Protein AF-A0A3F3QFW3-F1 (afdb_monomer)

Secondary structure (DSSP, 8-state):
-BTTTTB----------TTTHHHHTTSS--------------------------GGGTT--HHHHHHHHHIIIIIHHHHHTTS--HIIIIIHHHHHHH-HHHHHHHHHHHHHHHHHHHHHHT-S---SHHHHHHHHHHHHHHHHHHTT-SPPPHHHHHHHHHHHHHHHHHHHHHT-HHHHHHHHHHHHHHHHHHHHHS-SS--HHHHHHHHHHHHHHHHHHHH--GGGTSSS-TTTT---PPP-----SSS---SHHHHHHHHHHHHHHHTPPP-SS---HHHHHHHHHHHHHHHHHHHHHHHHHHHHHHHH-S-S-HHHHHHHHHHHHHHHHHHHHHHT-GGG---GGGGGGGHHHHHHHHHHHHHHHHHS--

pLDDT: mean 76.31, std 19.8, range [31.45, 98.5]

Nearest PDB structures (foldseek):
  6k7p-assembly1_A-2  TM=2.326E-0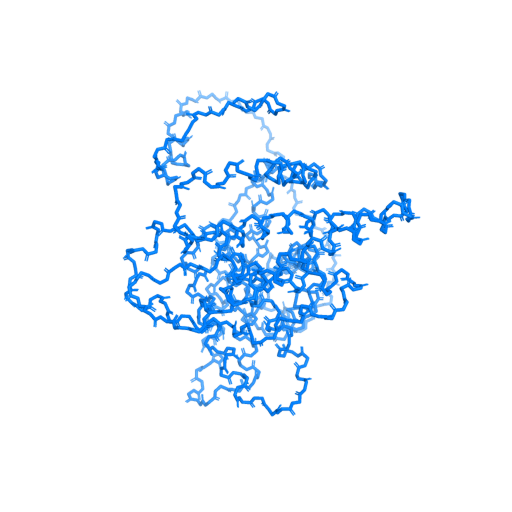1  e=3.221E+00  Homo sapiens

Structure (mmCIF, N/CA/C/O backbone):
data_AF-A0A3F3QFW3-F1
#
_entry.id   AF-A0A3F3QFW3-F1
#
loop_
_atom_site.group_PDB
_atom_site.id
_atom_site.type_symbol
_atom_site.label_atom_id
_atom_site.label_alt_id
_atom_site.label_comp_id
_atom_site.label_asym_id
_atom_site.label_entity_id
_atom_site.label_seq_id
_atom_site.pdbx_PDB_ins_code
_atom_site.Cartn_x
_atom_site.Cartn_y
_atom_site.Cartn_z
_atom_site.occupancy
_atom_site.B_iso_or_equiv
_atom_site.auth_seq_id
_atom_site.auth_comp_id
_atom_site.auth_asym_id
_atom_site.auth_atom_id
_atom_site.pdbx_PDB_model_num
ATOM 1 N N . MET A 1 1 ? -31.413 6.301 7.355 1.00 39.56 1 MET A N 1
ATOM 2 C CA . MET A 1 1 ? -31.399 7.653 6.750 1.00 39.56 1 MET A CA 1
ATOM 3 C C . MET A 1 1 ? -30.210 8.405 7.342 1.00 39.56 1 MET A C 1
ATOM 5 O O . MET A 1 1 ? -30.195 8.596 8.550 1.00 39.56 1 MET A O 1
ATOM 9 N N . CYS A 1 2 ? -29.162 8.720 6.570 1.00 46.34 2 CYS A N 1
ATOM 10 C CA . CYS A 1 2 ? -27.980 9.409 7.109 1.00 46.34 2 CYS A CA 1
ATOM 11 C C . CYS A 1 2 ? -28.158 10.930 6.976 1.00 46.34 2 CYS A C 1
ATOM 13 O O . CYS A 1 2 ? -27.650 11.564 6.051 1.00 46.34 2 CYS A O 1
ATOM 15 N N . SER A 1 3 ? -28.916 11.513 7.904 1.00 52.69 3 SER A N 1
ATOM 16 C CA . SER A 1 3 ? -29.388 12.905 7.855 1.00 52.69 3 SER A CA 1
ATOM 17 C C . SER A 1 3 ? -28.261 13.945 7.837 1.00 52.69 3 SER A C 1
ATOM 19 O O . SER A 1 3 ? -28.453 15.051 7.350 1.00 52.69 3 SER A O 1
ATOM 21 N N . SER A 1 4 ? -27.065 13.600 8.325 1.00 55.53 4 SER A N 1
ATOM 22 C CA . SER A 1 4 ? -25.962 14.557 8.483 1.00 55.53 4 SER A CA 1
ATOM 23 C C . SER A 1 4 ? -25.158 14.832 7.204 1.00 55.53 4 SER A C 1
ATOM 25 O O . SER A 1 4 ? -24.277 15.680 7.233 1.00 55.53 4 SER A O 1
ATOM 27 N N . THR A 1 5 ? -25.352 14.067 6.123 1.00 64.12 5 THR A N 1
ATOM 28 C CA . THR A 1 5 ? -24.569 14.223 4.871 1.00 64.12 5 THR A CA 1
ATOM 29 C C . THR A 1 5 ? -25.437 14.349 3.619 1.00 64.12 5 THR A C 1
ATOM 31 O O . THR A 1 5 ? -24.913 14.337 2.510 1.00 64.12 5 THR A O 1
ATOM 34 N N . GLY A 1 6 ? -26.763 14.437 3.776 1.00 51.28 6 GLY A N 1
ATOM 35 C CA . GLY A 1 6 ? -27.702 14.521 2.651 1.00 51.28 6 GLY A CA 1
ATOM 36 C C . GLY A 1 6 ? -27.759 13.266 1.769 1.00 51.28 6 GLY A C 1
ATOM 37 O O . GLY A 1 6 ? -28.313 13.318 0.676 1.00 51.28 6 GLY A O 1
ATOM 38 N N . ARG A 1 7 ? -27.191 12.135 2.213 1.00 53.59 7 ARG A N 1
ATOM 39 C CA . ARG A 1 7 ? -27.193 10.871 1.462 1.00 53.59 7 ARG A CA 1
ATOM 40 C C . ARG A 1 7 ? -28.385 10.003 1.866 1.00 53.59 7 ARG A C 1
ATOM 42 O O . ARG A 1 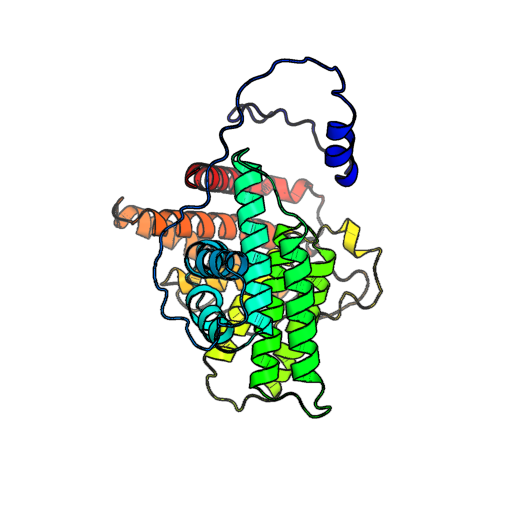7 ? -28.578 9.690 3.045 1.00 53.59 7 ARG A O 1
ATOM 49 N N . ILE A 1 8 ? -29.167 9.597 0.870 1.00 56.84 8 ILE A N 1
ATOM 50 C CA . ILE A 1 8 ? -30.271 8.644 1.015 1.00 56.84 8 ILE A CA 1
ATOM 51 C C . ILE A 1 8 ? -29.659 7.237 1.130 1.00 56.84 8 ILE A C 1
ATOM 53 O O . ILE A 1 8 ? -28.814 6.856 0.325 1.00 56.84 8 ILE A O 1
ATOM 57 N N . CYS A 1 9 ? -30.022 6.492 2.178 1.00 57.28 9 CYS A N 1
ATOM 58 C CA . CYS A 1 9 ? -29.672 5.074 2.309 1.00 57.28 9 CYS A CA 1
ATOM 59 C C . CYS A 1 9 ? -30.797 4.264 1.665 1.00 57.28 9 CYS A C 1
ATOM 61 O O . CYS A 1 9 ? -31.865 4.176 2.268 1.00 57.28 9 CYS A O 1
ATOM 63 N N . ASP A 1 10 ? -30.546 3.654 0.509 1.00 59.94 10 ASP A N 1
ATOM 64 C CA . ASP A 1 10 ? -31.540 2.857 -0.232 1.00 59.94 10 ASP A CA 1
ATOM 65 C C . ASP A 1 10 ? -31.788 1.449 0.362 1.00 59.94 10 ASP A C 1
ATOM 67 O O . ASP A 1 10 ? -32.548 0.658 -0.191 1.00 59.94 10 ASP A O 1
ATOM 71 N N . GLY A 1 11 ? -31.184 1.128 1.514 1.00 54.84 11 GLY A N 1
ATOM 72 C CA . GLY A 1 11 ? -31.228 -0.210 2.114 1.00 54.84 11 GLY A CA 1
ATOM 73 C C . GLY A 1 11 ? -30.292 -1.209 1.419 1.00 54.84 11 GLY A C 1
ATOM 74 O O . GLY A 1 11 ? -29.700 -0.912 0.382 1.00 54.84 11 GLY A O 1
ATOM 75 N N . TYR A 1 12 ? -30.109 -2.387 2.024 1.00 44.66 12 TYR A N 1
ATOM 76 C CA . TYR A 1 12 ? -29.277 -3.459 1.467 1.00 44.66 12 TYR A CA 1
ATOM 77 C C . TYR A 1 12 ? -29.984 -4.100 0.266 1.00 44.66 12 TYR A C 1
ATOM 79 O O . TYR A 1 12 ? -30.753 -5.047 0.409 1.00 44.66 12 TYR A O 1
ATOM 87 N N . GLN A 1 13 ? -29.747 -3.567 -0.930 1.00 43.97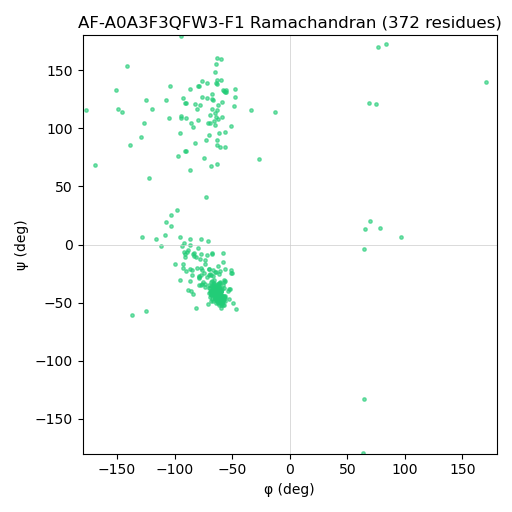 13 GLN A N 1
ATOM 88 C CA . GLN A 1 13 ? -30.036 -4.287 -2.166 1.00 43.97 13 GLN A CA 1
ATOM 89 C C . GLN A 1 13 ? -28.924 -5.300 -2.435 1.00 43.97 13 GLN A C 1
ATOM 91 O O . GLN A 1 13 ? -27.742 -4.980 -2.301 1.00 43.97 13 GLN A O 1
ATOM 96 N N . GLN A 1 14 ? -29.323 -6.514 -2.833 1.00 42.16 14 GLN A N 1
ATOM 97 C CA . GLN A 1 14 ? -28.415 -7.516 -3.390 1.00 42.16 14 GLN A CA 1
ATOM 98 C C . GLN A 1 14 ? -27.536 -6.861 -4.459 1.00 42.16 14 GLN A C 1
ATOM 100 O O . GLN A 1 14 ? -28.015 -6.068 -5.272 1.00 42.16 14 GLN A O 1
ATOM 105 N N . THR A 1 15 ? -26.240 -7.148 -4.394 1.00 36.84 15 THR A N 1
ATOM 106 C CA . THR A 1 15 ? -25.168 -6.502 -5.150 1.00 36.84 15 THR A CA 1
ATOM 107 C C . THR A 1 15 ? -25.416 -6.575 -6.656 1.00 36.84 15 THR A C 1
ATOM 109 O O . THR A 1 15 ? -25.096 -7.551 -7.327 1.00 36.84 15 THR A O 1
ATOM 112 N N . ILE A 1 16 ? -25.980 -5.504 -7.218 1.00 38.50 16 ILE A N 1
ATOM 113 C CA . ILE A 1 16 ? -26.032 -5.322 -8.668 1.00 38.50 16 ILE A CA 1
ATOM 114 C C . ILE A 1 16 ? -24.647 -4.854 -9.125 1.00 38.50 16 ILE A C 1
ATOM 116 O O . ILE A 1 16 ? -24.149 -3.811 -8.693 1.00 38.50 16 ILE A O 1
ATOM 120 N N . ASP A 1 17 ? -24.055 -5.662 -10.001 1.00 42.50 17 ASP A N 1
ATOM 121 C CA . ASP A 1 17 ? -22.766 -5.501 -10.670 1.00 42.50 17 ASP A CA 1
ATOM 122 C C . ASP A 1 17 ? -22.406 -4.028 -10.983 1.00 42.50 17 ASP A C 1
ATOM 124 O O . ASP A 1 17 ? -23.043 -3.332 -11.786 1.00 42.50 17 ASP A O 1
ATOM 128 N N . ARG A 1 18 ? -21.331 -3.538 -10.346 1.00 44.78 18 ARG A N 1
ATOM 129 C CA . ARG A 1 18 ? -20.813 -2.165 -10.500 1.00 44.78 18 ARG A CA 1
ATOM 130 C C . ARG A 1 18 ? -20.229 -1.889 -11.888 1.00 44.78 18 ARG A C 1
ATOM 132 O O . ARG A 1 18 ? -19.963 -0.726 -12.205 1.00 44.78 18 ARG A O 1
ATOM 139 N N . ARG A 1 19 ? -20.097 -2.898 -12.756 1.00 44.66 19 ARG A N 1
ATOM 140 C CA . ARG A 1 19 ? -19.602 -2.732 -14.129 1.00 44.66 19 ARG A CA 1
ATOM 141 C C . ARG A 1 19 ? -20.547 -1.910 -15.015 1.00 44.66 19 ARG A C 1
ATOM 143 O O . ARG A 1 19 ? -20.104 -1.301 -15.988 1.00 44.66 19 ARG A O 1
ATOM 150 N N . THR A 1 20 ? -21.838 -1.814 -14.680 1.00 42.94 20 THR A N 1
ATOM 151 C CA . THR A 1 20 ? -22.831 -1.209 -15.589 1.00 42.94 20 THR A CA 1
ATOM 152 C C . THR A 1 20 ? -23.071 0.297 -15.385 1.00 42.94 20 THR A C 1
ATOM 154 O O . THR A 1 20 ? -23.513 0.973 -16.319 1.00 42.94 20 THR A O 1
ATOM 157 N N . ARG A 1 21 ? -22.745 0.888 -14.221 1.00 37.56 21 ARG A N 1
ATOM 158 C CA . ARG A 1 21 ? -23.032 2.321 -13.968 1.00 37.56 21 ARG A CA 1
ATOM 159 C C . ARG A 1 21 ? -22.097 3.266 -14.734 1.00 37.56 21 ARG A C 1
ATOM 161 O O . ARG A 1 21 ? -22.558 4.278 -15.257 1.00 37.56 21 ARG A O 1
ATOM 168 N N . ALA A 1 22 ? -20.821 2.904 -14.884 1.00 40.72 22 ALA A N 1
ATOM 169 C CA . ALA A 1 22 ? -19.857 3.691 -15.663 1.00 40.72 22 ALA A CA 1
ATOM 170 C C . ALA A 1 22 ? -20.124 3.644 -17.184 1.00 40.72 22 ALA A C 1
ATOM 172 O O . ALA A 1 22 ? -19.714 4.546 -17.914 1.00 40.72 22 ALA A O 1
ATOM 173 N N . SER A 1 23 ? -20.845 2.620 -17.661 1.00 37.34 23 SER A N 1
ATOM 174 C CA . SER A 1 23 ? -21.216 2.457 -19.073 1.00 37.34 23 SER A CA 1
ATOM 175 C C . SER A 1 23 ? -22.543 3.152 -19.421 1.00 37.34 23 SER A C 1
ATOM 177 O O . SER A 1 23 ? -22.632 3.808 -20.458 1.00 37.34 23 SER A O 1
ATOM 179 N N . ARG A 1 24 ? -23.557 3.108 -18.541 1.00 37.12 24 ARG A N 1
ATOM 180 C CA . ARG A 1 24 ? -24.883 3.700 -18.827 1.00 37.12 24 ARG A CA 1
ATOM 181 C C . ARG A 1 24 ? -24.927 5.228 -18.761 1.00 37.12 24 ARG A C 1
ATOM 183 O O . ARG A 1 24 ? -25.735 5.827 -19.461 1.00 37.12 24 ARG A O 1
ATOM 190 N N . LEU A 1 25 ? -24.023 5.870 -18.017 1.00 42.06 25 LEU A N 1
ATOM 191 C CA . LEU A 1 25 ? -23.904 7.337 -18.020 1.00 42.06 25 LEU A CA 1
ATOM 192 C C . LEU A 1 25 ? -23.291 7.898 -19.319 1.00 42.06 25 LEU A C 1
ATOM 194 O O . LEU A 1 25 ? -23.336 9.104 -19.529 1.00 42.06 25 LEU A O 1
ATOM 198 N N . ARG A 1 26 ? -22.759 7.048 -20.213 1.00 41.97 26 ARG A N 1
ATOM 199 C CA . ARG A 1 26 ? -22.201 7.466 -21.514 1.00 41.97 26 ARG A CA 1
ATOM 200 C C . ARG A 1 26 ? -23.199 7.437 -22.678 1.00 41.97 26 ARG A C 1
ATOM 202 O O . ARG A 1 26 ? -22.844 7.872 -23.766 1.00 41.97 26 ARG A O 1
ATOM 209 N N . LEU A 1 27 ? -24.421 6.934 -22.480 1.00 39.16 27 LEU A N 1
ATOM 210 C CA . LEU A 1 27 ? -25.398 6.736 -23.566 1.00 39.16 27 LEU A CA 1
ATOM 211 C C . LEU A 1 27 ? -26.625 7.660 -23.493 1.00 39.16 27 LEU A C 1
ATOM 213 O O . LEU A 1 27 ? -27.461 7.619 -24.388 1.00 39.16 27 LEU A O 1
ATOM 217 N N . ALA A 1 28 ? -26.726 8.518 -22.474 1.00 36.81 28 ALA A N 1
ATOM 218 C CA . ALA A 1 28 ? -27.880 9.394 -22.261 1.00 36.81 28 ALA A CA 1
ATOM 219 C C . ALA A 1 28 ? -27.488 10.882 -22.212 1.00 36.81 28 ALA A C 1
ATOM 221 O O . ALA A 1 28 ? -27.748 11.562 -21.227 1.00 36.81 28 ALA A O 1
ATOM 222 N N . SER A 1 29 ? -26.846 11.385 -23.268 1.00 37.59 29 SER A N 1
ATOM 223 C CA . SER A 1 29 ? -26.773 12.827 -23.566 1.00 37.59 29 SER A CA 1
ATOM 224 C C . SER A 1 29 ? -26.196 13.071 -24.965 1.00 37.59 29 SER A C 1
ATOM 226 O O . SER A 1 29 ? -25.096 13.585 -25.142 1.00 37.59 29 SER A O 1
ATOM 228 N N . THR A 1 30 ? -26.947 12.702 -26.001 1.00 36.47 30 THR A N 1
ATOM 229 C CA . THR A 1 30 ? -26.724 13.237 -27.350 1.00 36.47 30 THR A CA 1
ATOM 230 C C . THR A 1 30 ? -27.808 14.259 -27.661 1.00 36.47 30 THR A C 1
ATOM 232 O O . THR A 1 30 ? -28.974 13.928 -27.852 1.00 36.47 30 THR A O 1
ATOM 235 N N . SER A 1 31 ? -27.422 15.531 -27.695 1.00 35.22 31 SER A N 1
ATOM 236 C CA . SER A 1 31 ? -28.116 16.592 -28.427 1.00 35.22 31 SER A CA 1
ATOM 237 C C . SER A 1 31 ? -27.073 17.642 -28.830 1.00 35.22 31 SER A C 1
ATOM 239 O O . SER A 1 31 ? -26.229 17.985 -27.999 1.00 35.22 31 SER A O 1
ATOM 241 N N . PRO A 1 32 ? -27.059 18.108 -30.091 1.00 38.62 32 PRO A N 1
ATOM 242 C CA . PRO A 1 32 ? -26.016 18.985 -30.596 1.00 38.62 32 PRO A CA 1
ATOM 243 C C . PRO A 1 32 ? -26.405 20.445 -30.360 1.00 38.62 32 PRO A C 1
ATOM 245 O O . PRO A 1 32 ? -27.414 20.912 -30.882 1.00 38.62 32 PRO A O 1
ATOM 248 N N . SER A 1 33 ? -25.571 21.179 -29.629 1.00 31.45 33 SER A N 1
ATOM 249 C CA . SER A 1 33 ? -25.663 22.637 -29.562 1.00 31.45 33 SER A CA 1
ATOM 250 C C . SER A 1 33 ? -24.308 23.225 -29.913 1.00 31.45 33 SER A C 1
ATOM 252 O O . SER A 1 33 ? -23.346 23.163 -29.150 1.00 31.45 33 SER A O 1
ATOM 254 N N . SER A 1 34 ? -24.242 23.750 -31.129 1.00 42.28 34 SER A N 1
ATOM 255 C CA . SER A 1 34 ? -23.161 24.564 -31.655 1.00 42.28 34 SER A CA 1
ATOM 256 C C . SER A 1 34 ? -23.071 25.881 -30.888 1.00 42.28 34 SER A C 1
ATOM 258 O O . SER A 1 34 ? -23.941 26.735 -31.038 1.00 42.28 34 SER A O 1
ATOM 260 N N . THR A 1 35 ? -21.985 26.081 -30.149 1.00 31.91 35 THR A N 1
ATOM 261 C CA . THR A 1 35 ? -21.524 27.422 -29.774 1.00 31.91 35 THR A CA 1
ATOM 262 C C . THR A 1 35 ? -20.006 27.428 -29.734 1.00 31.91 35 THR A C 1
ATOM 264 O O . THR A 1 35 ? -19.372 26.743 -28.938 1.00 31.91 35 THR A O 1
ATOM 267 N N . SER A 1 36 ? -19.438 28.187 -30.662 1.00 43.41 36 SER A N 1
ATOM 268 C CA . SER A 1 36 ? -18.033 28.543 -30.753 1.00 43.41 36 SER A CA 1
ATOM 269 C C . SER A 1 36 ? -17.598 29.348 -29.529 1.00 43.41 36 SER A C 1
ATOM 271 O O . SER A 1 36 ? -18.086 30.458 -29.323 1.00 43.41 36 SER A O 1
ATOM 273 N N . SER A 1 37 ? -16.630 28.841 -28.772 1.00 34.38 37 SER A N 1
ATOM 274 C CA . SER A 1 37 ? -15.863 29.655 -27.829 1.00 34.38 37 SER A CA 1
ATOM 275 C C . SER A 1 37 ? -14.442 29.108 -27.696 1.00 34.38 37 SER A C 1
ATOM 277 O O . SER A 1 37 ? -14.236 27.965 -27.298 1.00 34.38 37 SER A O 1
ATOM 279 N N . SER A 1 38 ? -13.502 29.958 -28.105 1.00 36.53 38 SER A N 1
ATOM 280 C CA . SER A 1 38 ? -12.040 29.906 -28.000 1.00 36.53 38 SER A CA 1
ATOM 281 C C . SER A 1 38 ? -11.441 28.850 -27.061 1.00 36.53 38 SER A C 1
ATOM 283 O O . SER A 1 38 ? -11.534 28.954 -25.838 1.00 36.53 38 SER A O 1
ATOM 285 N N . SER A 1 39 ? -10.725 27.895 -27.659 1.00 32.12 39 SER A N 1
ATOM 286 C CA . SER A 1 39 ? -9.820 26.970 -26.980 1.00 32.12 39 SER A CA 1
ATOM 287 C C . SER A 1 39 ? -8.668 27.724 -26.314 1.00 32.12 39 SER A C 1
ATOM 289 O O . SER A 1 39 ? -7.746 28.179 -26.988 1.00 32.12 39 SER A O 1
ATOM 291 N N . SER A 1 40 ? -8.677 27.802 -24.987 1.00 32.91 40 SER A N 1
ATOM 292 C CA . SER A 1 40 ? -7.486 28.147 -24.209 1.00 32.91 40 SER A CA 1
ATOM 293 C C . SER A 1 40 ? -6.644 26.886 -24.036 1.00 32.91 40 SER A C 1
ATOM 295 O O . SER A 1 40 ? -6.800 26.137 -23.073 1.00 32.91 40 SER A O 1
ATOM 297 N N . THR A 1 41 ? -5.767 26.613 -25.000 1.00 33.16 41 THR A N 1
ATOM 298 C CA . THR A 1 41 ? -4.683 25.644 -24.825 1.00 33.16 41 THR A CA 1
ATOM 299 C C . THR A 1 41 ? -3.732 26.189 -23.767 1.00 33.16 41 THR A C 1
ATOM 301 O O . THR A 1 41 ? -2.985 27.130 -24.029 1.00 33.16 41 THR A O 1
ATOM 304 N N . VAL A 1 42 ? -3.759 25.621 -22.562 1.00 37.31 42 VAL A N 1
ATOM 305 C CA . VAL A 1 42 ? -2.704 25.881 -21.582 1.00 37.31 42 VAL A CA 1
ATOM 306 C C . VAL A 1 42 ? -1.450 25.172 -22.077 1.00 37.31 42 VAL A C 1
ATOM 308 O O . VAL A 1 42 ? -1.343 23.946 -22.055 1.00 37.31 42 VAL A O 1
ATOM 311 N N . SER A 1 43 ? -0.534 25.977 -22.601 1.00 38.72 43 SER A N 1
ATOM 312 C CA . SER A 1 43 ? 0.790 25.580 -23.048 1.00 38.72 43 SER A CA 1
ATOM 313 C C . SER A 1 43 ? 1.566 24.932 -21.904 1.00 38.72 43 SER A C 1
ATOM 315 O O . SER A 1 43 ? 1.648 25.480 -20.805 1.00 38.72 43 SER A O 1
ATOM 317 N N . VAL A 1 44 ? 2.186 23.785 -22.192 1.00 42.97 44 VAL A N 1
ATOM 318 C CA . VAL A 1 44 ? 3.285 23.232 -21.389 1.00 42.97 44 VAL A CA 1
ATOM 319 C C . VAL A 1 44 ? 4.277 24.375 -21.135 1.00 42.97 44 VAL A C 1
ATOM 321 O O . VAL A 1 44 ? 4.673 25.013 -22.117 1.00 42.97 44 VAL A O 1
ATOM 324 N N . PRO A 1 45 ? 4.679 24.685 -19.887 1.00 38.09 45 PRO A N 1
ATOM 325 C CA . PRO A 1 45 ? 5.630 25.760 -19.652 1.00 38.09 45 PRO A CA 1
ATOM 326 C C . PRO A 1 45 ? 6.926 25.450 -20.403 1.00 38.09 45 PRO A C 1
ATOM 328 O O . PRO A 1 45 ? 7.661 24.521 -20.066 1.00 38.09 45 PRO A O 1
ATOM 331 N N . SER A 1 46 ? 7.188 26.216 -21.461 1.00 49.88 46 SER A N 1
ATOM 332 C CA . SER A 1 46 ? 8.472 26.237 -22.150 1.00 49.88 46 SER A CA 1
ATOM 333 C C . SER A 1 46 ? 9.454 27.003 -21.273 1.00 49.88 46 SER A C 1
ATOM 335 O O . SER A 1 46 ? 9.780 28.155 -21.542 1.00 49.88 46 SER A O 1
ATOM 337 N N . LEU A 1 47 ? 9.905 26.367 -20.197 1.00 44.75 47 LEU A N 1
ATOM 338 C CA . LEU A 1 47 ? 11.094 26.796 -19.486 1.00 44.75 47 LEU A CA 1
ATOM 339 C C . LEU A 1 47 ? 12.254 25.979 -20.048 1.00 44.75 47 LEU A C 1
ATOM 341 O O . LEU A 1 47 ? 12.341 24.764 -19.867 1.00 44.75 47 LEU A O 1
ATOM 345 N N . VAL A 1 48 ? 13.113 26.663 -20.799 1.00 44.16 48 VAL A N 1
ATOM 346 C CA . VAL A 1 48 ? 14.501 26.264 -21.027 1.00 44.16 48 VAL A CA 1
ATOM 347 C C . VAL A 1 48 ? 15.182 26.227 -19.660 1.00 44.16 48 VAL A C 1
ATOM 349 O O . VAL A 1 48 ? 15.776 27.197 -19.207 1.00 44.16 48 VAL A O 1
ATOM 352 N N . SER A 1 49 ? 15.024 25.112 -18.960 1.00 43.69 49 SER A N 1
ATOM 353 C CA . SER A 1 49 ? 16.027 24.666 -18.013 1.00 43.69 49 SER A CA 1
ATOM 354 C C . SER A 1 49 ? 16.894 23.695 -18.789 1.00 43.69 49 SER A C 1
ATOM 356 O O . SER A 1 49 ? 16.424 22.620 -19.169 1.00 43.69 49 SER A O 1
ATOM 358 N N . ASP A 1 50 ? 18.135 24.095 -19.052 1.00 44.09 50 ASP A N 1
ATOM 359 C CA . ASP A 1 50 ? 19.229 23.162 -19.297 1.00 44.09 50 ASP A CA 1
ATOM 360 C C . ASP A 1 50 ? 19.312 22.240 -18.075 1.00 44.09 50 ASP A C 1
ATOM 362 O O . ASP A 1 50 ? 20.009 22.496 -17.095 1.00 44.09 50 ASP A O 1
ATOM 366 N N . LEU A 1 51 ? 18.483 21.199 -18.084 1.00 52.34 51 LEU A N 1
ATOM 367 C CA . LEU A 1 51 ? 18.558 20.110 -17.135 1.00 52.34 51 LEU A CA 1
ATOM 368 C C . LEU A 1 51 ? 19.865 19.403 -17.452 1.00 52.34 51 LEU A C 1
ATOM 370 O O . LEU A 1 51 ? 20.022 18.858 -18.546 1.00 52.34 51 LEU A O 1
ATOM 374 N N . ILE A 1 52 ? 20.790 19.416 -16.494 1.00 52.41 52 ILE A N 1
ATOM 375 C CA . ILE A 1 52 ? 21.875 18.442 -16.441 1.00 52.41 52 ILE A CA 1
ATOM 376 C C . ILE A 1 52 ? 21.192 17.079 -16.562 1.00 52.41 52 ILE A C 1
ATOM 378 O O . ILE A 1 52 ? 20.536 16.622 -15.627 1.00 52.41 52 ILE A O 1
ATOM 382 N N . LEU A 1 53 ? 21.249 16.479 -17.752 1.00 54.62 53 LEU A N 1
ATOM 383 C CA . LEU A 1 53 ? 20.722 15.143 -17.965 1.00 54.62 53 LEU A CA 1
ATOM 384 C C . LEU A 1 53 ? 21.570 14.224 -17.098 1.00 54.62 53 LEU A C 1
ATOM 386 O O . LEU A 1 53 ? 22.749 14.009 -17.384 1.00 54.62 53 LEU A O 1
ATOM 390 N N . HIS A 1 54 ? 20.980 13.690 -16.032 1.00 60.72 54 HIS A N 1
ATOM 391 C CA . HIS A 1 54 ? 21.565 12.530 -15.387 1.00 60.72 54 HIS A CA 1
ATOM 392 C C . HIS A 1 54 ? 21.685 11.445 -16.459 1.00 60.72 54 HIS A C 1
ATOM 394 O O . HIS A 1 54 ? 20.741 11.203 -17.215 1.00 60.72 54 HIS A O 1
ATOM 400 N N . THR A 1 55 ? 22.855 10.812 -16.557 1.00 63.97 55 THR A N 1
ATOM 401 C CA . THR A 1 55 ? 23.188 9.813 -17.591 1.00 63.97 55 THR A CA 1
ATOM 402 C C . THR A 1 55 ? 22.136 8.710 -17.730 1.00 63.97 55 THR A C 1
ATOM 404 O O . THR A 1 55 ? 21.969 8.120 -18.791 1.00 63.97 55 THR A O 1
ATOM 407 N N . ASN A 1 56 ? 21.386 8.483 -16.657 1.00 66.62 56 ASN A N 1
ATOM 408 C CA . ASN A 1 56 ? 20.398 7.436 -16.469 1.00 66.62 56 ASN A CA 1
ATOM 409 C C . ASN A 1 56 ? 19.015 7.803 -17.060 1.00 66.62 56 ASN A C 1
ATOM 411 O O . ASN A 1 56 ? 18.129 6.951 -17.118 1.00 66.62 56 ASN A O 1
ATOM 415 N N . GLU A 1 57 ? 18.817 9.060 -17.481 1.00 74.25 57 GLU A N 1
ATOM 416 C CA . GLU A 1 57 ? 17.550 9.609 -17.997 1.00 74.25 57 GLU A CA 1
ATOM 417 C C . GLU A 1 57 ? 17.626 10.055 -19.469 1.00 74.25 57 GLU A C 1
ATOM 419 O O . GLU A 1 57 ? 16.659 10.605 -20.003 1.00 74.25 57 GLU A O 1
ATOM 424 N N . ILE A 1 58 ? 18.761 9.825 -20.139 1.00 73.25 58 ILE A N 1
ATOM 425 C CA . ILE A 1 58 ? 18.997 10.260 -21.527 1.00 73.25 58 ILE A CA 1
ATOM 426 C C . ILE A 1 58 ? 17.947 9.668 -22.482 1.00 73.25 58 ILE A C 1
ATOM 428 O O . ILE A 1 58 ? 17.446 10.376 -23.356 1.00 73.25 58 ILE A O 1
ATOM 432 N N . ASP A 1 59 ? 17.548 8.416 -22.253 1.00 83.50 59 ASP A N 1
ATOM 433 C CA . ASP A 1 59 ? 16.586 7.694 -23.094 1.00 83.50 59 ASP A CA 1
ATOM 434 C C . ASP A 1 59 ? 15.118 8.066 -22.816 1.00 83.50 59 ASP A C 1
ATOM 436 O O . ASP A 1 59 ? 14.210 7.579 -23.495 1.00 83.50 59 ASP A O 1
ATOM 440 N N . LEU A 1 60 ? 14.853 8.927 -21.825 1.00 90.31 60 LEU A N 1
ATOM 441 C CA . LEU A 1 60 ? 13.499 9.365 -21.504 1.00 90.31 60 LEU A CA 1
ATOM 442 C C . LEU A 1 60 ? 13.081 10.564 -22.354 1.00 90.31 60 LEU A C 1
ATOM 444 O O . LEU A 1 60 ? 13.773 11.586 -22.445 1.00 90.31 60 LEU A O 1
ATOM 448 N N . THR A 1 61 ? 11.869 10.486 -22.893 1.00 92.50 61 THR A N 1
ATOM 449 C CA . THR A 1 61 ? 11.168 11.620 -23.498 1.00 92.50 61 THR A CA 1
ATOM 450 C C . THR A 1 61 ? 10.893 12.714 -22.461 1.00 92.50 61 THR A C 1
ATOM 452 O O . THR A 1 61 ? 10.851 12.476 -21.253 1.00 92.50 61 THR A O 1
ATOM 455 N N . ARG A 1 62 ? 10.632 13.944 -22.928 1.00 91.00 62 ARG A N 1
ATOM 456 C CA . ARG A 1 62 ? 10.240 15.065 -22.052 1.00 91.00 62 ARG A CA 1
ATOM 457 C C . ARG A 1 62 ? 9.032 14.714 -21.172 1.00 91.00 62 ARG A C 1
ATOM 459 O O . ARG A 1 62 ? 8.997 15.089 -20.005 1.00 91.00 62 ARG A O 1
ATOM 466 N N . GLN A 1 63 ? 8.057 14.001 -21.734 1.00 91.75 63 GLN A N 1
ATOM 467 C CA . GLN A 1 63 ? 6.846 13.603 -21.022 1.00 91.75 63 GLN A CA 1
ATOM 468 C C . GLN A 1 63 ? 7.148 12.563 -19.933 1.00 91.75 63 GLN A C 1
ATOM 470 O O . GLN A 1 63 ? 6.674 12.706 -18.810 1.00 91.75 63 GLN A O 1
ATOM 475 N N . GLU A 1 64 ? 7.984 11.563 -20.224 1.00 94.69 64 GLU A N 1
ATOM 476 C CA . GLU A 1 64 ? 8.428 10.569 -19.236 1.00 94.69 64 GLU A CA 1
ATOM 477 C C . GLU A 1 64 ? 9.192 11.208 -18.072 1.00 94.69 64 GLU A C 1
ATOM 479 O O . GLU A 1 64 ? 8.920 10.877 -16.921 1.00 94.69 64 GLU A O 1
ATOM 484 N N . ARG A 1 65 ? 10.081 12.173 -18.346 1.00 94.69 65 ARG A N 1
ATOM 485 C CA . ARG A 1 65 ? 10.801 12.911 -17.293 1.00 94.69 65 ARG A CA 1
ATOM 486 C C . ARG A 1 65 ? 9.861 13.703 -16.391 1.00 94.69 65 ARG A C 1
ATOM 488 O O . ARG A 1 65 ? 10.052 13.719 -15.181 1.00 94.69 65 ARG A O 1
ATOM 495 N N . TRP A 1 66 ? 8.829 14.326 -16.962 1.00 94.50 66 TRP A N 1
ATOM 496 C CA . TRP A 1 66 ? 7.827 15.045 -16.175 1.00 94.50 66 TRP A CA 1
ATOM 497 C C . TRP A 1 66 ? 7.070 14.105 -15.231 1.00 94.50 66 TRP A C 1
ATOM 499 O O . TRP A 1 66 ? 6.943 14.394 -14.047 1.00 94.50 66 TRP A O 1
ATOM 509 N N . TYR A 1 67 ? 6.616 12.951 -15.728 1.00 96.56 67 TYR A N 1
ATOM 510 C CA . TYR A 1 67 ? 5.938 11.956 -14.894 1.00 96.56 67 TYR A CA 1
ATOM 511 C C . TYR A 1 67 ? 6.872 11.318 -13.861 1.00 96.56 67 TYR A C 1
ATOM 513 O O . TYR A 1 67 ? 6.422 10.974 -12.770 1.00 96.56 67 TYR A O 1
ATOM 521 N N . LEU A 1 68 ? 8.164 11.183 -14.159 1.00 96.38 68 LEU A N 1
ATOM 522 C CA . LEU A 1 68 ? 9.155 10.735 -13.187 1.00 96.38 68 LEU A CA 1
ATOM 523 C C . LEU A 1 68 ? 9.366 11.771 -12.069 1.00 96.38 68 LEU A C 1
ATOM 525 O O . LEU A 1 68 ? 9.395 11.414 -10.895 1.00 96.38 68 LEU A O 1
ATOM 529 N N . ASP A 1 69 ? 9.438 13.060 -12.399 1.00 95.44 69 ASP A N 1
ATOM 530 C CA . ASP A 1 69 ? 9.485 14.134 -11.398 1.00 95.44 69 ASP A CA 1
ATOM 531 C C . ASP A 1 69 ? 8.188 14.196 -10.568 1.00 95.44 69 ASP A C 1
ATOM 533 O O . ASP A 1 69 ? 8.238 14.266 -9.340 1.00 95.44 69 ASP A O 1
ATOM 537 N N . PHE A 1 70 ? 7.024 14.043 -11.210 1.00 96.06 70 PHE A N 1
ATOM 538 C CA . PHE A 1 70 ? 5.730 13.933 -10.527 1.00 96.06 70 PHE A CA 1
ATOM 539 C C . PHE A 1 70 ? 5.647 12.692 -9.624 1.00 96.06 70 PHE A C 1
ATOM 541 O O . PHE A 1 70 ? 5.043 12.727 -8.548 1.00 96.06 70 PHE A O 1
ATOM 548 N N . PHE A 1 71 ? 6.284 11.582 -10.014 1.00 97.50 71 PHE A N 1
ATOM 549 C CA . PHE A 1 71 ? 6.430 10.429 -9.132 1.00 97.50 71 PHE A CA 1
ATOM 550 C C . PHE A 1 71 ? 7.196 10.821 -7.869 1.00 97.50 71 PHE A C 1
ATOM 552 O O . PHE A 1 71 ? 6.699 10.596 -6.767 1.00 97.50 71 PHE A O 1
ATOM 559 N N . ARG A 1 72 ? 8.366 11.450 -8.052 1.00 95.06 72 ARG A N 1
ATOM 560 C CA . ARG A 1 72 ? 9.287 11.803 -6.968 1.00 95.06 72 ARG A CA 1
ATOM 561 C C . ARG A 1 72 ? 8.686 12.795 -5.965 1.00 95.06 72 ARG A C 1
ATOM 563 O O . ARG A 1 72 ? 9.005 12.712 -4.785 1.00 95.06 72 ARG A O 1
ATOM 570 N N . ARG A 1 73 ? 7.866 13.741 -6.433 1.00 92.81 73 ARG A N 1
ATOM 571 C CA . ARG A 1 73 ? 7.324 14.838 -5.609 1.00 92.81 73 ARG A CA 1
ATOM 572 C C . ARG A 1 73 ? 5.939 14.570 -5.036 1.00 92.81 73 ARG A C 1
ATOM 574 O O . ARG A 1 73 ? 5.615 15.106 -3.982 1.00 92.81 73 ARG A O 1
ATOM 581 N N . ASN A 1 74 ? 5.118 13.787 -5.734 1.00 93.50 74 ASN A N 1
ATOM 582 C CA . ASN A 1 74 ? 3.701 13.643 -5.404 1.00 93.50 74 ASN A CA 1
ATOM 583 C C . ASN A 1 74 ? 3.318 12.180 -5.205 1.00 93.50 74 ASN A C 1
ATOM 585 O O . ASN A 1 74 ? 2.815 11.804 -4.151 1.00 93.50 74 ASN A O 1
ATOM 589 N N . THR A 1 75 ? 3.554 11.338 -6.212 1.00 95.75 75 THR A N 1
ATOM 590 C CA . THR A 1 75 ? 2.979 9.983 -6.222 1.00 95.75 75 THR A CA 1
ATOM 591 C C . THR A 1 75 ? 3.575 9.090 -5.136 1.00 95.75 75 THR A C 1
ATOM 593 O O . THR A 1 75 ? 2.820 8.395 -4.460 1.00 95.75 75 THR A O 1
ATOM 596 N N . SER A 1 76 ? 4.899 9.118 -4.932 1.00 94.94 76 SER A N 1
ATOM 597 C CA . SER A 1 76 ? 5.542 8.310 -3.887 1.00 94.94 76 SER A CA 1
ATOM 598 C C . SER A 1 76 ? 5.069 8.713 -2.489 1.00 94.94 76 SER A C 1
ATOM 600 O O . SER A 1 76 ? 4.723 7.844 -1.691 1.00 94.94 76 SER A O 1
ATOM 602 N N . PHE A 1 77 ? 4.949 10.017 -2.223 1.00 91.00 77 PHE A N 1
ATOM 603 C CA . PHE A 1 77 ? 4.425 10.529 -0.957 1.00 91.00 77 PHE A CA 1
ATOM 604 C C . PHE A 1 77 ? 2.979 10.074 -0.714 1.00 91.00 77 PHE A C 1
ATOM 606 O O . PHE A 1 77 ? 2.685 9.511 0.338 1.00 91.00 77 PHE A O 1
ATOM 613 N N . GLN A 1 78 ? 2.094 10.210 -1.705 1.00 89.81 78 GLN A N 1
ATOM 614 C CA . GLN A 1 78 ? 0.708 9.741 -1.576 1.00 89.81 78 GLN A CA 1
ATOM 615 C C . GLN A 1 78 ? 0.615 8.222 -1.366 1.00 89.81 78 GLN A C 1
ATOM 617 O O . GLN A 1 78 ? -0.220 7.756 -0.594 1.00 89.81 78 GLN A O 1
ATOM 622 N N . CYS A 1 79 ? 1.498 7.443 -1.997 1.00 90.88 79 CYS A N 1
ATOM 623 C CA . CYS A 1 79 ? 1.562 5.992 -1.810 1.00 90.88 79 CYS A CA 1
ATOM 624 C C . CYS A 1 79 ? 2.129 5.576 -0.441 1.00 90.88 79 CYS A C 1
ATOM 626 O O . CYS A 1 79 ? 1.740 4.526 0.067 1.00 90.88 79 CYS A O 1
ATOM 628 N N . SER A 1 80 ? 2.986 6.397 0.184 1.00 88.06 80 SER A N 1
ATOM 629 C CA . SER A 1 80 ? 3.433 6.181 1.572 1.00 88.06 80 SER A CA 1
ATOM 630 C C . SER A 1 80 ? 2.276 6.292 2.576 1.00 88.06 80 SER A C 1
ATOM 632 O O . SER A 1 80 ? 2.284 5.666 3.637 1.00 88.06 80 SER A O 1
ATOM 634 N N . GLY A 1 81 ? 1.214 7.011 2.197 1.00 81.56 81 GLY A N 1
ATOM 635 C CA . GLY A 1 81 ? 0.032 7.203 3.018 1.00 81.56 81 GLY A CA 1
ATOM 636 C C . GLY A 1 81 ? 0.367 7.984 4.286 1.00 81.56 81 GLY A C 1
ATOM 637 O O . GLY A 1 81 ? 1.013 9.027 4.248 1.00 81.56 81 GLY A O 1
ATOM 638 N N . TYR A 1 82 ? -0.111 7.491 5.425 1.00 72.06 82 TYR A N 1
ATOM 639 C CA . TYR A 1 82 ? 0.025 8.188 6.705 1.00 72.06 82 TYR A CA 1
ATOM 640 C C . TYR A 1 82 ? 1.269 7.773 7.495 1.00 72.06 82 TYR A C 1
ATOM 642 O O . TYR A 1 82 ? 1.681 8.484 8.402 1.00 72.06 82 TYR A O 1
ATOM 650 N N . PHE A 1 83 ? 1.889 6.647 7.157 1.00 67.81 83 PHE A N 1
ATOM 651 C CA . PHE A 1 83 ? 3.082 6.175 7.850 1.00 67.81 83 PHE A CA 1
ATOM 652 C C . PHE A 1 83 ? 4.295 6.458 6.976 1.00 67.81 83 PHE A C 1
ATOM 654 O O . PHE A 1 83 ? 4.241 6.224 5.774 1.00 67.81 83 PHE A O 1
ATOM 661 N N . ASP A 1 84 ? 5.379 6.957 7.574 1.00 67.50 84 ASP A N 1
ATOM 662 C CA . ASP A 1 84 ? 6.660 7.134 6.887 1.00 67.50 84 ASP A CA 1
ATOM 663 C C . ASP A 1 84 ? 7.203 5.763 6.450 1.00 67.50 84 ASP A C 1
ATOM 665 O O . ASP A 1 84 ? 7.935 5.076 7.166 1.00 67.50 84 ASP A O 1
ATOM 669 N N . ASP A 1 85 ? 6.754 5.319 5.279 1.00 82.38 85 ASP A N 1
ATOM 670 C CA . ASP A 1 85 ? 7.137 4.055 4.679 1.00 82.38 85 ASP A CA 1
ATOM 671 C C . ASP A 1 85 ? 8.437 4.256 3.898 1.00 82.38 85 ASP A C 1
ATOM 673 O O . ASP A 1 85 ? 8.469 4.823 2.803 1.00 82.38 85 ASP A O 1
ATOM 677 N N . ASP A 1 86 ? 9.526 3.777 4.493 1.00 91.31 86 ASP A N 1
ATOM 678 C CA . ASP A 1 86 ? 10.883 3.830 3.950 1.00 91.31 86 ASP A CA 1
ATOM 679 C C . ASP A 1 86 ? 10.996 3.183 2.553 1.00 91.31 86 ASP A C 1
ATOM 681 O O . ASP A 1 86 ? 11.882 3.538 1.767 1.00 91.31 86 ASP A O 1
ATOM 685 N N . PHE A 1 87 ? 10.059 2.298 2.179 1.00 95.56 87 PHE A N 1
ATOM 686 C CA . PHE A 1 87 ? 9.957 1.828 0.801 1.00 95.56 87 PHE A CA 1
ATOM 687 C C . PHE A 1 87 ? 9.698 2.995 -0.156 1.00 95.56 87 PHE A C 1
ATOM 689 O O . PHE A 1 87 ? 10.450 3.196 -1.114 1.00 95.56 87 PHE A O 1
ATOM 696 N N . TRP A 1 88 ? 8.641 3.762 0.115 1.00 95.69 88 TRP A N 1
ATOM 697 C CA . TRP A 1 88 ? 8.150 4.833 -0.747 1.00 95.69 88 TRP A CA 1
ATOM 698 C C . TRP A 1 88 ? 9.016 6.082 -0.670 1.00 95.69 88 TRP A C 1
ATOM 700 O O . TRP A 1 88 ? 9.191 6.752 -1.680 1.00 95.69 88 TRP A O 1
ATOM 710 N N . LEU A 1 89 ? 9.583 6.373 0.501 1.00 93.38 89 LEU A N 1
ATOM 711 C CA . LEU A 1 89 ? 10.366 7.588 0.725 1.00 93.38 89 LEU A CA 1
ATOM 712 C C . LEU A 1 89 ? 11.842 7.446 0.338 1.00 93.38 89 LEU A C 1
ATOM 714 O O . LEU A 1 89 ? 12.508 8.453 0.099 1.00 93.38 89 LEU A O 1
ATOM 718 N N . ARG A 1 90 ? 12.373 6.218 0.254 1.00 95.31 90 ARG A N 1
ATOM 719 C CA . ARG A 1 90 ? 13.804 5.996 0.001 1.00 95.31 90 ARG A CA 1
ATOM 720 C C . ARG A 1 90 ? 14.090 4.886 -0.997 1.00 95.31 90 ARG A C 1
ATOM 722 O O . ARG A 1 90 ? 14.717 5.149 -2.024 1.00 95.31 90 ARG A O 1
ATOM 729 N N . LEU A 1 91 ? 13.677 3.650 -0.710 1.00 96.38 91 LEU A N 1
ATOM 730 C CA . LEU A 1 91 ? 14.112 2.489 -1.495 1.00 96.38 91 LEU A CA 1
ATOM 731 C C . LEU A 1 91 ? 13.672 2.592 -2.961 1.00 96.38 91 LEU A C 1
ATOM 733 O O . LEU A 1 91 ? 14.488 2.411 -3.863 1.00 96.38 91 LEU A O 1
ATOM 737 N N . VAL A 1 92 ? 12.405 2.926 -3.214 1.00 97.25 92 VAL A N 1
ATOM 738 C CA . VAL A 1 92 ? 11.870 3.015 -4.579 1.00 97.25 92 VAL A CA 1
ATOM 739 C C . VAL A 1 92 ? 12.585 4.081 -5.408 1.00 97.25 92 VAL A C 1
ATOM 741 O O . VAL A 1 92 ? 12.833 3.866 -6.593 1.00 97.25 92 VAL A O 1
ATOM 744 N N . HIS A 1 93 ? 12.987 5.193 -4.786 1.00 96.06 93 HIS A N 1
ATOM 745 C CA . HIS A 1 93 ? 13.738 6.257 -5.449 1.00 96.06 93 HIS A CA 1
ATOM 746 C C . HIS A 1 93 ? 15.129 5.770 -5.862 1.00 96.06 93 HIS A C 1
ATOM 748 O O . HIS A 1 93 ? 15.498 5.906 -7.024 1.00 96.06 93 HIS A O 1
ATOM 754 N N . GLN A 1 94 ? 15.861 5.122 -4.949 1.00 95.56 94 GLN A N 1
ATOM 755 C CA . GLN A 1 94 ? 17.195 4.576 -5.230 1.00 95.56 94 GLN A CA 1
ATOM 756 C C . GLN A 1 94 ? 17.176 3.591 -6.406 1.00 95.56 94 GLN A C 1
ATOM 758 O O . GLN A 1 94 ? 18.017 3.670 -7.300 1.00 95.56 94 GLN A O 1
ATOM 763 N N . VAL A 1 95 ? 16.190 2.690 -6.437 1.00 96.12 95 VAL A N 1
ATOM 764 C CA . VAL A 1 95 ? 16.090 1.684 -7.503 1.00 96.12 95 VAL A CA 1
ATOM 765 C C . VAL A 1 95 ? 15.584 2.301 -8.813 1.00 96.12 95 VAL A C 1
ATOM 767 O O . VAL A 1 95 ? 16.031 1.906 -9.883 1.00 96.12 95 VAL A O 1
ATOM 770 N N . THR A 1 96 ? 14.726 3.321 -8.754 1.00 95.56 96 THR A N 1
ATOM 771 C CA . THR A 1 96 ? 14.282 4.082 -9.937 1.00 95.56 96 THR A CA 1
ATOM 772 C C . THR A 1 96 ? 15.442 4.792 -10.648 1.00 95.56 96 THR A C 1
ATOM 774 O O . THR A 1 96 ? 15.467 4.853 -11.881 1.00 95.56 96 THR A O 1
ATOM 777 N N . GLU A 1 97 ? 16.428 5.302 -9.904 1.00 92.50 97 GLU A N 1
ATOM 778 C CA . GLU A 1 97 ? 17.622 5.916 -10.502 1.00 92.50 97 GLU A CA 1
ATOM 779 C C . GLU A 1 97 ? 18.483 4.904 -11.256 1.00 92.50 97 GLU A C 1
ATOM 781 O O . GLU A 1 97 ? 19.009 5.220 -12.324 1.00 92.50 97 GLU A O 1
ATOM 786 N N . ALA A 1 98 ? 18.617 3.690 -10.727 1.00 92.62 98 ALA A N 1
ATOM 787 C CA . ALA A 1 98 ? 19.498 2.671 -11.283 1.00 92.62 98 ALA A CA 1
ATOM 788 C C . ALA A 1 98 ? 18.830 1.854 -12.401 1.00 92.62 98 ALA A C 1
ATOM 790 O O . ALA A 1 98 ? 19.446 1.600 -13.433 1.00 92.62 98 ALA A O 1
ATOM 791 N N . GLU A 1 99 ? 17.551 1.503 -12.254 1.00 95.25 99 GLU A N 1
ATOM 792 C CA . GLU A 1 99 ? 16.979 0.356 -12.962 1.00 95.25 99 GLU A CA 1
ATOM 793 C C . GLU A 1 99 ? 15.821 0.747 -13.895 1.00 95.25 99 GLU A C 1
ATOM 795 O O . GLU A 1 99 ? 14.762 1.188 -13.429 1.00 95.25 99 GLU A O 1
ATOM 800 N N . PRO A 1 100 ? 15.955 0.545 -15.225 1.00 94.88 100 PRO A N 1
ATOM 801 C CA . PRO A 1 100 ? 14.931 0.934 -16.197 1.00 94.88 100 PRO A CA 1
ATOM 802 C C . PRO A 1 100 ? 13.560 0.293 -15.958 1.00 94.88 100 PRO A C 1
ATOM 804 O O . PRO A 1 100 ? 12.536 0.929 -16.201 1.00 94.88 100 PRO A O 1
ATOM 807 N N . ALA A 1 101 ? 13.523 -0.955 -15.477 1.00 96.69 101 ALA A N 1
ATOM 808 C CA . ALA A 1 101 ? 12.275 -1.655 -15.176 1.00 96.69 101 ALA A CA 1
ATOM 809 C C . ALA A 1 101 ? 11.445 -0.904 -14.123 1.00 96.69 101 ALA A C 1
ATOM 811 O O . ALA A 1 101 ? 10.272 -0.600 -14.351 1.00 96.69 101 ALA A O 1
ATOM 812 N N . VAL A 1 102 ? 12.083 -0.538 -13.009 1.00 98.00 102 VAL A N 1
ATOM 813 C CA . VAL A 1 102 ? 11.444 0.206 -11.916 1.00 98.00 102 VAL A CA 1
ATOM 814 C C . VAL A 1 102 ? 11.101 1.620 -12.358 1.00 98.00 102 VAL A C 1
ATOM 816 O O . VAL A 1 102 ? 10.002 2.094 -12.079 1.00 98.00 102 VAL A O 1
ATOM 819 N N . ARG A 1 103 ? 11.984 2.268 -13.125 1.00 97.62 103 ARG A N 1
ATOM 820 C CA . ARG A 1 103 ? 11.749 3.618 -13.648 1.00 97.62 103 ARG A CA 1
ATOM 821 C C . ARG A 1 103 ? 10.491 3.707 -14.501 1.00 97.62 103 ARG A C 1
ATOM 823 O O . ARG A 1 103 ? 9.655 4.575 -14.263 1.00 97.62 103 ARG A O 1
ATOM 830 N N . HIS A 1 104 ? 10.310 2.790 -15.447 1.00 98.19 104 HIS A N 1
ATOM 831 C CA . HIS A 1 104 ? 9.097 2.760 -16.262 1.00 98.19 104 HIS A CA 1
ATOM 832 C C . HIS A 1 104 ? 7.849 2.404 -15.438 1.00 98.19 104 HIS A C 1
ATOM 834 O O . HIS A 1 104 ? 6.793 2.987 -15.670 1.00 98.19 104 HIS A O 1
ATOM 840 N N . ALA A 1 105 ? 7.952 1.527 -14.434 1.00 98.50 105 ALA A N 1
ATOM 841 C CA . ALA A 1 105 ? 6.826 1.225 -13.546 1.00 98.50 105 ALA A CA 1
ATOM 842 C C . ALA A 1 105 ? 6.423 2.442 -12.688 1.00 98.50 105 ALA A C 1
ATOM 844 O O . ALA A 1 105 ? 5.234 2.710 -12.514 1.00 98.50 105 ALA A O 1
ATOM 845 N N . ALA A 1 106 ? 7.396 3.223 -12.211 1.00 98.44 106 ALA A N 1
ATOM 846 C CA . ALA A 1 106 ? 7.163 4.452 -11.457 1.00 98.44 106 ALA A CA 1
ATOM 847 C C . ALA A 1 106 ? 6.482 5.526 -12.321 1.00 98.44 106 ALA A C 1
ATOM 849 O O . ALA A 1 106 ? 5.502 6.133 -11.889 1.00 98.44 106 ALA A O 1
ATOM 850 N N . ILE A 1 107 ? 6.940 5.701 -13.567 1.00 98.31 107 ILE A N 1
ATOM 851 C CA . ILE A 1 107 ? 6.311 6.594 -14.556 1.00 98.31 107 ILE A CA 1
ATOM 852 C C . ILE A 1 107 ? 4.879 6.132 -14.873 1.00 98.31 107 ILE A C 1
ATOM 854 O O . ILE A 1 107 ? 3.976 6.958 -14.995 1.00 98.31 107 ILE A O 1
ATOM 858 N N . ALA A 1 108 ? 4.643 4.822 -14.996 1.00 98.44 108 ALA A N 1
ATOM 859 C CA . ALA A 1 108 ? 3.304 4.284 -15.228 1.00 98.44 108 ALA A CA 1
ATOM 860 C C . ALA A 1 108 ? 2.344 4.641 -14.083 1.00 98.44 108 ALA A C 1
ATOM 862 O O . ALA A 1 108 ? 1.252 5.161 -14.325 1.00 98.44 108 ALA A O 1
ATOM 863 N N . LEU A 1 109 ? 2.769 4.393 -12.840 1.00 98.38 109 LEU A N 1
ATOM 864 C CA . LEU A 1 109 ? 1.990 4.688 -11.638 1.00 98.38 109 LEU A CA 1
ATOM 865 C C . LEU A 1 109 ? 1.713 6.185 -11.495 1.00 98.38 109 LEU A C 1
ATOM 867 O O . LEU A 1 109 ? 0.578 6.573 -11.224 1.00 98.38 109 LEU A O 1
ATOM 871 N N . SER A 1 110 ? 2.711 7.034 -11.730 1.00 97.62 110 SER A N 1
ATOM 872 C CA . SER A 1 110 ? 2.553 8.482 -11.609 1.00 97.62 110 SER A CA 1
ATOM 873 C C . SER A 1 110 ? 1.676 9.078 -12.706 1.00 97.62 110 SER A C 1
ATOM 875 O O . SER A 1 110 ? 0.883 9.983 -12.440 1.00 97.62 110 SER A O 1
ATOM 877 N N . ALA A 1 111 ? 1.738 8.536 -13.923 1.00 97.00 111 ALA A N 1
ATOM 878 C CA . ALA A 1 111 ? 0.834 8.922 -14.995 1.00 97.00 111 ALA A CA 1
ATOM 879 C C . ALA A 1 111 ? -0.617 8.538 -14.694 1.00 97.00 111 ALA A C 1
ATOM 881 O O . ALA A 1 111 ? -1.525 9.343 -14.920 1.00 97.00 111 ALA A O 1
ATOM 882 N N . LEU A 1 112 ? -0.841 7.344 -14.136 1.00 96.50 112 LEU A N 1
ATOM 883 C CA . LEU A 1 112 ? -2.167 6.922 -13.693 1.00 96.50 112 LEU A CA 1
ATOM 884 C C . LEU A 1 112 ? -2.680 7.793 -12.535 1.00 96.50 112 LEU A C 1
ATOM 886 O O . LEU A 1 112 ? -3.829 8.230 -12.571 1.00 96.50 112 LEU A O 1
ATOM 890 N N . HIS A 1 113 ? -1.826 8.103 -11.559 1.00 95.31 113 HIS A N 1
ATOM 891 C CA . HIS A 1 113 ? -2.151 8.987 -10.438 1.00 95.31 113 HIS A CA 1
ATOM 892 C C . HIS A 1 113 ? -2.523 10.400 -10.900 1.00 95.31 113 HIS A C 1
ATOM 894 O O . HIS A 1 113 ? -3.576 10.914 -10.533 1.00 95.31 113 HIS A O 1
ATOM 900 N N . CYS A 1 114 ? -1.742 10.987 -11.806 1.00 93.75 114 CYS A N 1
ATOM 901 C CA . CYS A 1 114 ? -2.055 12.291 -12.385 1.00 93.75 114 CYS A CA 1
ATOM 902 C C . CYS A 1 114 ? -3.399 12.284 -13.142 1.00 93.75 114 CYS A C 1
ATOM 904 O O . CYS A 1 114 ? -4.189 13.222 -13.032 1.00 93.75 114 CYS A O 1
ATOM 906 N N . ASN A 1 115 ? -3.700 11.213 -13.885 1.00 92.75 115 ASN A N 1
ATOM 907 C CA . ASN A 1 115 ? -5.002 11.049 -14.538 1.00 92.75 115 ASN A CA 1
ATOM 908 C C . ASN A 1 115 ? -6.155 10.955 -13.522 1.00 92.75 115 ASN A C 1
ATOM 910 O O . ASN A 1 115 ? -7.236 11.494 -13.771 1.00 92.75 115 ASN A O 1
ATOM 914 N N . PHE A 1 116 ? -5.936 10.289 -12.387 1.00 89.56 116 PHE A N 1
ATOM 915 C CA . PHE A 1 116 ? -6.914 10.185 -11.305 1.00 89.56 116 PHE A CA 1
ATOM 916 C C . PHE A 1 116 ? -7.208 11.554 -10.665 1.00 89.56 116 PHE A C 1
ATOM 918 O O . PHE A 1 116 ? -8.377 11.921 -10.522 1.00 89.56 116 PHE A O 1
ATOM 925 N N . GLU A 1 117 ? -6.177 12.352 -10.368 1.00 88.75 117 GLU A N 1
ATOM 926 C CA . GLU A 1 117 ? -6.336 13.717 -9.836 1.00 88.75 117 GLU A CA 1
ATOM 927 C C . GLU A 1 117 ? -7.072 14.638 -10.825 1.00 88.75 117 GLU A C 1
ATOM 929 O O . GLU A 1 117 ? -8.012 15.348 -10.460 1.00 88.75 117 GLU A O 1
ATOM 934 N N . ARG A 1 118 ? -6.721 14.568 -12.115 1.00 87.44 118 ARG A N 1
ATOM 935 C CA . ARG A 1 118 ? -7.403 15.303 -13.197 1.00 87.44 118 ARG A CA 1
ATOM 936 C C . ARG A 1 118 ? -8.878 14.943 -13.326 1.00 87.44 118 ARG A C 1
ATOM 938 O O . ARG A 1 118 ? -9.724 15.819 -13.484 1.00 87.44 118 ARG A O 1
ATOM 945 N N . THR A 1 119 ? -9.196 13.653 -13.231 1.00 84.56 119 THR A N 1
ATOM 946 C CA . THR A 1 119 ? -10.585 13.174 -13.274 1.00 84.56 119 THR A CA 1
ATOM 947 C C . THR A 1 119 ? -11.377 13.698 -12.079 1.00 84.56 119 THR A C 1
ATOM 949 O O . THR A 1 119 ? -12.515 14.131 -12.240 1.00 84.56 119 THR A O 1
ATOM 952 N N . SER A 1 120 ? -10.762 13.698 -10.895 1.00 81.00 120 SER A N 1
ATOM 953 C CA . SER A 1 120 ? -11.390 14.141 -9.645 1.00 81.00 120 SER A CA 1
ATOM 954 C C . SER A 1 120 ? -11.662 15.649 -9.626 1.00 81.00 120 SER A C 1
ATOM 956 O O . SER A 1 120 ? -12.696 16.081 -9.125 1.00 81.00 120 SER A O 1
ATOM 958 N N . THR A 1 121 ? -10.773 16.444 -10.225 1.00 83.62 121 THR A N 1
ATOM 959 C CA . THR A 1 121 ? -10.895 17.910 -10.323 1.00 83.62 121 THR A CA 1
ATOM 960 C C . THR A 1 121 ? -11.660 18.386 -11.564 1.00 83.62 121 THR A C 1
ATOM 962 O O . THR A 1 121 ? -11.935 19.579 -11.698 1.00 83.62 121 THR A O 1
ATOM 965 N N . GLY A 1 122 ? -12.013 17.478 -12.482 1.00 76.38 122 GLY A N 1
ATOM 966 C CA . GLY A 1 122 ? -12.671 17.807 -13.750 1.00 76.38 122 GLY A CA 1
ATOM 967 C C . GLY A 1 122 ? -11.773 18.554 -14.745 1.00 76.38 122 GLY A C 1
ATOM 968 O O . GLY A 1 122 ? -12.285 19.225 -15.642 1.00 76.38 122 GLY A O 1
ATOM 969 N N . GLN A 1 123 ? -10.448 18.472 -14.594 1.00 75.12 123 GLN A N 1
ATOM 970 C CA . GLN A 1 123 ? -9.488 19.251 -15.377 1.00 75.12 123 GLN A CA 1
ATOM 971 C C . GLN A 1 123 ? -8.743 18.399 -16.413 1.00 75.12 123 GLN A C 1
ATOM 973 O O . GLN A 1 123 ? -8.026 17.461 -16.078 1.00 75.12 123 GLN A O 1
ATOM 978 N N . GLY A 1 124 ? -8.809 18.813 -17.682 1.00 69.38 124 GLY A N 1
ATOM 979 C CA . GLY A 1 124 ? -7.888 18.374 -18.735 1.00 69.38 124 GLY A CA 1
ATOM 980 C C . GLY A 1 124 ? -8.213 17.039 -19.416 1.00 69.38 124 GLY A C 1
ATOM 981 O O . GLY A 1 124 ? -9.128 16.306 -19.050 1.00 69.38 124 GLY A O 1
ATOM 982 N N . ALA A 1 125 ? -7.447 16.739 -20.468 1.00 74.12 125 ALA A N 1
ATOM 983 C CA . ALA A 1 125 ? -7.549 15.483 -21.202 1.00 74.12 125 ALA A CA 1
ATOM 984 C C . ALA A 1 125 ? -6.812 14.353 -20.460 1.00 74.12 125 ALA A C 1
ATOM 986 O O . ALA A 1 125 ? -5.687 14.531 -19.986 1.00 74.12 125 ALA A O 1
ATOM 987 N N . ILE A 1 126 ? -7.445 13.182 -20.393 1.00 82.94 126 ILE A N 1
ATOM 988 C CA . ILE A 1 126 ? -6.878 11.966 -19.801 1.00 82.94 126 ILE A CA 1
ATOM 989 C C . ILE A 1 126 ? -6.161 11.180 -20.899 1.00 82.94 126 ILE A C 1
ATOM 991 O O . ILE A 1 126 ? -6.791 10.767 -21.874 1.00 82.94 126 ILE A O 1
ATOM 995 N N . ASP A 1 127 ? -4.865 10.924 -20.723 1.00 82.50 127 ASP A N 1
ATOM 996 C CA . ASP A 1 127 ? -4.122 9.994 -21.578 1.00 82.50 127 ASP A CA 1
ATOM 997 C C . ASP A 1 127 ? -4.079 8.616 -20.915 1.00 82.50 127 ASP A C 1
ATOM 999 O O . ASP A 1 127 ? -3.248 8.341 -20.049 1.00 82.50 127 ASP A O 1
ATOM 1003 N N . SER A 1 128 ? -4.999 7.737 -21.311 1.00 84.12 128 SER A N 1
ATOM 1004 C CA . SER A 1 128 ? -5.056 6.364 -20.802 1.00 84.12 128 SER A CA 1
ATOM 1005 C C . SER A 1 128 ? -4.019 5.430 -21.432 1.00 84.12 128 SER A C 1
ATOM 1007 O O . SER A 1 128 ? -3.822 4.322 -20.933 1.00 84.12 128 SER A O 1
ATOM 1009 N N . ARG A 1 129 ? -3.349 5.840 -22.518 1.00 91.75 129 ARG A N 1
ATOM 1010 C CA . ARG A 1 129 ? -2.405 4.984 -23.250 1.00 91.75 129 ARG A CA 1
ATOM 1011 C C . ARG A 1 129 ? -1.026 5.013 -22.618 1.00 91.75 129 ARG A C 1
ATOM 1013 O O . ARG A 1 129 ? -0.412 3.956 -22.487 1.00 91.75 129 ARG A O 1
ATOM 1020 N N . LEU A 1 130 ? -0.558 6.194 -22.213 1.00 93.25 130 LEU A N 1
ATOM 1021 C CA . LEU A 1 130 ? 0.782 6.353 -21.655 1.00 93.25 130 LEU A CA 1
ATOM 1022 C C . LEU A 1 130 ? 1.040 5.453 -20.433 1.00 93.25 130 LEU A C 1
ATOM 1024 O O . LEU A 1 130 ? 2.044 4.742 -20.466 1.00 93.25 130 LEU A O 1
ATOM 1028 N N . PRO A 1 131 ? 0.166 5.383 -19.404 1.00 96.38 131 PRO A N 1
ATOM 1029 C CA . PRO A 1 131 ? 0.404 4.510 -18.253 1.00 96.38 131 PRO A CA 1
ATOM 1030 C C . PRO A 1 131 ? 0.615 3.043 -18.663 1.00 96.38 131 PRO A C 1
ATOM 1032 O O . PRO A 1 131 ? 1.569 2.402 -18.231 1.00 96.38 131 PRO A O 1
ATOM 1035 N N . LEU A 1 132 ? -0.211 2.529 -19.582 1.00 95.56 132 LEU A N 1
ATOM 1036 C CA . LEU A 1 132 ? -0.115 1.148 -20.068 1.00 95.56 132 LEU A CA 1
ATOM 1037 C C . LEU A 1 132 ? 1.142 0.902 -20.911 1.00 95.56 132 LEU A C 1
ATOM 1039 O O . LEU A 1 132 ? 1.788 -0.134 -20.765 1.00 95.56 132 LEU A O 1
ATOM 1043 N N . GLN A 1 133 ? 1.522 1.850 -21.772 1.00 96.94 133 GLN A N 1
ATOM 1044 C CA . GLN A 1 133 ? 2.768 1.763 -22.541 1.00 96.94 133 GLN A CA 1
ATOM 1045 C C . GLN A 1 133 ? 3.988 1.674 -21.617 1.00 96.94 133 GLN A C 1
ATOM 1047 O O . GLN A 1 133 ? 4.904 0.896 -21.879 1.00 96.94 133 GLN A O 1
ATOM 1052 N N . GLN A 1 134 ? 3.983 2.428 -20.518 1.00 97.81 134 GLN A N 1
ATOM 1053 C CA . GLN A 1 134 ? 5.049 2.389 -19.521 1.00 97.81 134 GLN A CA 1
ATOM 1054 C C . GLN A 1 134 ? 5.068 1.064 -18.749 1.00 97.81 134 GLN A C 1
ATOM 1056 O O . GLN A 1 134 ? 6.146 0.510 -18.544 1.00 97.81 134 GLN A O 1
ATOM 1061 N N . CYS A 1 135 ? 3.908 0.474 -18.433 1.00 97.44 135 CYS A N 1
ATOM 1062 C CA . CYS A 1 135 ? 3.853 -0.893 -17.899 1.00 97.44 135 CYS A CA 1
ATOM 1063 C C . CYS A 1 135 ? 4.506 -1.907 -18.852 1.00 97.44 135 CYS A C 1
ATOM 1065 O O . CYS A 1 135 ? 5.298 -2.742 -18.417 1.00 97.44 135 CYS A O 1
ATOM 1067 N N . VAL A 1 136 ? 4.233 -1.816 -20.160 1.00 97.44 136 VAL A N 1
ATOM 1068 C CA . VAL A 1 136 ? 4.851 -2.699 -21.165 1.00 97.44 136 VAL A CA 1
ATOM 1069 C C . VAL A 1 136 ? 6.370 -2.518 -21.208 1.00 97.44 136 VAL A C 1
ATOM 1071 O O . VAL A 1 136 ? 7.095 -3.514 -21.213 1.00 97.44 136 VAL A O 1
ATOM 1074 N N . LYS A 1 137 ? 6.868 -1.273 -21.181 1.00 97.50 137 LYS A N 1
ATOM 1075 C CA . LYS A 1 137 ? 8.313 -0.992 -21.115 1.00 97.50 137 LYS A CA 1
ATOM 1076 C C . LYS A 1 137 ? 8.944 -1.578 -19.851 1.00 97.50 137 LYS A C 1
ATOM 1078 O O . LYS A 1 137 ? 9.956 -2.263 -19.946 1.00 97.50 137 LYS A O 1
ATOM 1083 N N . ALA A 1 138 ? 8.317 -1.379 -18.693 1.00 97.94 138 ALA A N 1
ATOM 1084 C CA . ALA A 1 138 ? 8.780 -1.922 -17.419 1.00 97.94 138 ALA A CA 1
ATOM 1085 C C . ALA A 1 138 ? 8.885 -3.454 -17.444 1.00 97.94 138 ALA A C 1
ATOM 1087 O O . ALA A 1 138 ? 9.927 -4.008 -17.094 1.00 97.94 138 ALA A O 1
ATOM 1088 N N . ILE A 1 139 ? 7.845 -4.140 -17.932 1.00 96.50 139 ILE A N 1
ATOM 1089 C CA . ILE A 1 139 ? 7.832 -5.604 -18.070 1.00 96.50 139 ILE A CA 1
ATOM 1090 C C . ILE A 1 139 ? 8.909 -6.070 -19.055 1.00 96.50 139 ILE A C 1
ATOM 1092 O O . ILE A 1 139 ? 9.599 -7.050 -18.784 1.00 96.50 139 ILE A O 1
ATOM 1096 N N . SER A 1 140 ? 9.074 -5.384 -20.189 1.00 96.81 140 SER A N 1
ATOM 1097 C CA . SER A 1 140 ? 10.103 -5.718 -21.181 1.00 96.81 140 SER A CA 1
ATOM 1098 C C . SER A 1 140 ? 11.512 -5.602 -20.595 1.00 96.81 140 SER A C 1
ATOM 1100 O O . SER A 1 140 ? 12.308 -6.532 -20.731 1.00 96.81 140 SER A O 1
ATOM 1102 N N . SER A 1 141 ? 11.806 -4.500 -19.900 1.00 95.50 141 SER A N 1
ATOM 1103 C CA . SER A 1 141 ? 13.093 -4.280 -19.232 1.00 95.50 141 SER A CA 1
ATOM 1104 C C . SER A 1 141 ? 13.356 -5.331 -18.156 1.00 95.50 141 SER A C 1
ATOM 1106 O O . SER A 1 141 ? 14.441 -5.909 -18.115 1.00 95.50 141 SER A O 1
ATOM 1108 N N . LEU A 1 142 ? 12.344 -5.650 -17.340 1.00 94.38 142 LEU A N 1
ATOM 1109 C CA . LEU A 1 142 ? 12.458 -6.680 -16.311 1.00 94.38 142 LEU A CA 1
ATOM 1110 C C . LEU A 1 142 ? 12.735 -8.056 -16.932 1.00 94.38 142 LEU A C 1
ATOM 1112 O O . LEU A 1 142 ? 13.639 -8.763 -16.504 1.00 94.38 142 LEU A O 1
ATOM 1116 N N . ARG A 1 143 ? 12.012 -8.433 -17.993 1.00 94.31 143 ARG A N 1
ATOM 1117 C CA . ARG A 1 143 ? 12.233 -9.706 -18.699 1.00 94.31 143 ARG A CA 1
ATOM 1118 C C . ARG A 1 143 ? 13.635 -9.811 -19.282 1.00 94.31 143 ARG A C 1
ATOM 1120 O O . ARG A 1 143 ? 14.239 -10.873 -19.183 1.00 94.31 143 ARG A O 1
ATOM 1127 N N . HIS A 1 144 ? 14.144 -8.733 -19.875 1.00 92.25 144 HIS A N 1
ATOM 1128 C CA . HIS A 1 144 ? 15.500 -8.701 -20.415 1.00 92.25 144 HIS A CA 1
ATOM 1129 C C . HIS A 1 144 ? 16.545 -8.922 -19.313 1.00 92.25 144 HIS A C 1
ATOM 1131 O O . HIS A 1 144 ? 17.450 -9.736 -19.472 1.00 92.25 144 HIS A O 1
ATOM 1137 N N . GLN A 1 145 ? 16.378 -8.265 -18.164 1.00 89.31 145 GLN A N 1
ATOM 1138 C CA . GLN A 1 145 ? 17.259 -8.429 -17.007 1.00 89.31 145 GLN A CA 1
ATOM 1139 C C . GLN A 1 145 ? 17.244 -9.860 -16.437 1.00 89.31 145 GLN A C 1
ATOM 1141 O O . GLN A 1 145 ? 18.264 -10.360 -15.965 1.00 89.31 145 GLN A O 1
ATOM 1146 N N . LEU A 1 146 ? 16.094 -10.535 -16.497 1.00 89.38 146 LEU A N 1
ATOM 1147 C CA . LEU A 1 146 ? 15.906 -11.890 -15.971 1.00 89.38 146 LEU A CA 1
ATOM 1148 C C . LEU A 1 146 ? 16.245 -13.006 -16.979 1.00 89.38 146 LEU A C 1
ATOM 1150 O O . LEU A 1 146 ? 16.238 -14.178 -16.608 1.00 89.38 146 LEU A O 1
ATOM 1154 N N . ALA A 1 147 ? 16.570 -12.684 -18.235 1.00 86.88 147 ALA A N 1
ATOM 1155 C CA . ALA A 1 147 ? 16.779 -13.669 -19.304 1.00 86.88 147 ALA A CA 1
ATOM 1156 C C . ALA A 1 147 ? 18.029 -14.563 -19.128 1.00 86.88 147 ALA A C 1
ATOM 1158 O O . ALA A 1 147 ? 18.197 -15.531 -19.865 1.00 86.88 147 ALA A O 1
ATOM 1159 N N . GLY A 1 148 ? 18.892 -14.277 -18.147 1.00 74.44 148 GLY A N 1
ATOM 1160 C CA . GLY A 1 148 ? 20.179 -14.952 -17.931 1.00 74.44 148 GLY A CA 1
ATOM 1161 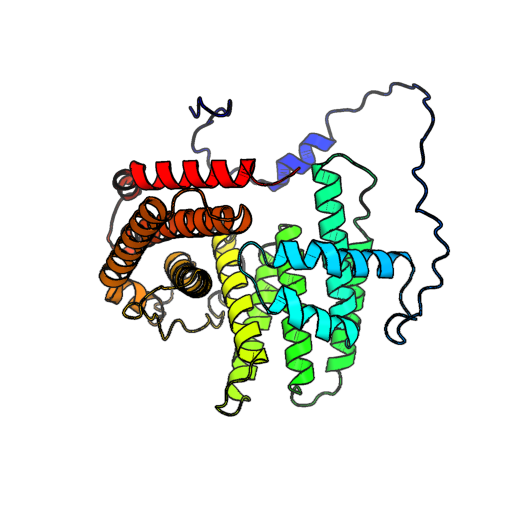C C . GLY A 1 148 ? 20.132 -16.402 -17.423 1.00 74.44 148 GLY A C 1
ATOM 1162 O O . GLY A 1 148 ? 21.191 -16.957 -17.151 1.00 74.44 148 GLY A O 1
ATOM 1163 N N . GLY A 1 149 ? 18.953 -17.017 -17.261 1.00 60.44 149 GLY A N 1
ATOM 1164 C CA . GLY A 1 149 ? 18.768 -18.464 -17.022 1.00 60.44 149 GLY A CA 1
ATOM 1165 C C . GLY A 1 149 ? 19.332 -19.055 -15.716 1.00 60.44 149 GLY A C 1
ATOM 1166 O O . GLY A 1 149 ? 19.129 -20.239 -15.458 1.00 60.44 149 GLY A O 1
ATOM 1167 N N . GLY A 1 150 ? 20.034 -18.267 -14.898 1.00 72.81 150 GLY A N 1
ATOM 1168 C CA . GLY A 1 150 ? 20.617 -18.686 -13.622 1.00 72.81 150 GLY A CA 1
ATOM 1169 C C . GLY A 1 150 ? 19.733 -18.399 -12.404 1.00 72.81 150 GLY A C 1
ATOM 1170 O O . GLY A 1 150 ? 18.655 -17.814 -12.510 1.00 72.81 150 GLY A O 1
ATOM 1171 N N . VAL A 1 151 ? 20.227 -18.783 -11.221 1.00 75.56 151 VAL A N 1
ATOM 1172 C CA . VAL A 1 151 ? 19.630 -18.396 -9.930 1.00 75.56 151 VAL A CA 1
ATOM 1173 C C . VAL A 1 151 ? 19.541 -16.871 -9.859 1.00 75.56 151 VAL A C 1
ATOM 1175 O O . VAL A 1 151 ? 20.506 -16.170 -10.175 1.00 75.56 151 VAL A O 1
ATOM 1178 N N . LEU A 1 152 ? 18.384 -16.351 -9.446 1.00 81.69 152 LEU A N 1
ATOM 1179 C CA . LEU A 1 152 ? 18.171 -14.913 -9.322 1.00 81.69 152 LEU A CA 1
ATOM 1180 C C . LEU A 1 152 ? 19.180 -14.309 -8.341 1.00 81.69 152 LEU A C 1
ATOM 1182 O O . LEU A 1 152 ? 19.240 -14.690 -7.174 1.00 81.69 152 LEU A O 1
ATOM 1186 N N . SER A 1 153 ? 19.960 -13.335 -8.813 1.00 88.19 153 SER A N 1
ATOM 1187 C CA . SER A 1 153 ? 20.805 -12.534 -7.931 1.00 88.19 153 SER A CA 1
ATOM 1188 C C . SER A 1 153 ? 19.936 -11.727 -6.963 1.00 88.19 153 SER A C 1
ATOM 1190 O O . SER A 1 153 ? 18.792 -11.382 -7.276 1.00 88.19 153 SER A O 1
ATOM 1192 N N . ARG A 1 154 ? 20.489 -11.345 -5.806 1.00 86.75 154 ARG A N 1
ATOM 1193 C CA . ARG A 1 154 ? 19.770 -10.472 -4.863 1.00 86.75 154 ARG A CA 1
ATOM 1194 C C . ARG A 1 154 ? 19.349 -9.150 -5.503 1.00 86.75 154 ARG A C 1
ATOM 1196 O O . ARG A 1 154 ? 18.239 -8.699 -5.270 1.00 86.75 154 ARG A O 1
ATOM 1203 N N . SER A 1 155 ? 20.175 -8.568 -6.368 1.00 90.31 155 SER A N 1
ATOM 1204 C CA . SER A 1 155 ? 19.775 -7.367 -7.112 1.00 90.31 155 SER A CA 1
ATOM 1205 C C . SER A 1 155 ? 18.524 -7.630 -7.966 1.00 90.31 155 SER A C 1
ATOM 1207 O O . SER A 1 155 ? 17.527 -6.922 -7.849 1.00 90.31 155 SER A O 1
ATOM 1209 N N . ASN A 1 156 ? 18.503 -8.730 -8.727 1.00 92.50 156 ASN A N 1
ATOM 1210 C CA . ASN A 1 156 ? 17.354 -9.093 -9.562 1.00 92.50 156 ASN A CA 1
ATOM 1211 C C . ASN A 1 156 ? 16.079 -9.319 -8.741 1.00 92.50 156 ASN A C 1
ATOM 1213 O O . ASN A 1 156 ? 14.999 -8.881 -9.146 1.00 92.50 156 ASN A O 1
ATOM 1217 N N . MET A 1 157 ? 16.191 -9.969 -7.580 1.00 93.12 157 MET A N 1
ATOM 1218 C CA . MET A 1 157 ? 15.048 -10.154 -6.689 1.00 93.12 157 MET A CA 1
ATOM 1219 C C . MET A 1 157 ? 14.535 -8.812 -6.144 1.00 93.12 157 MET A C 1
ATOM 1221 O O . MET A 1 157 ? 13.330 -8.581 -6.162 1.00 93.12 157 MET A O 1
ATOM 1225 N N . GLN A 1 158 ? 15.425 -7.905 -5.720 1.00 94.81 158 GLN A N 1
ATOM 1226 C CA . GLN A 1 158 ? 15.057 -6.586 -5.187 1.00 94.81 158 GLN A CA 1
ATOM 1227 C C . GLN A 1 158 ? 14.316 -5.778 -6.251 1.00 94.81 158 GLN A C 1
ATOM 1229 O O . GLN A 1 158 ? 13.238 -5.249 -5.995 1.00 94.81 158 GLN A O 1
ATOM 1234 N N . ILE A 1 159 ? 14.863 -5.742 -7.463 1.00 95.81 159 ILE A N 1
ATOM 1235 C CA . ILE A 1 159 ? 14.298 -5.025 -8.607 1.00 95.81 159 ILE A CA 1
ATOM 1236 C C . ILE A 1 159 ? 12.915 -5.571 -8.956 1.00 95.81 159 ILE A C 1
ATOM 1238 O O . ILE A 1 159 ? 11.967 -4.804 -9.138 1.00 95.81 159 ILE A O 1
ATOM 1242 N N . THR A 1 160 ? 12.772 -6.897 -8.972 1.00 95.75 160 THR A N 1
ATOM 1243 C CA . THR A 1 160 ? 11.486 -7.560 -9.212 1.00 95.75 160 THR A CA 1
ATOM 1244 C C . THR A 1 160 ? 10.476 -7.226 -8.113 1.00 95.75 160 THR A C 1
ATOM 1246 O O . THR A 1 160 ? 9.344 -6.866 -8.421 1.00 95.75 160 THR A O 1
ATOM 1249 N N . LEU A 1 161 ? 10.873 -7.280 -6.837 1.00 95.94 161 LEU A N 1
ATOM 1250 C CA . LEU A 1 161 ? 9.999 -6.983 -5.698 1.00 95.94 161 LEU A CA 1
ATOM 1251 C C . LEU A 1 161 ? 9.536 -5.520 -5.687 1.00 95.94 161 LEU A C 1
ATOM 1253 O O . LEU A 1 161 ? 8.346 -5.268 -5.509 1.00 95.94 161 LEU A O 1
ATOM 1257 N N . VAL A 1 162 ? 10.433 -4.564 -5.945 1.00 97.62 162 VAL A N 1
ATOM 1258 C CA . VAL A 1 162 ? 10.086 -3.135 -6.058 1.00 97.62 162 VAL A CA 1
ATOM 1259 C C . VAL A 1 162 ? 9.140 -2.899 -7.240 1.00 97.62 162 VAL A C 1
ATOM 1261 O O . VAL A 1 162 ? 8.137 -2.199 -7.097 1.00 97.62 162 VAL A O 1
ATOM 1264 N N . THR A 1 163 ? 9.400 -3.536 -8.387 1.00 97.31 163 THR A N 1
ATOM 1265 C CA . THR A 1 163 ? 8.509 -3.468 -9.558 1.00 97.31 163 THR A CA 1
ATOM 1266 C C . THR A 1 163 ? 7.125 -4.047 -9.240 1.00 97.31 163 THR A C 1
ATOM 1268 O O . THR A 1 163 ? 6.111 -3.463 -9.620 1.00 97.31 163 THR A O 1
ATOM 1271 N N . CYS A 1 164 ? 7.057 -5.160 -8.500 1.00 96.44 164 CYS A N 1
ATOM 1272 C CA . CYS A 1 164 ? 5.795 -5.743 -8.045 1.00 96.44 164 CYS A CA 1
ATOM 1273 C C . CYS A 1 164 ? 5.003 -4.774 -7.167 1.00 96.44 164 CYS A C 1
ATOM 1275 O O . CYS A 1 164 ? 3.812 -4.611 -7.409 1.00 96.44 164 CYS A O 1
ATOM 1277 N N . VAL A 1 165 ? 5.634 -4.105 -6.196 1.00 97.00 165 VAL A N 1
ATOM 1278 C CA . VAL A 1 165 ? 4.949 -3.115 -5.347 1.00 97.00 165 VAL A CA 1
ATOM 1279 C C . VAL A 1 165 ? 4.340 -1.993 -6.193 1.00 97.00 165 VAL A C 1
ATOM 1281 O O . VAL A 1 165 ? 3.161 -1.683 -6.035 1.00 97.00 165 VAL A O 1
ATOM 1284 N N . LEU A 1 166 ? 5.097 -1.445 -7.151 1.00 98.19 166 LEU A N 1
ATOM 1285 C CA . LEU A 1 166 ? 4.604 -0.403 -8.059 1.00 98.19 166 LEU A CA 1
ATOM 1286 C C . LEU A 1 166 ? 3.410 -0.872 -8.900 1.00 98.19 166 LEU A C 1
ATOM 1288 O O . LEU A 1 166 ? 2.435 -0.135 -9.042 1.00 98.19 166 LEU A O 1
ATOM 1292 N N . PHE A 1 167 ? 3.451 -2.100 -9.427 1.00 97.31 167 PHE A N 1
ATOM 1293 C CA . PHE A 1 167 ? 2.333 -2.653 -10.192 1.00 97.31 167 PHE A CA 1
ATOM 1294 C C . PHE A 1 167 ? 1.114 -2.982 -9.334 1.00 97.31 167 PHE A C 1
ATOM 1296 O O . PHE A 1 167 ? -0.006 -2.741 -9.777 1.00 97.31 167 PHE A O 1
ATOM 1303 N N . VAL A 1 168 ? 1.293 -3.483 -8.111 1.00 95.12 168 VAL A N 1
ATOM 1304 C CA . VAL A 1 168 ? 0.173 -3.693 -7.183 1.00 95.12 168 VAL A CA 1
ATOM 1305 C C . VAL A 1 168 ? -0.527 -2.360 -6.903 1.00 95.12 168 VAL A C 1
ATOM 1307 O O . VAL A 1 168 ? -1.742 -2.275 -7.080 1.00 95.12 168 VAL A O 1
ATOM 1310 N N . SER A 1 169 ? 0.224 -1.300 -6.585 1.00 95.44 169 SER A N 1
ATOM 1311 C CA . SER A 1 169 ? -0.332 0.048 -6.399 1.00 95.44 169 SER A CA 1
ATOM 1312 C C . SER A 1 169 ? -1.021 0.583 -7.658 1.00 95.44 169 SER A C 1
ATOM 1314 O O . SER A 1 169 ? -2.107 1.156 -7.570 1.00 95.44 169 SER A O 1
ATOM 1316 N N . PHE A 1 170 ? -0.435 0.356 -8.839 1.00 96.25 170 PHE A N 1
ATOM 1317 C CA . PHE A 1 170 ? -1.038 0.729 -10.123 1.00 96.25 170 PHE A CA 1
ATOM 1318 C C . PHE A 1 170 ? -2.405 0.069 -10.312 1.00 96.25 170 PHE A C 1
ATOM 1320 O O . PHE A 1 170 ? -3.379 0.733 -10.660 1.00 96.25 170 PHE A O 1
ATOM 1327 N N . MET A 1 171 ? -2.500 -1.234 -10.052 1.00 93.50 171 MET A N 1
ATOM 1328 C CA . MET A 1 171 ? -3.738 -1.982 -10.258 1.00 93.50 171 MET A CA 1
ATOM 1329 C C . MET A 1 171 ? -4.790 -1.671 -9.200 1.00 93.50 171 MET A C 1
ATOM 1331 O O . MET A 1 171 ? -5.967 -1.590 -9.544 1.00 93.50 171 MET A O 1
ATOM 1335 N N . PHE A 1 172 ? -4.393 -1.403 -7.951 1.00 90.75 172 PHE A N 1
ATOM 1336 C CA . PHE A 1 172 ? -5.316 -0.860 -6.953 1.00 90.75 172 PHE A CA 1
ATOM 1337 C C . PHE A 1 172 ? -5.913 0.470 -7.402 1.00 90.75 172 PHE A C 1
ATOM 1339 O O . PHE A 1 172 ? -7.129 0.637 -7.338 1.00 90.75 172 PHE A O 1
ATOM 1346 N N . LEU A 1 173 ? -5.091 1.381 -7.928 1.00 91.00 173 LEU A N 1
ATOM 1347 C CA . LEU A 1 173 ? -5.574 2.663 -8.434 1.00 91.00 173 LEU A CA 1
ATOM 1348 C C . LEU A 1 173 ? -6.474 2.504 -9.672 1.00 91.00 173 LEU A C 1
ATOM 1350 O O . LEU A 1 173 ? -7.432 3.255 -9.847 1.00 91.00 173 LEU A O 1
ATOM 1354 N N . GLN A 1 174 ? -6.207 1.504 -10.513 1.00 90.25 174 GLN A N 1
ATOM 1355 C CA . GLN A 1 174 ? -7.066 1.148 -11.644 1.00 90.25 174 GLN A CA 1
ATOM 1356 C C . GLN A 1 174 ? -8.373 0.447 -11.213 1.00 90.25 174 GLN A C 1
ATOM 1358 O O . GLN A 1 174 ? -9.318 0.375 -12.001 1.00 90.25 174 GLN A O 1
ATOM 1363 N N . GLY A 1 175 ? -8.442 -0.065 -9.981 1.00 88.12 175 GLY A N 1
ATOM 1364 C CA . GLY A 1 175 ? -9.545 -0.885 -9.480 1.00 88.12 175 GLY A CA 1
ATOM 1365 C C . GLY A 1 175 ? -9.510 -2.349 -9.942 1.00 88.12 175 GLY A C 1
ATOM 1366 O O . GLY A 1 175 ? -10.511 -3.047 -9.801 1.00 88.12 175 GLY A O 1
ATOM 1367 N N . ASP A 1 176 ? -8.387 -2.831 -10.488 1.00 88.69 176 ASP A N 1
ATOM 1368 C CA . ASP A 1 176 ? -8.193 -4.234 -10.883 1.00 88.69 176 ASP A CA 1
ATOM 1369 C C . ASP A 1 176 ? -7.605 -5.049 -9.719 1.00 88.69 176 ASP A C 1
ATOM 1371 O O . ASP A 1 176 ? -6.403 -5.317 -9.626 1.00 88.69 176 ASP A O 1
ATOM 1375 N N . THR A 1 177 ? -8.479 -5.442 -8.793 1.00 83.44 177 THR A N 1
ATOM 1376 C CA . THR A 1 177 ? -8.107 -6.188 -7.581 1.00 83.44 177 THR A CA 1
ATOM 1377 C C . THR A 1 177 ? -7.584 -7.596 -7.881 1.00 83.44 177 THR A C 1
ATOM 1379 O O . THR A 1 177 ? -6.774 -8.127 -7.117 1.00 83.44 177 THR A O 1
ATOM 1382 N N . HIS A 1 178 ? -8.002 -8.198 -9.000 1.00 84.19 178 HIS A N 1
ATOM 1383 C CA . HIS A 1 178 ? -7.560 -9.526 -9.418 1.00 84.19 178 HIS A CA 1
ATOM 1384 C C . HIS A 1 178 ? -6.105 -9.501 -9.880 1.00 84.19 178 HIS A C 1
ATOM 1386 O O . HIS A 1 178 ? -5.278 -10.282 -9.407 1.00 84.19 178 HIS A O 1
ATOM 1392 N N . SER A 1 179 ? -5.765 -8.591 -10.788 1.00 86.62 179 SER A N 1
ATOM 1393 C CA . SER A 1 179 ? -4.391 -8.490 -11.265 1.00 86.62 179 SER A CA 1
ATOM 1394 C C . SER A 1 179 ? -3.464 -8.030 -10.128 1.00 86.62 179 SER A C 1
ATOM 1396 O O . SER A 1 179 ? -2.379 -8.600 -9.968 1.00 86.62 179 SER A O 1
ATOM 1398 N N . ALA A 1 180 ? -3.926 -7.114 -9.257 1.00 88.81 180 ALA A N 1
ATOM 1399 C CA . ALA A 1 180 ? -3.231 -6.733 -8.019 1.00 88.81 180 ALA A CA 1
ATOM 1400 C C . ALA A 1 180 ? -2.881 -7.957 -7.161 1.00 88.81 180 ALA A C 1
ATOM 1402 O O . ALA A 1 180 ? -1.729 -8.131 -6.760 1.00 88.81 180 ALA A O 1
ATOM 1403 N N . TYR A 1 181 ? -3.846 -8.857 -6.962 1.00 85.50 181 TYR A N 1
ATOM 1404 C CA . TYR A 1 181 ? -3.630 -10.121 -6.265 1.00 85.50 181 TYR A CA 1
ATOM 1405 C C . TYR A 1 181 ? -2.574 -11.003 -6.942 1.00 85.50 181 TYR A C 1
ATOM 1407 O O . TYR A 1 181 ? -1.690 -11.531 -6.265 1.00 85.50 181 TYR A O 1
ATOM 1415 N N . CYS A 1 182 ? -2.624 -11.165 -8.268 1.00 85.38 182 CYS A N 1
ATOM 1416 C CA . CYS A 1 182 ? -1.656 -11.993 -8.989 1.00 85.38 182 CYS A CA 1
ATOM 1417 C C . CYS A 1 182 ? -0.212 -11.500 -8.793 1.00 85.38 182 CYS A C 1
ATOM 1419 O O . CYS A 1 182 ? 0.673 -12.311 -8.497 1.00 85.38 182 CYS A O 1
ATOM 1421 N N . HIS A 1 183 ? 0.019 -10.188 -8.901 1.00 88.50 183 HIS A N 1
ATOM 1422 C CA . HIS A 1 183 ? 1.338 -9.590 -8.669 1.00 88.50 183 HIS A CA 1
ATOM 1423 C C . HIS A 1 183 ? 1.765 -9.676 -7.202 1.00 88.50 183 HIS A C 1
ATOM 1425 O O . HIS A 1 183 ? 2.914 -10.026 -6.923 1.00 88.50 183 HIS A O 1
ATOM 1431 N N . LEU A 1 184 ? 0.845 -9.436 -6.262 1.00 89.38 184 LEU A N 1
ATOM 1432 C CA . LEU A 1 184 ? 1.112 -9.571 -4.831 1.00 89.38 184 LEU A CA 1
ATOM 1433 C C . LEU A 1 184 ? 1.531 -11.006 -4.479 1.00 89.38 184 LEU A C 1
ATOM 1435 O O . LEU A 1 184 ? 2.543 -11.209 -3.811 1.00 89.38 184 LEU A O 1
ATOM 1439 N N . ARG A 1 185 ? 0.812 -12.015 -4.987 1.00 87.31 185 ARG A N 1
ATOM 1440 C CA . ARG A 1 185 ? 1.128 -13.436 -4.773 1.00 87.31 185 ARG A CA 1
ATOM 1441 C C . ARG A 1 185 ? 2.503 -13.806 -5.324 1.00 87.31 185 ARG A C 1
ATOM 1443 O O . ARG A 1 185 ? 3.257 -14.504 -4.649 1.00 87.31 185 ARG A O 1
ATOM 1450 N N . GLY A 1 186 ? 2.826 -13.361 -6.539 1.00 88.38 186 GLY A N 1
ATOM 1451 C CA . GLY A 1 186 ? 4.145 -13.580 -7.138 1.00 88.38 186 GLY A CA 1
ATOM 1452 C C . GLY A 1 186 ? 5.264 -12.942 -6.311 1.00 88.38 186 GLY A C 1
ATOM 1453 O O . GLY A 1 186 ? 6.253 -13.603 -5.999 1.00 88.38 186 GLY A O 1
ATOM 1454 N N . GLY A 1 187 ? 5.066 -11.693 -5.880 1.00 91.81 187 GLY A N 1
ATOM 1455 C CA . GLY A 1 187 ? 6.011 -10.983 -5.021 1.00 91.81 187 GLY A CA 1
ATOM 1456 C C . GLY A 1 187 ? 6.213 -11.659 -3.663 1.00 91.81 187 GLY A C 1
ATOM 1457 O O . GLY A 1 187 ? 7.349 -11.826 -3.241 1.00 91.81 187 GLY A O 1
ATOM 1458 N N . LEU A 1 188 ? 5.152 -12.145 -3.013 1.00 89.12 188 LEU A N 1
ATOM 1459 C CA . LEU A 1 188 ? 5.258 -12.855 -1.729 1.00 89.12 188 LEU A CA 1
ATOM 1460 C C . LEU A 1 188 ? 6.025 -14.182 -1.837 1.00 89.12 188 LEU A C 1
ATOM 1462 O O . LEU A 1 188 ? 6.786 -14.522 -0.929 1.00 89.12 188 LEU A O 1
ATOM 1466 N N . LYS A 1 189 ? 5.871 -14.922 -2.945 1.00 87.94 189 LYS A N 1
ATOM 1467 C CA . LYS A 1 189 ? 6.676 -16.129 -3.214 1.00 87.94 189 LYS A CA 1
ATOM 1468 C C . LYS A 1 189 ? 8.160 -15.782 -3.325 1.00 87.94 189 LYS A C 1
ATOM 1470 O O . LYS A 1 189 ? 8.972 -16.361 -2.607 1.00 87.94 189 LYS A O 1
ATOM 1475 N N . LEU A 1 190 ? 8.490 -14.768 -4.123 1.00 90.38 190 LEU A N 1
ATOM 1476 C CA . LEU A 1 190 ? 9.866 -14.299 -4.284 1.00 90.38 190 LEU A CA 1
ATOM 1477 C C . LEU A 1 190 ? 10.453 -13.733 -2.981 1.00 90.38 190 LEU A C 1
ATOM 1479 O O . LEU A 1 190 ? 11.621 -13.941 -2.673 1.00 90.38 190 LEU A O 1
ATOM 1483 N N . LEU A 1 191 ? 9.640 -13.055 -2.173 1.00 88.31 191 LEU A N 1
ATOM 1484 C CA . LEU A 1 191 ? 10.044 -12.520 -0.876 1.00 88.31 191 LEU A CA 1
ATOM 1485 C C . LEU A 1 191 ? 10.326 -13.637 0.144 1.00 88.31 191 LEU A C 1
ATOM 1487 O O . LEU A 1 191 ? 11.206 -13.507 0.995 1.00 88.31 191 LEU A O 1
ATOM 1491 N N . LYS A 1 192 ? 9.615 -14.769 0.058 1.00 85.50 192 LYS A N 1
ATOM 1492 C CA . LYS A 1 192 ? 9.936 -15.970 0.841 1.00 85.50 192 LYS A CA 1
ATOM 1493 C C . LYS A 1 192 ? 11.292 -16.547 0.429 1.00 85.50 192 LYS A C 1
ATOM 1495 O O . LYS A 1 192 ? 12.094 -16.848 1.308 1.00 85.50 192 LYS A O 1
ATOM 1500 N N . GLU A 1 193 ? 11.557 -16.649 -0.872 1.00 86.06 193 GLU A N 1
ATOM 1501 C CA . GLU A 1 193 ? 12.856 -17.093 -1.397 1.00 86.06 193 GLU A CA 1
ATOM 1502 C C . GLU A 1 193 ? 13.987 -16.159 -0.950 1.00 86.06 193 GLU A C 1
ATOM 1504 O O . GLU A 1 193 ? 14.991 -16.636 -0.417 1.00 86.06 193 GLU A O 1
ATOM 1509 N N . TRP A 1 194 ? 13.780 -14.838 -1.032 1.00 85.94 194 TRP A N 1
ATOM 1510 C CA . TRP A 1 194 ? 14.719 -13.835 -0.522 1.00 85.94 194 TRP A CA 1
ATOM 1511 C C . TRP A 1 194 ? 15.151 -14.153 0.910 1.00 85.94 194 TRP A C 1
ATOM 1513 O O . TRP A 1 194 ? 16.347 -14.229 1.183 1.00 85.94 194 TRP A O 1
ATOM 1523 N N . ARG A 1 195 ? 14.191 -14.408 1.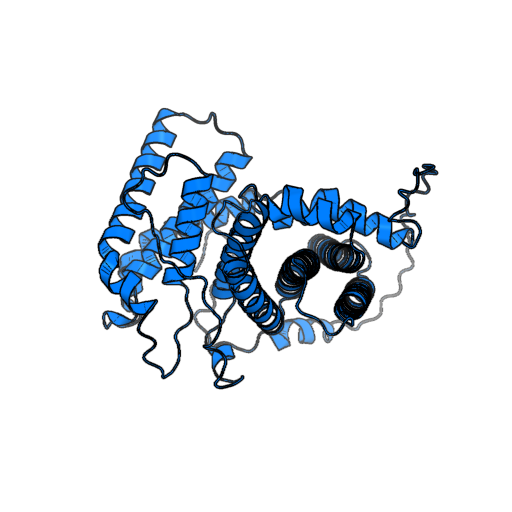812 1.00 80.69 195 ARG A N 1
ATOM 1524 C CA . ARG A 1 195 ? 14.472 -14.725 3.222 1.00 80.69 195 ARG A CA 1
ATOM 1525 C C . ARG A 1 195 ? 15.297 -15.994 3.399 1.00 80.69 195 ARG A C 1
ATOM 1527 O O . ARG A 1 195 ? 16.152 -16.025 4.270 1.00 80.69 195 ARG A O 1
ATOM 1534 N N . THR A 1 196 ? 15.060 -17.027 2.590 1.00 79.00 196 THR A N 1
ATOM 1535 C CA . THR A 1 196 ? 15.844 -18.274 2.674 1.00 79.00 196 THR A CA 1
ATOM 1536 C C . THR A 1 196 ? 17.282 -18.108 2.191 1.00 79.00 196 THR A C 1
ATOM 1538 O O . THR A 1 196 ? 18.165 -18.835 2.633 1.00 79.00 196 THR A O 1
ATOM 1541 N N . THR A 1 197 ? 17.520 -17.145 1.299 1.00 73.88 197 THR A N 1
ATOM 1542 C CA . THR A 1 197 ? 18.858 -16.821 0.785 1.00 73.88 197 THR A CA 1
ATOM 1543 C C . THR A 1 197 ? 19.585 -15.753 1.603 1.00 73.88 197 THR A C 1
ATOM 1545 O O . THR A 1 197 ? 20.775 -15.524 1.384 1.00 73.88 197 THR A O 1
ATOM 1548 N N . ASP A 1 198 ? 18.890 -15.078 2.521 1.00 69.75 198 ASP A N 1
ATOM 1549 C CA . ASP A 1 198 ? 19.481 -14.064 3.387 1.00 69.75 198 ASP A CA 1
ATOM 1550 C C . ASP A 1 198 ? 20.163 -14.756 4.571 1.00 69.75 198 ASP A C 1
ATOM 1552 O O . ASP A 1 198 ? 19.532 -15.493 5.330 1.00 69.75 198 ASP A O 1
ATOM 1556 N N . MET A 1 199 ? 21.470 -14.537 4.730 1.00 60.00 199 MET A N 1
ATOM 1557 C CA . MET A 1 199 ? 22.161 -14.955 5.951 1.00 60.00 199 MET A CA 1
ATOM 1558 C C . MET A 1 199 ? 21.503 -14.245 7.141 1.00 60.00 199 MET A C 1
ATOM 1560 O O . MET A 1 199 ? 21.157 -13.071 7.002 1.00 60.00 199 MET A O 1
ATOM 1564 N N . PRO A 1 200 ? 21.327 -14.902 8.303 1.00 49.91 200 PRO A N 1
ATOM 1565 C CA . PRO A 1 200 ? 20.700 -14.285 9.466 1.00 49.91 200 PRO A CA 1
ATOM 1566 C C . PRO A 1 200 ? 21.527 -13.077 9.930 1.00 49.91 200 PRO A C 1
ATOM 1568 O O . PRO A 1 200 ? 22.527 -13.200 10.633 1.00 49.91 200 PRO A O 1
ATOM 1571 N N . GLY A 1 201 ? 21.110 -11.901 9.470 1.00 52.12 201 GLY A N 1
ATOM 1572 C CA . GLY A 1 201 ? 21.735 -10.612 9.708 1.00 52.12 201 GLY A CA 1
ATOM 1573 C C . GLY A 1 201 ? 20.882 -9.531 9.057 1.00 52.12 201 GLY A C 1
ATOM 1574 O O . GLY A 1 201 ? 20.707 -9.533 7.848 1.00 52.12 201 GLY A O 1
ATOM 1575 N N . TYR A 1 202 ? 20.320 -8.654 9.889 1.00 57.34 202 TYR A N 1
ATOM 1576 C CA . TYR A 1 202 ? 19.467 -7.490 9.615 1.00 57.34 202 TYR A CA 1
ATOM 1577 C C . TYR A 1 202 ? 19.630 -6.815 8.234 1.00 57.34 202 TYR A C 1
ATOM 1579 O O . TYR A 1 202 ? 20.162 -5.710 8.127 1.00 57.34 202 TYR A O 1
ATOM 1587 N N . SER A 1 203 ? 19.132 -7.435 7.160 1.00 73.06 203 SER A N 1
ATOM 1588 C CA . SER A 1 203 ? 19.044 -6.780 5.858 1.00 73.06 203 SER A CA 1
ATOM 1589 C C . SER A 1 203 ? 17.985 -5.688 5.943 1.00 73.06 203 SER A C 1
ATOM 1591 O O . SER A 1 203 ? 16.783 -5.961 5.933 1.00 73.06 203 SER A O 1
ATOM 1593 N N . THR A 1 204 ? 18.436 -4.436 6.021 1.00 83.62 204 THR A N 1
ATOM 1594 C CA . THR A 1 204 ? 17.573 -3.245 6.061 1.00 83.62 204 THR A CA 1
ATOM 1595 C C . THR A 1 204 ? 16.650 -3.172 4.847 1.00 83.62 204 THR A C 1
ATOM 1597 O O . THR A 1 204 ? 15.518 -2.725 4.949 1.00 83.62 204 THR A O 1
ATOM 1600 N N . THR A 1 205 ? 17.092 -3.667 3.689 1.00 88.56 205 THR A N 1
ATOM 1601 C CA . THR A 1 205 ? 16.238 -3.773 2.495 1.00 88.56 205 THR A CA 1
ATOM 1602 C C . THR A 1 205 ? 15.172 -4.851 2.666 1.00 88.56 205 THR A C 1
ATOM 1604 O O . THR A 1 205 ? 14.022 -4.638 2.288 1.00 88.56 205 THR A O 1
ATOM 1607 N N . GLY A 1 206 ? 15.543 -6.000 3.238 1.00 87.25 206 GLY A N 1
ATOM 1608 C CA . GLY A 1 206 ? 14.610 -7.085 3.517 1.00 87.25 206 GLY A CA 1
ATOM 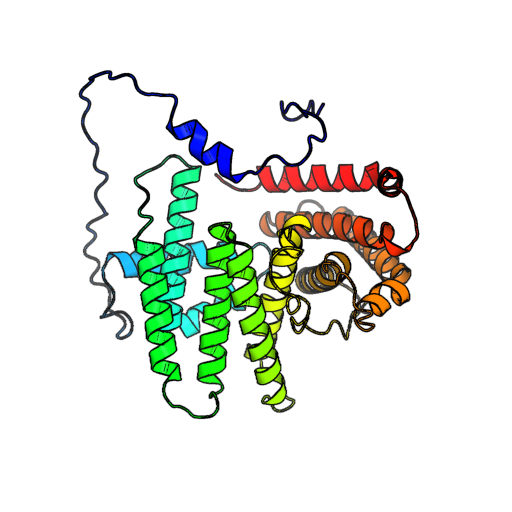1609 C C . GLY A 1 206 ? 13.462 -6.608 4.402 1.00 87.25 206 GLY A C 1
ATOM 1610 O O . GLY A 1 206 ? 12.309 -6.755 4.014 1.00 87.25 206 GLY A O 1
ATOM 1611 N N . SER A 1 207 ? 13.752 -5.964 5.537 1.00 86.44 207 SER A N 1
ATOM 1612 C CA . SER A 1 207 ? 12.714 -5.461 6.452 1.00 86.44 207 SER A CA 1
ATOM 1613 C C . SER A 1 207 ? 11.787 -4.428 5.802 1.00 86.44 207 SER A C 1
ATOM 1615 O O . SER A 1 207 ? 10.573 -4.511 5.986 1.00 86.44 207 SER A O 1
ATOM 1617 N N . VAL A 1 208 ? 12.330 -3.514 4.991 1.00 91.12 208 VAL A N 1
ATOM 1618 C CA . VAL A 1 208 ? 11.549 -2.526 4.226 1.00 91.12 208 VAL A CA 1
ATOM 1619 C C . VAL A 1 208 ? 10.593 -3.210 3.251 1.00 91.12 208 VAL A C 1
ATOM 1621 O O . VAL A 1 208 ? 9.407 -2.883 3.212 1.00 91.12 208 VAL A O 1
ATOM 1624 N N . LEU A 1 209 ? 11.077 -4.209 2.506 1.00 91.69 209 LEU A N 1
ATOM 1625 C CA . LEU A 1 209 ? 10.241 -4.989 1.594 1.00 91.69 209 LEU A CA 1
ATOM 1626 C C . LEU A 1 209 ? 9.170 -5.785 2.356 1.00 91.69 209 LEU A C 1
ATOM 1628 O O . LEU A 1 209 ? 8.009 -5.777 1.963 1.00 91.69 209 LEU A O 1
ATOM 1632 N N . MET A 1 210 ? 9.511 -6.418 3.480 1.00 88.25 210 MET A N 1
ATOM 1633 C CA . MET A 1 210 ? 8.523 -7.124 4.305 1.00 88.25 210 MET A CA 1
ATOM 1634 C C . MET A 1 210 ? 7.420 -6.176 4.808 1.00 88.25 210 MET A C 1
ATOM 1636 O O . MET A 1 210 ? 6.241 -6.525 4.735 1.00 88.25 210 MET A O 1
ATOM 1640 N N . LYS A 1 211 ? 7.788 -4.974 5.276 1.00 88.19 211 LYS A N 1
ATOM 1641 C CA . LYS A 1 211 ? 6.847 -3.959 5.775 1.00 88.19 211 LYS A CA 1
ATOM 1642 C C . LYS A 1 211 ? 5.870 -3.526 4.679 1.00 88.19 211 LYS A C 1
ATOM 1644 O O . LYS A 1 211 ? 4.661 -3.640 4.875 1.00 88.19 211 LYS A O 1
ATOM 1649 N N . VAL A 1 212 ? 6.363 -3.133 3.500 1.00 92.25 212 VAL A N 1
ATOM 1650 C CA . VAL A 1 212 ? 5.477 -2.687 2.408 1.00 92.25 212 VAL A CA 1
ATOM 1651 C C . VAL A 1 212 ? 4.595 -3.824 1.879 1.00 92.25 212 VAL A C 1
ATOM 1653 O O . VAL A 1 212 ? 3.411 -3.617 1.628 1.00 92.25 212 VAL A O 1
ATOM 1656 N N . PHE A 1 213 ? 5.104 -5.059 1.781 1.00 91.44 213 PHE A N 1
ATOM 1657 C CA . PHE A 1 213 ? 4.287 -6.204 1.359 1.00 91.44 213 PHE A CA 1
ATOM 1658 C C . PHE A 1 213 ? 3.199 -6.558 2.381 1.00 91.44 213 PHE A C 1
ATOM 1660 O O . PHE A 1 213 ? 2.097 -6.942 1.984 1.00 91.44 213 PHE A O 1
ATOM 1667 N N . ALA A 1 214 ? 3.458 -6.386 3.682 1.00 87.88 214 ALA A N 1
ATOM 1668 C CA . ALA A 1 214 ? 2.423 -6.513 4.705 1.00 87.88 214 ALA A CA 1
ATOM 1669 C C . ALA A 1 214 ? 1.327 -5.446 4.525 1.00 87.88 214 ALA A C 1
ATOM 1671 O O . ALA A 1 214 ? 0.140 -5.770 4.576 1.00 87.88 214 ALA A O 1
ATOM 1672 N N . HIS A 1 215 ? 1.703 -4.197 4.238 1.00 89.00 215 HIS A N 1
ATOM 1673 C CA . HIS A 1 215 ? 0.740 -3.129 3.955 1.00 89.00 215 HIS A CA 1
ATOM 1674 C C . HIS A 1 215 ? -0.105 -3.435 2.709 1.00 89.00 215 HIS A C 1
ATOM 1676 O O . HIS A 1 215 ? -1.331 -3.350 2.767 1.00 89.00 215 HIS A O 1
ATOM 1682 N N . LEU A 1 216 ? 0.523 -3.858 1.606 1.00 89.69 216 LEU A N 1
ATOM 1683 C CA . LEU A 1 216 ? -0.188 -4.234 0.379 1.00 89.69 216 LEU A CA 1
ATOM 1684 C C . LEU A 1 216 ? -1.150 -5.403 0.602 1.00 89.69 216 LEU A C 1
ATOM 1686 O O . LEU A 1 216 ? -2.239 -5.429 0.030 1.00 89.69 216 LEU A O 1
ATOM 1690 N N . GLN A 1 217 ? -0.771 -6.371 1.438 1.00 86.19 217 GLN A N 1
ATOM 1691 C CA . GLN A 1 217 ? -1.651 -7.483 1.771 1.00 86.19 217 GLN A CA 1
ATOM 1692 C C . GLN A 1 217 ? -2.861 -7.034 2.591 1.00 86.19 217 GLN A C 1
ATOM 1694 O O . GLN A 1 217 ? -3.970 -7.471 2.296 1.00 86.19 217 GLN A O 1
ATOM 1699 N N . LEU A 1 218 ? -2.672 -6.139 3.566 1.00 86.31 218 LEU A N 1
ATOM 1700 C CA . LEU A 1 218 ? -3.791 -5.538 4.292 1.00 86.31 218 LEU A CA 1
ATOM 1701 C C . LEU A 1 218 ? -4.733 -4.786 3.343 1.00 86.31 218 LEU A C 1
ATOM 1703 O O . LEU A 1 218 ? -5.944 -4.975 3.402 1.00 86.31 218 LEU A O 1
ATOM 1707 N N . GLN A 1 219 ? -4.179 -3.961 2.453 1.00 86.81 219 GLN A N 1
ATOM 1708 C CA . GLN A 1 219 ? -4.959 -3.228 1.455 1.00 86.81 219 GLN A CA 1
ATOM 1709 C C . GLN A 1 219 ? -5.749 -4.186 0.563 1.00 86.81 219 GLN A C 1
ATOM 1711 O O . GLN A 1 219 ? -6.956 -4.024 0.406 1.00 86.81 219 GLN A O 1
ATOM 1716 N N . TRP A 1 220 ? -5.109 -5.233 0.040 1.00 85.50 220 TRP A N 1
ATOM 1717 C CA . TRP A 1 220 ? -5.801 -6.246 -0.749 1.00 85.50 220 TRP A CA 1
ATOM 1718 C C . TRP A 1 220 ? -6.964 -6.880 0.025 1.00 85.50 220 TRP A C 1
ATOM 1720 O O . TRP A 1 220 ? -8.066 -6.955 -0.510 1.00 85.50 220 TRP A O 1
ATOM 1730 N N . SER A 1 221 ? -6.752 -7.254 1.290 1.00 79.88 221 SER A N 1
ATOM 1731 C CA . SER A 1 221 ? -7.796 -7.807 2.162 1.00 79.88 221 SER A CA 1
ATOM 1732 C C . SER A 1 221 ? -9.005 -6.879 2.335 1.00 79.88 221 SER A C 1
ATOM 1734 O O . SER A 1 221 ? -10.117 -7.367 2.484 1.00 79.88 221 SER A O 1
ATOM 1736 N N . THR A 1 222 ? -8.825 -5.554 2.279 1.00 80.88 222 THR A N 1
ATOM 1737 C CA . THR A 1 222 ? -9.955 -4.600 2.320 1.00 80.88 222 THR A CA 1
ATOM 1738 C C . THR A 1 222 ? -10.729 -4.487 1.008 1.00 80.88 222 THR A C 1
ATOM 1740 O O . THR A 1 222 ? -11.876 -4.046 1.014 1.00 80.88 222 THR A O 1
ATOM 1743 N N . PHE A 1 223 ? -10.113 -4.863 -0.116 1.00 74.19 223 PHE A N 1
ATOM 1744 C CA . PHE A 1 223 ? -10.724 -4.816 -1.446 1.00 74.19 223 PHE A CA 1
ATOM 1745 C C . PHE A 1 223 ? -11.246 -6.175 -1.922 1.00 74.19 223 PHE A C 1
ATOM 1747 O O . PHE A 1 223 ? -11.999 -6.230 -2.895 1.00 74.19 223 PHE A O 1
ATOM 1754 N N . ALA A 1 224 ? -10.806 -7.263 -1.290 1.00 66.06 224 ALA A N 1
ATOM 1755 C CA . ALA A 1 224 ? -11.185 -8.622 -1.632 1.00 66.06 224 ALA A CA 1
ATOM 1756 C C . ALA A 1 224 ? -12.652 -8.862 -1.251 1.00 66.06 224 ALA A C 1
ATOM 1758 O O . ALA A 1 224 ? -12.975 -9.190 -0.116 1.00 66.06 224 ALA A O 1
ATOM 1759 N N . ASP A 1 225 ? -13.543 -8.665 -2.216 1.00 59.78 225 ASP A N 1
ATOM 1760 C CA . ASP A 1 225 ? -14.950 -9.037 -2.107 1.00 59.78 225 ASP A CA 1
ATOM 1761 C C . ASP A 1 225 ? -15.072 -10.573 -2.174 1.00 59.78 225 ASP A C 1
ATOM 1763 O O . ASP A 1 225 ? -14.543 -11.198 -3.101 1.00 59.78 225 ASP A O 1
ATOM 1767 N N . GLU A 1 226 ? -15.732 -11.182 -1.178 1.00 51.50 226 GLU A N 1
ATOM 1768 C CA . GLU A 1 226 ? -15.859 -12.641 -1.022 1.00 51.50 226 GLU A CA 1
ATOM 1769 C C . GLU A 1 226 ? -16.469 -13.308 -2.267 1.00 51.50 226 GLU A C 1
ATOM 1771 O O . GLU A 1 226 ? -16.076 -14.417 -2.628 1.00 51.50 226 GLU A O 1
ATOM 1776 N N . VAL A 1 227 ? -17.346 -12.602 -2.989 1.00 46.16 227 VAL A N 1
ATOM 1777 C CA . VAL A 1 227 ? -18.051 -13.116 -4.177 1.00 46.16 227 VAL A CA 1
ATOM 1778 C C . VAL A 1 227 ? -17.099 -13.403 -5.344 1.00 46.16 227 VAL A C 1
ATOM 1780 O O . VAL A 1 227 ? -17.310 -14.335 -6.115 1.00 46.16 227 VAL A O 1
ATOM 1783 N N . PHE A 1 228 ? -15.998 -12.658 -5.469 1.00 47.12 228 PHE A N 1
ATOM 1784 C CA . PHE A 1 228 ? -15.031 -12.868 -6.552 1.00 47.12 228 PHE A CA 1
ATOM 1785 C C . PHE A 1 228 ? -14.022 -13.974 -6.250 1.00 47.12 228 PHE A C 1
ATOM 1787 O O . PHE A 1 228 ? -13.230 -14.316 -7.134 1.00 47.12 228 PHE A O 1
ATOM 1794 N N . ILE A 1 229 ? -14.013 -14.516 -5.026 1.00 49.41 229 ILE A N 1
ATOM 1795 C CA . ILE A 1 229 ? -13.062 -15.540 -4.575 1.00 49.41 229 ILE A CA 1
ATOM 1796 C C . ILE A 1 229 ? -13.433 -16.927 -5.131 1.00 49.41 229 ILE A C 1
ATOM 1798 O O . ILE A 1 229 ? -12.529 -17.727 -5.382 1.00 49.41 229 ILE A O 1
ATOM 1802 N N . GLU A 1 230 ? -14.709 -17.175 -5.436 1.00 43.25 230 GLU A N 1
ATOM 1803 C CA . GLU A 1 230 ? -15.209 -18.499 -5.840 1.00 43.25 230 GLU A CA 1
ATOM 1804 C C . GLU A 1 230 ? -14.927 -18.883 -7.307 1.00 43.25 230 GLU A C 1
ATOM 1806 O O . GLU A 1 230 ? -14.752 -20.064 -7.594 1.00 43.25 230 GLU A O 1
ATOM 1811 N N . GLU A 1 231 ? -14.810 -17.930 -8.240 1.00 43.75 231 GLU A N 1
ATOM 1812 C CA . GLU A 1 231 ? -14.774 -18.262 -9.682 1.00 43.75 231 GLU A CA 1
ATOM 1813 C C . GLU A 1 231 ? -13.380 -18.502 -10.292 1.00 43.75 231 GLU A C 1
ATOM 1815 O O . GLU A 1 231 ? -13.284 -18.944 -11.437 1.00 43.75 231 GLU A O 1
ATOM 1820 N N . VAL A 1 232 ? -12.279 -18.245 -9.574 1.00 42.25 232 VAL A N 1
ATOM 1821 C CA . VAL A 1 232 ? -10.926 -18.372 -10.152 1.00 42.25 232 VAL A CA 1
ATOM 1822 C C . VAL A 1 232 ? -10.013 -19.220 -9.269 1.00 42.25 232 VAL A C 1
ATOM 1824 O O . VAL A 1 232 ? -9.297 -18.711 -8.411 1.00 42.25 232 VAL A O 1
ATOM 1827 N N . ASP A 1 233 ? -10.007 -20.512 -9.590 1.00 42.94 233 ASP A N 1
ATOM 1828 C CA . ASP A 1 233 ? -8.925 -21.484 -9.394 1.00 42.94 233 ASP A CA 1
ATOM 1829 C C . ASP A 1 233 ? -8.677 -21.996 -7.956 1.00 42.94 233 ASP A C 1
ATOM 1831 O O . ASP A 1 233 ? -8.304 -21.260 -7.039 1.00 42.94 233 ASP A O 1
ATOM 1835 N N . SER A 1 234 ? -8.781 -23.319 -7.784 1.00 46.75 234 SER A N 1
ATOM 1836 C CA . SER A 1 234 ? -8.604 -24.084 -6.533 1.00 46.75 234 SER A CA 1
ATOM 1837 C C . SER A 1 234 ? -7.232 -23.904 -5.851 1.00 46.75 234 SER A C 1
ATOM 1839 O O . SER A 1 234 ? -7.033 -24.355 -4.727 1.00 46.75 234 SER A O 1
ATOM 1841 N N . ASN A 1 235 ? -6.294 -23.208 -6.504 1.00 46.94 235 ASN A N 1
ATOM 1842 C CA . ASN A 1 235 ? -4.956 -22.848 -6.019 1.00 46.94 235 ASN A CA 1
ATOM 1843 C C . ASN A 1 235 ? -4.866 -21.437 -5.381 1.00 46.94 235 ASN A C 1
ATOM 1845 O O . ASN A 1 235 ? -3.769 -20.960 -5.073 1.00 46.94 235 ASN A O 1
ATOM 1849 N N . ARG A 1 236 ? -5.985 -20.718 -5.195 1.00 47.09 236 ARG A N 1
ATOM 1850 C CA . ARG A 1 236 ? -6.008 -19.349 -4.628 1.00 47.09 236 ARG A CA 1
ATOM 1851 C C . ARG A 1 236 ? -5.560 -19.234 -3.167 1.00 47.09 236 ARG A C 1
ATOM 1853 O O . ARG A 1 236 ? -5.097 -18.169 -2.757 1.00 47.09 236 ARG A O 1
ATOM 1860 N N . PHE A 1 237 ? -5.654 -20.305 -2.386 1.00 48.16 237 PHE A N 1
ATOM 1861 C CA . PHE A 1 237 ? -5.319 -20.273 -0.955 1.00 48.16 237 PHE A CA 1
ATOM 1862 C C . PHE A 1 237 ? -3.834 -20.518 -0.653 1.00 48.16 237 PHE A C 1
ATOM 1864 O O . PHE A 1 237 ? -3.432 -20.513 0.505 1.00 48.16 237 PHE A O 1
ATOM 1871 N N . ASP A 1 238 ? -3.013 -20.632 -1.698 1.00 47.72 238 ASP A N 1
ATOM 1872 C CA . ASP A 1 238 ? -1.570 -20.879 -1.629 1.00 47.72 238 ASP A CA 1
ATOM 1873 C C . ASP A 1 238 ? -0.740 -19.586 -1.757 1.00 47.72 238 ASP A C 1
ATOM 1875 O O . ASP A 1 238 ? 0.382 -19.564 -2.279 1.00 47.72 238 ASP A O 1
ATOM 1879 N N . VAL A 1 239 ? -1.294 -18.450 -1.315 1.00 50.28 239 VAL A N 1
ATOM 1880 C CA . VAL A 1 239 ? -0.450 -17.287 -1.026 1.00 50.28 239 VAL A CA 1
ATOM 1881 C C . VAL A 1 239 ? 0.393 -17.672 0.185 1.00 50.28 239 VAL A C 1
ATOM 1883 O O . VAL A 1 239 ? -0.188 -18.019 1.215 1.00 50.28 239 VAL A O 1
ATOM 1886 N N . PRO A 1 240 ? 1.734 -17.583 0.125 1.00 54.12 240 PRO A N 1
ATOM 1887 C CA . PRO A 1 240 ? 2.536 -17.578 1.333 1.00 54.12 240 PRO A CA 1
ATOM 1888 C C . PRO A 1 240 ? 2.135 -16.320 2.101 1.00 54.12 240 PRO A C 1
ATOM 1890 O O . PRO A 1 240 ? 2.654 -15.231 1.857 1.00 54.12 240 PRO A O 1
ATOM 1893 N N . TYR A 1 241 ? 1.124 -16.442 2.959 1.00 57.47 241 TYR A N 1
ATOM 1894 C CA . TYR A 1 241 ? 0.771 -15.388 3.884 1.00 57.47 241 TYR A CA 1
ATOM 1895 C C . TYR A 1 241 ? 2.049 -15.115 4.673 1.00 57.47 241 TYR A C 1
ATOM 1897 O O . TYR A 1 241 ? 2.753 -16.049 5.068 1.00 57.47 241 TYR A O 1
ATOM 1905 N N . MET A 1 242 ? 2.435 -13.849 4.794 1.00 60.91 242 MET A N 1
ATOM 1906 C CA . MET A 1 242 ? 3.608 -13.537 5.592 1.00 60.9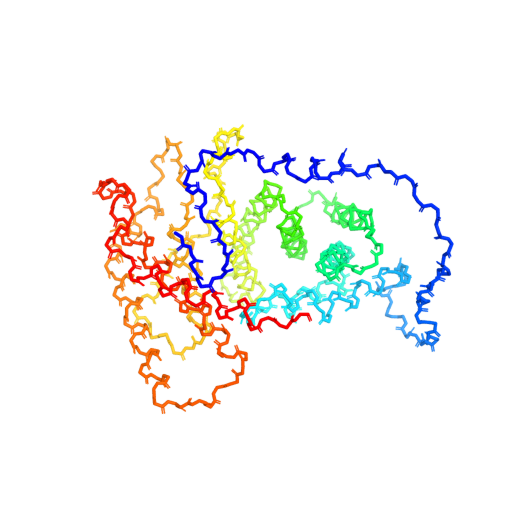1 242 MET A CA 1
ATOM 1907 C C . MET A 1 242 ? 3.290 -13.957 7.029 1.00 60.91 242 MET A C 1
ATOM 1909 O O . MET A 1 242 ? 2.344 -13.435 7.622 1.00 60.91 242 MET A O 1
ATOM 1913 N N . GLU A 1 243 ? 4.041 -14.934 7.529 1.00 60.25 243 GLU A N 1
ATOM 1914 C CA . GLU A 1 243 ? 3.868 -15.516 8.857 1.00 60.25 243 GLU A CA 1
ATOM 1915 C C . GLU A 1 243 ? 3.754 -14.427 9.925 1.00 60.25 243 GLU A C 1
ATOM 1917 O O . GLU A 1 243 ? 4.655 -13.605 10.094 1.00 60.25 243 GLU A O 1
ATOM 1922 N N . ILE A 1 244 ? 2.613 -14.412 10.621 1.00 61.66 244 ILE A N 1
ATOM 1923 C CA . ILE A 1 244 ? 2.367 -13.562 11.787 1.00 61.66 244 ILE A CA 1
ATOM 1924 C C . ILE A 1 244 ? 2.908 -14.340 12.992 1.00 61.66 244 ILE A C 1
ATOM 1926 O O . ILE A 1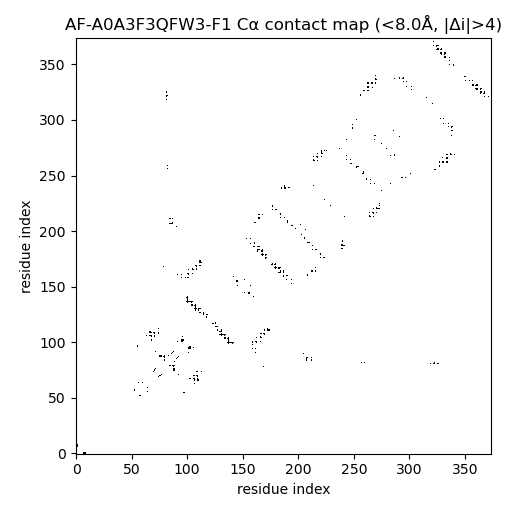 244 ? 2.148 -14.826 13.824 1.00 61.66 244 ILE A O 1
ATOM 1930 N N . ASN A 1 245 ? 4.221 -14.567 13.023 1.00 49.88 245 ASN A N 1
ATOM 1931 C CA . ASN A 1 245 ? 4.827 -15.399 14.066 1.00 49.88 245 ASN A CA 1
ATOM 1932 C C . ASN A 1 245 ? 5.030 -14.643 15.380 1.00 49.88 245 ASN A C 1
ATOM 1934 O O . ASN A 1 245 ? 5.124 -15.283 16.420 1.00 49.88 245 ASN A O 1
ATOM 1938 N N . ASP A 1 246 ? 5.055 -13.308 15.348 1.00 53.50 246 ASP A N 1
ATOM 1939 C CA . ASP A 1 246 ? 5.392 -12.506 16.521 1.00 53.50 246 ASP A CA 1
ATOM 1940 C C . ASP A 1 246 ? 4.476 -11.279 16.628 1.00 53.50 246 ASP A C 1
ATOM 1942 O O . ASP A 1 246 ? 4.749 -10.199 16.106 1.00 53.50 246 ASP A O 1
ATOM 1946 N N . LEU A 1 247 ? 3.308 -11.464 17.252 1.00 66.44 247 LEU A N 1
ATOM 1947 C CA . LEU A 1 247 ? 2.539 -10.329 17.761 1.00 66.44 247 LEU A CA 1
ATOM 1948 C C . LEU A 1 247 ? 3.102 -9.992 19.143 1.00 66.44 247 LEU A C 1
ATOM 1950 O O . LEU A 1 247 ? 2.749 -10.663 20.125 1.00 66.44 247 LEU A O 1
ATOM 1954 N N . SER A 1 248 ? 3.929 -8.948 19.213 1.00 68.44 248 SER A N 1
ATOM 1955 C CA . SER A 1 248 ? 4.402 -8.334 20.459 1.00 68.44 248 SER A CA 1
ATOM 1956 C C . SER A 1 248 ? 3.254 -7.630 21.193 1.00 68.44 248 SER A C 1
ATOM 1958 O O . SER A 1 248 ? 3.189 -6.407 21.285 1.00 68.44 248 SER A O 1
ATOM 1960 N N . LEU A 1 249 ? 2.290 -8.405 21.700 1.00 77.38 249 LEU A N 1
ATOM 1961 C CA . LEU A 1 249 ? 1.161 -7.872 22.473 1.00 77.38 249 LEU A CA 1
ATOM 1962 C C . LEU A 1 249 ? 1.614 -7.343 23.844 1.00 77.38 249 LEU A C 1
ATOM 1964 O O . LEU A 1 249 ? 0.967 -6.454 24.398 1.00 77.38 249 LEU A O 1
ATOM 1968 N N . GLU A 1 250 ? 2.729 -7.855 24.367 1.00 75.38 250 GLU A N 1
ATOM 1969 C CA . GLU A 1 250 ? 3.269 -7.497 25.685 1.00 75.38 250 GLU A CA 1
ATOM 1970 C C . GLU A 1 250 ? 4.142 -6.235 25.655 1.00 75.38 250 GLU A C 1
ATOM 1972 O O . GLU A 1 250 ? 4.207 -5.516 26.648 1.00 75.38 250 GLU A O 1
ATOM 1977 N N . GLU A 1 251 ? 4.761 -5.908 24.517 1.00 80.25 251 GLU A N 1
ATOM 1978 C CA . GLU A 1 251 ? 5.626 -4.730 24.410 1.00 80.25 251 GLU A CA 1
ATOM 1979 C C . GLU A 1 251 ? 4.815 -3.424 24.422 1.00 80.25 251 GLU A C 1
ATOM 1981 O O . GLU A 1 251 ? 3.769 -3.339 23.765 1.00 80.25 251 GLU A O 1
ATOM 1986 N N . PRO A 1 252 ? 5.273 -2.372 25.124 1.00 79.94 252 PRO A N 1
ATOM 1987 C CA . PRO A 1 252 ? 4.598 -1.080 25.122 1.00 79.94 252 PRO A CA 1
ATOM 1988 C C . PRO A 1 252 ? 4.592 -0.452 23.719 1.00 79.94 252 PRO A C 1
ATOM 1990 O O . PRO A 1 252 ? 5.580 -0.488 22.982 1.00 79.94 252 PRO A O 1
ATOM 1993 N N . THR A 1 253 ? 3.456 0.139 23.344 1.00 84.06 253 THR A N 1
ATOM 1994 C CA . THR A 1 253 ? 3.267 0.816 22.053 1.00 84.06 253 THR A CA 1
ATOM 1995 C C . THR A 1 253 ? 3.492 2.317 22.234 1.00 84.06 253 THR A C 1
ATOM 1997 O O . THR A 1 253 ? 2.553 3.101 22.304 1.00 84.06 253 THR A O 1
ATOM 2000 N N . ASP A 1 254 ? 4.762 2.699 22.338 1.00 82.31 254 ASP A N 1
ATOM 2001 C CA . ASP A 1 254 ? 5.229 4.048 22.700 1.00 82.31 254 ASP A CA 1
ATOM 2002 C C . ASP A 1 254 ? 5.486 4.984 21.499 1.00 82.31 254 ASP A C 1
ATOM 2004 O O . ASP A 1 254 ? 5.892 6.131 21.682 1.00 82.31 254 ASP A O 1
ATOM 2008 N N . SER A 1 255 ? 5.247 4.525 20.266 1.00 84.88 255 SER A N 1
ATOM 2009 C CA . SER A 1 255 ? 5.421 5.330 19.052 1.00 84.88 255 SER A CA 1
ATOM 2010 C C . SER A 1 255 ? 4.333 5.071 18.008 1.00 84.88 255 SER A C 1
ATOM 2012 O O . SER A 1 255 ? 3.761 3.979 17.929 1.00 84.88 255 SER A O 1
ATOM 2014 N N . LEU A 1 256 ? 4.074 6.072 17.156 1.00 83.44 256 LEU A N 1
ATOM 2015 C CA . LEU A 1 256 ? 3.128 5.956 16.035 1.00 83.44 256 LEU A CA 1
ATOM 2016 C C . LEU A 1 256 ? 3.547 4.869 15.038 1.00 83.44 256 LEU A C 1
ATOM 2018 O O . LEU A 1 256 ? 2.691 4.195 14.469 1.00 83.44 256 LEU A O 1
ATOM 2022 N N . GLU A 1 257 ? 4.854 4.664 14.851 1.00 82.56 257 GLU A N 1
ATOM 2023 C CA . GLU A 1 257 ? 5.372 3.613 13.976 1.00 82.56 257 GLU A CA 1
ATOM 2024 C C . GLU A 1 257 ? 5.072 2.216 14.533 1.00 82.56 257 GLU A C 1
ATOM 2026 O O . GLU A 1 257 ? 4.570 1.358 13.802 1.00 82.56 257 GLU A O 1
ATOM 2031 N N . LYS A 1 258 ? 5.320 1.991 15.833 1.00 84.50 258 LYS A N 1
ATOM 2032 C CA . LYS A 1 258 ? 4.990 0.718 16.489 1.00 84.50 258 LYS A CA 1
ATOM 2033 C C . LYS A 1 258 ? 3.483 0.463 16.460 1.00 84.50 258 LYS A C 1
ATOM 2035 O O . LYS A 1 258 ? 3.069 -0.656 16.163 1.00 84.50 258 LYS A O 1
ATOM 2040 N N . ALA A 1 259 ? 2.670 1.495 16.699 1.00 87.31 259 ALA A N 1
ATOM 2041 C CA . ALA A 1 259 ? 1.213 1.400 16.605 1.00 87.31 259 ALA A CA 1
ATOM 2042 C C . ALA A 1 259 ? 0.758 1.025 15.186 1.00 87.31 259 ALA A C 1
ATOM 2044 O O . ALA A 1 259 ? -0.036 0.101 15.021 1.00 87.31 259 ALA A O 1
ATOM 2045 N N . GLY A 1 260 ? 1.303 1.684 14.159 1.00 87.12 260 GLY A N 1
ATOM 2046 C CA . GLY A 1 260 ? 1.009 1.376 12.759 1.00 87.12 260 GLY A CA 1
ATOM 2047 C C . GLY A 1 260 ? 1.363 -0.065 12.394 1.00 87.12 260 GLY A C 1
ATOM 2048 O O . GLY A 1 260 ? 0.526 -0.786 11.857 1.00 87.12 260 GLY A O 1
ATOM 2049 N N . SER A 1 261 ? 2.565 -0.520 12.758 1.00 85.62 261 SER A N 1
ATOM 2050 C CA . SER A 1 261 ? 3.017 -1.899 12.516 1.00 85.62 261 SER A CA 1
ATOM 2051 C C . SER A 1 261 ? 2.128 -2.943 13.209 1.00 85.62 261 SER A C 1
ATOM 2053 O O . SER A 1 261 ? 1.741 -3.952 12.605 1.00 85.62 261 SER A O 1
ATOM 2055 N N . LEU A 1 262 ? 1.741 -2.677 14.463 1.00 87.00 262 LEU A N 1
ATOM 2056 C CA . LEU A 1 262 ? 0.833 -3.533 15.223 1.00 87.00 262 LEU A CA 1
ATOM 2057 C C . LEU A 1 262 ? -0.541 -3.618 14.549 1.00 87.00 262 LEU A C 1
ATOM 2059 O O . LEU A 1 262 ? -1.033 -4.722 14.315 1.00 87.00 262 LEU A O 1
ATOM 2063 N N . LEU A 1 263 ? -1.150 -2.481 14.194 1.00 89.50 263 LEU A N 1
ATOM 2064 C CA . LEU A 1 263 ? -2.463 -2.466 13.544 1.00 89.50 263 LEU A CA 1
ATOM 2065 C C . LEU A 1 263 ? -2.426 -3.101 12.155 1.00 89.50 263 LEU A C 1
ATOM 2067 O O . LEU A 1 263 ? -3.380 -3.778 11.789 1.00 89.50 263 LEU A O 1
ATOM 2071 N N . VAL A 1 264 ? -1.331 -2.970 11.401 1.00 88.31 264 VAL A N 1
ATOM 2072 C CA . VAL A 1 264 ? -1.188 -3.682 10.124 1.00 88.31 264 VAL A CA 1
ATOM 2073 C C . VAL A 1 264 ? -1.168 -5.192 10.340 1.00 88.31 264 VAL A C 1
ATOM 2075 O O . VAL A 1 264 ? -1.861 -5.932 9.639 1.00 88.31 264 VAL A O 1
ATOM 2078 N N . SER A 1 265 ? -0.425 -5.657 11.342 1.00 86.38 265 SER A N 1
ATOM 2079 C CA . SER A 1 265 ? -0.338 -7.080 11.680 1.00 86.38 265 SER A CA 1
ATOM 2080 C C . SER A 1 265 ? -1.685 -7.641 12.149 1.00 86.38 265 SER A C 1
ATOM 2082 O O . SER A 1 265 ? -2.112 -8.697 11.681 1.00 86.38 265 SER A O 1
ATOM 2084 N N . LEU A 1 266 ? -2.393 -6.913 13.018 1.00 87.31 266 LEU A N 1
ATOM 2085 C CA . LEU A 1 266 ? -3.722 -7.296 13.497 1.00 87.31 266 LEU A CA 1
ATOM 2086 C C . LEU A 1 266 ? -4.790 -7.198 12.400 1.00 87.31 266 LEU A C 1
ATOM 2088 O O . LEU A 1 266 ? -5.617 -8.093 12.277 1.00 87.31 266 LEU A O 1
ATOM 2092 N N . GLY A 1 267 ? -4.750 -6.158 11.567 1.00 87.62 267 GLY A N 1
ATOM 2093 C CA . GLY A 1 267 ? -5.638 -5.985 10.419 1.00 87.62 267 GLY A CA 1
ATOM 2094 C C . GLY A 1 267 ? -5.517 -7.145 9.441 1.00 87.62 267 GLY A C 1
ATOM 2095 O O . GLY A 1 267 ? -6.522 -7.728 9.042 1.00 87.62 267 GLY A O 1
ATOM 2096 N N . ARG A 1 268 ? -4.282 -7.555 9.122 1.00 85.00 268 ARG A N 1
ATOM 2097 C CA . ARG A 1 268 ? -4.036 -8.743 8.297 1.00 85.00 268 ARG A CA 1
ATOM 2098 C C . ARG A 1 268 ? -4.600 -9.997 8.945 1.00 85.00 268 ARG A C 1
ATOM 2100 O O . ARG A 1 268 ? -5.123 -10.835 8.223 1.00 85.00 268 ARG A O 1
ATOM 2107 N N . LEU A 1 269 ? -4.497 -10.139 10.266 1.00 81.81 269 LEU A N 1
ATOM 2108 C CA . LEU A 1 269 ? -5.031 -11.296 10.984 1.00 81.81 269 LEU A CA 1
ATOM 2109 C C . LEU A 1 269 ? -6.563 -11.373 10.882 1.00 81.81 269 LEU A C 1
ATOM 2111 O O . LEU A 1 269 ? -7.088 -12.435 10.566 1.00 81.81 269 LEU A O 1
ATOM 2115 N N . VAL A 1 270 ? -7.268 -10.263 11.120 1.00 82.94 270 VAL A N 1
ATOM 2116 C CA . VAL A 1 270 ? -8.744 -10.243 11.196 1.00 82.94 270 VAL A CA 1
ATOM 2117 C C . VAL A 1 270 ? -9.439 -10.111 9.837 1.00 82.94 270 VAL A C 1
ATOM 2119 O O . VAL A 1 270 ? -10.600 -10.478 9.716 1.00 82.94 270 VAL A O 1
ATOM 2122 N N . LEU A 1 271 ? -8.747 -9.601 8.812 1.00 80.44 271 LEU A N 1
ATOM 2123 C CA . LEU A 1 271 ? -9.272 -9.450 7.446 1.00 80.44 271 LEU A CA 1
ATOM 2124 C C . LEU A 1 271 ? -8.746 -10.525 6.479 1.00 80.44 271 LEU A C 1
ATOM 2126 O O . LEU A 1 271 ? -8.796 -10.351 5.260 1.00 80.44 271 LEU A O 1
ATOM 2130 N N . THR A 1 272 ? -8.175 -11.623 6.982 1.00 71.69 272 THR A N 1
ATOM 2131 C CA . THR A 1 272 ? -7.736 -12.718 6.104 1.00 71.69 272 THR A CA 1
ATOM 2132 C C . THR A 1 272 ? -8.962 -13.383 5.462 1.00 71.69 272 THR A C 1
ATOM 2134 O O . THR A 1 272 ? -9.823 -13.865 6.202 1.00 71.69 272 THR A O 1
ATOM 2137 N N . PRO A 1 273 ? -9.046 -13.484 4.119 1.00 59.50 273 PRO A N 1
ATOM 2138 C CA . PRO A 1 273 ? -10.152 -14.175 3.463 1.00 59.50 273 PRO A CA 1
ATOM 2139 C C . PRO A 1 273 ? -10.189 -15.662 3.828 1.00 59.50 273 PRO A C 1
ATOM 2141 O O . PRO A 1 273 ? -9.150 -16.323 3.923 1.00 59.50 273 PRO A O 1
ATOM 2144 N N . ARG A 1 274 ? -11.394 -16.203 4.016 1.00 59.12 274 ARG A N 1
ATOM 2145 C CA . ARG A 1 274 ? -11.609 -17.601 4.406 1.00 59.12 274 ARG A CA 1
ATOM 2146 C C . ARG A 1 274 ? -11.185 -18.561 3.280 1.00 59.12 274 ARG A C 1
ATOM 2148 O O . ARG A 1 274 ? -11.679 -18.417 2.164 1.00 59.12 274 ARG A O 1
ATOM 2155 N N . PRO A 1 275 ? -10.364 -19.596 3.544 1.00 49.75 275 PRO A N 1
ATOM 2156 C CA . PRO A 1 275 ? -10.265 -20.727 2.637 1.00 49.75 275 PRO A CA 1
ATOM 2157 C C . PRO A 1 275 ? -11.562 -21.532 2.668 1.00 49.75 275 PRO A C 1
ATOM 2159 O O . PRO A 1 275 ? -11.905 -22.166 3.671 1.00 49.75 275 PRO A O 1
ATOM 2162 N N . SER A 1 276 ? -12.301 -21.501 1.563 1.00 42.81 276 SER A N 1
ATOM 2163 C CA . SER A 1 276 ? -13.418 -22.411 1.333 1.00 42.81 276 SER A CA 1
ATOM 2164 C C . SER A 1 276 ? -12.862 -23.833 1.224 1.00 42.81 276 SER A C 1
ATOM 2166 O O . SER A 1 276 ? -12.283 -24.211 0.212 1.00 42.81 276 SER A O 1
ATOM 2168 N N . GLY A 1 277 ? -13.008 -24.624 2.289 1.00 47.72 277 GLY A N 1
ATOM 2169 C CA . GLY A 1 277 ? -12.879 -26.082 2.212 1.00 47.72 277 GLY A CA 1
ATOM 2170 C C . GLY A 1 277 ? -11.533 -26.712 2.580 1.00 47.72 277 GLY A C 1
ATOM 2171 O O . GLY A 1 277 ? -11.423 -27.929 2.463 1.00 47.72 277 GLY A O 1
ATOM 2172 N N . THR A 1 278 ? -10.538 -25.978 3.085 1.00 40.94 278 THR A N 1
ATOM 2173 C CA . THR A 1 278 ? -9.327 -26.609 3.643 1.00 40.94 278 THR A CA 1
ATOM 2174 C C . THR A 1 278 ? -9.061 -26.153 5.069 1.00 40.94 278 THR A C 1
ATOM 2176 O O . THR A 1 278 ? -8.945 -24.971 5.386 1.00 40.94 278 THR A O 1
ATOM 2179 N N . SER A 1 279 ? -8.958 -27.138 5.954 1.00 45.75 279 SER A N 1
ATOM 2180 C CA . SER A 1 279 ? -8.424 -27.045 7.306 1.00 45.75 279 SER A CA 1
ATOM 2181 C C . SER A 1 279 ? -6.937 -26.665 7.258 1.00 45.75 279 SER A C 1
ATOM 2183 O O . SER A 1 279 ? -6.069 -27.476 7.559 1.00 45.75 279 SER A O 1
ATOM 2185 N N . SER A 1 280 ? -6.619 -25.431 6.856 1.00 41.94 280 SER A N 1
ATOM 2186 C CA . SER A 1 280 ? -5.280 -24.867 7.039 1.00 41.94 280 SER A CA 1
ATOM 2187 C C . SER A 1 280 ? -5.145 -24.388 8.496 1.00 41.94 280 SER A C 1
ATOM 2189 O O . SER A 1 280 ? -5.780 -23.395 8.866 1.00 41.94 280 SER A O 1
ATOM 2191 N N . PRO A 1 281 ? -4.375 -25.073 9.368 1.00 43.62 281 PRO A N 1
ATOM 2192 C CA . PRO A 1 281 ? -4.474 -24.889 10.821 1.00 43.62 281 PRO A CA 1
ATOM 2193 C C . PRO A 1 281 ? -3.605 -23.745 11.380 1.00 43.62 281 PRO A C 1
ATOM 2195 O O . PRO A 1 281 ? -3.601 -23.517 12.585 1.00 43.62 281 PRO A O 1
ATOM 2198 N N . GLY A 1 282 ? -2.839 -23.028 10.549 1.00 48.41 282 GLY A N 1
ATOM 2199 C CA . GLY A 1 282 ? -1.778 -22.129 11.034 1.00 48.41 282 GLY A CA 1
ATOM 2200 C C . GLY A 1 282 ? -2.246 -20.744 11.500 1.00 48.41 282 GLY A C 1
ATOM 2201 O O . GLY A 1 282 ? -1.981 -20.342 12.624 1.00 48.41 282 GLY A O 1
ATOM 2202 N N . TYR A 1 283 ? -2.961 -20.000 10.652 1.00 49.31 283 TYR A N 1
ATOM 2203 C CA . TYR A 1 283 ? -3.339 -18.601 10.942 1.00 49.31 283 TYR A CA 1
ATOM 2204 C C . TYR A 1 283 ? -4.635 -18.488 11.739 1.00 49.31 283 TYR A C 1
ATOM 2206 O O . TYR A 1 283 ? -4.804 -17.604 12.577 1.00 49.31 283 TYR A O 1
ATOM 2214 N N . CYS A 1 284 ? -5.535 -19.442 11.508 1.00 55.66 284 CYS A N 1
ATOM 2215 C CA . CYS A 1 284 ? -6.800 -19.560 12.206 1.00 55.66 284 CYS A CA 1
ATOM 2216 C C . CYS A 1 284 ? -6.620 -19.747 13.723 1.00 55.66 284 CYS A C 1
ATOM 2218 O O . CYS A 1 284 ? -7.438 -19.239 14.482 1.00 55.66 284 CYS A O 1
ATOM 2220 N N . THR A 1 285 ? -5.547 -20.399 14.172 1.00 60.97 285 THR A N 1
ATOM 2221 C CA . THR A 1 285 ? -5.306 -20.694 15.594 1.00 60.97 285 THR A CA 1
ATOM 2222 C C . THR A 1 285 ? -4.776 -19.502 16.388 1.00 60.97 285 THR A C 1
ATOM 2224 O O . THR A 1 285 ? -5.040 -19.414 17.586 1.00 60.97 285 THR A O 1
ATOM 2227 N N . VAL A 1 286 ? -4.077 -18.550 15.759 1.00 69.94 286 VAL A N 1
ATOM 2228 C CA . VAL A 1 286 ? -3.524 -17.374 16.459 1.00 69.94 286 VAL A CA 1
ATOM 2229 C C . VAL A 1 286 ? -4.634 -16.439 16.932 1.00 69.94 286 VAL A C 1
ATOM 2231 O O . VAL A 1 286 ? -4.647 -16.057 18.102 1.00 69.94 286 VAL A O 1
ATOM 2234 N N . LEU A 1 287 ? -5.590 -16.099 16.059 1.00 75.00 287 LEU A N 1
ATOM 2235 C CA . LEU A 1 287 ? -6.724 -15.257 16.453 1.00 75.00 287 LEU A CA 1
ATOM 2236 C C . LEU A 1 287 ? -7.580 -15.955 17.512 1.00 75.00 287 LEU A C 1
ATOM 2238 O O . LEU A 1 287 ? -7.961 -15.320 18.488 1.00 75.00 287 LEU A O 1
ATOM 2242 N N . ASP A 1 288 ? -7.837 -17.257 17.361 1.00 73.94 288 ASP A N 1
ATOM 2243 C CA . ASP A 1 288 ? -8.643 -18.015 18.322 1.00 73.94 288 ASP A CA 1
ATOM 2244 C C . ASP A 1 288 ? -7.961 -18.138 19.696 1.00 73.94 288 ASP A C 1
ATOM 2246 O O . ASP A 1 288 ? -8.623 -17.979 20.720 1.00 73.94 288 ASP A O 1
ATOM 2250 N N . SER A 1 289 ? -6.641 -18.350 19.741 1.00 78.44 289 SER A N 1
ATOM 2251 C CA . SER A 1 289 ? -5.890 -18.489 20.999 1.00 78.44 289 SER A CA 1
ATOM 2252 C C . SER A 1 289 ? -5.592 -17.155 21.687 1.00 78.44 289 SER A C 1
ATOM 2254 O O . SER A 1 289 ? -5.593 -17.087 22.916 1.00 78.44 289 SER A O 1
ATOM 2256 N N . ARG A 1 290 ? -5.350 -16.078 20.926 1.00 83.19 290 ARG A N 1
ATOM 2257 C CA . ARG A 1 290 ? -4.922 -14.774 21.467 1.00 83.19 290 ARG A CA 1
ATOM 2258 C C . ARG A 1 290 ? -5.997 -13.688 21.409 1.00 83.19 290 ARG A C 1
ATOM 2260 O O . ARG A 1 290 ? -5.690 -12.544 21.737 1.00 83.19 290 ARG A O 1
ATOM 2267 N N . ARG A 1 291 ? -7.253 -14.007 21.058 1.00 85.56 291 ARG A N 1
ATOM 2268 C CA . ARG A 1 291 ? -8.354 -13.028 20.907 1.00 85.56 291 ARG A CA 1
ATOM 2269 C C . ARG A 1 291 ? -8.447 -12.050 22.072 1.00 85.56 291 ARG A C 1
ATOM 2271 O O . ARG A 1 291 ? -8.393 -10.844 21.864 1.00 85.56 291 ARG A O 1
ATOM 2278 N N . MET A 1 292 ? -8.561 -12.563 23.297 1.00 87.75 292 MET A N 1
ATOM 2279 C CA . MET A 1 292 ? -8.713 -11.711 24.481 1.00 87.75 292 MET A CA 1
ATOM 2280 C C . MET A 1 292 ? -7.490 -10.822 24.707 1.00 87.75 292 MET A C 1
ATOM 2282 O O . MET A 1 292 ? -7.647 -9.657 25.053 1.00 87.75 292 MET A O 1
ATOM 2286 N N . ALA A 1 293 ? -6.282 -11.328 24.446 1.00 89.00 293 ALA A N 1
ATOM 2287 C CA . ALA A 1 293 ? -5.065 -10.527 24.530 1.00 89.00 293 ALA A CA 1
ATOM 2288 C C . ALA A 1 293 ? -5.052 -9.400 23.482 1.00 89.00 293 ALA A C 1
ATOM 2290 O O . ALA A 1 293 ? -4.667 -8.281 23.804 1.00 89.00 293 ALA A O 1
ATOM 2291 N N . ILE A 1 294 ? -5.525 -9.664 22.259 1.00 89.38 294 ILE A N 1
ATOM 2292 C CA . ILE A 1 294 ? -5.660 -8.655 21.197 1.00 89.38 294 ILE A CA 1
ATOM 2293 C C . ILE A 1 294 ? -6.679 -7.582 21.596 1.00 89.38 294 ILE A C 1
ATOM 2295 O O . ILE A 1 294 ? -6.372 -6.394 21.531 1.00 89.38 294 ILE A O 1
ATOM 2299 N N . LEU A 1 295 ? -7.873 -7.987 22.042 1.00 91.19 295 LEU A N 1
ATOM 2300 C CA . LEU A 1 295 ? -8.926 -7.056 22.459 1.00 91.19 295 LEU A CA 1
ATOM 2301 C C . LEU A 1 295 ? -8.466 -6.185 23.635 1.00 91.19 295 LEU A C 1
ATOM 2303 O O . LEU A 1 295 ? -8.626 -4.966 23.587 1.00 91.19 295 LEU A O 1
ATOM 2307 N N . ASN A 1 296 ? -7.826 -6.790 24.640 1.00 91.25 296 ASN A N 1
ATOM 2308 C CA . ASN A 1 296 ? -7.264 -6.070 25.782 1.00 91.25 296 ASN A CA 1
ATOM 2309 C C . ASN A 1 296 ? -6.155 -5.105 25.348 1.00 91.25 296 ASN A C 1
ATOM 2311 O O . ASN A 1 296 ? -6.123 -3.970 25.813 1.00 91.25 296 ASN A O 1
ATOM 2315 N N . LYS A 1 297 ? -5.273 -5.523 24.429 1.00 91.25 297 LYS A N 1
ATOM 2316 C CA . LYS A 1 297 ? -4.202 -4.671 23.899 1.00 91.25 297 LYS A CA 1
ATOM 2317 C C . LYS A 1 297 ? -4.760 -3.440 23.187 1.00 91.25 297 LYS A C 1
ATOM 2319 O O . LYS A 1 297 ? -4.293 -2.337 23.450 1.00 91.25 297 LYS A O 1
ATOM 2324 N N . LEU A 1 298 ? -5.764 -3.615 22.325 1.00 91.69 298 LEU A N 1
ATOM 2325 C CA . LEU A 1 298 ? -6.407 -2.513 21.599 1.00 91.69 298 LEU A CA 1
ATOM 2326 C C . LEU A 1 298 ? -7.123 -1.546 22.545 1.00 91.69 298 LEU A C 1
ATOM 2328 O O . LEU A 1 298 ? -6.994 -0.331 22.393 1.00 91.69 298 LEU A O 1
ATOM 2332 N N . GLN A 1 299 ? -7.847 -2.069 23.538 1.00 90.69 299 GLN A N 1
ATOM 2333 C CA . GLN A 1 299 ? -8.513 -1.241 24.545 1.00 90.69 299 GLN A CA 1
ATOM 2334 C C . GLN A 1 299 ? -7.505 -0.454 25.377 1.00 90.69 299 GLN A C 1
ATOM 2336 O O . GLN A 1 299 ? -7.645 0.758 25.503 1.00 90.69 299 GLN A O 1
ATOM 2341 N N . HIS A 1 300 ? -6.472 -1.127 25.887 1.00 89.94 300 HIS A N 1
ATOM 2342 C CA . HIS A 1 300 ? -5.430 -0.496 26.685 1.00 89.94 300 HIS A CA 1
ATOM 2343 C C . HIS A 1 300 ? -4.723 0.613 25.904 1.00 89.94 300 HIS A C 1
ATOM 2345 O O . HIS A 1 300 ? -4.678 1.744 26.375 1.00 89.94 300 HIS A O 1
ATOM 2351 N N . TRP A 1 301 ? -4.286 0.324 24.675 1.00 88.62 301 TRP A N 1
ATOM 2352 C CA . TRP A 1 301 ? -3.658 1.315 23.802 1.00 88.62 301 TRP A CA 1
ATOM 2353 C C . TRP A 1 301 ? -4.583 2.505 23.508 1.00 88.62 301 TRP A C 1
ATOM 2355 O O . TRP A 1 301 ? -4.141 3.649 23.525 1.00 88.62 301 TRP A O 1
ATOM 2365 N N . THR A 1 302 ? -5.881 2.264 23.295 1.00 87.12 302 THR A N 1
ATOM 2366 C CA . THR A 1 302 ? -6.857 3.343 23.065 1.00 87.12 302 THR A CA 1
ATOM 2367 C C . THR A 1 302 ? -7.008 4.229 24.305 1.00 87.12 302 THR A C 1
ATOM 2369 O O . THR A 1 302 ? -6.989 5.452 24.188 1.00 87.12 302 THR A O 1
ATOM 2372 N N . THR A 1 303 ? -7.095 3.635 25.500 1.00 87.69 303 THR A N 1
ATOM 2373 C CA . THR A 1 303 ? -7.163 4.377 26.768 1.00 87.69 303 THR A CA 1
ATOM 2374 C C . THR A 1 303 ? -5.889 5.176 27.037 1.00 87.69 303 THR A C 1
ATOM 2376 O O . THR A 1 303 ? -5.974 6.342 27.420 1.00 87.69 303 THR A O 1
ATOM 2379 N N . GLU A 1 304 ? -4.713 4.582 26.829 1.00 86.12 304 GLU A N 1
ATOM 2380 C CA . GLU A 1 304 ? -3.433 5.285 26.962 1.00 86.12 304 GLU A CA 1
ATOM 2381 C C . GLU A 1 304 ? -3.355 6.468 26.000 1.00 86.12 304 GLU A C 1
ATOM 2383 O O . GLU A 1 304 ? -3.019 7.576 26.416 1.00 86.12 304 GLU A O 1
ATOM 2388 N N . LEU A 1 305 ? -3.746 6.260 24.741 1.00 83.94 305 LEU A N 1
ATOM 2389 C CA . LEU A 1 305 ? -3.729 7.304 23.729 1.00 83.94 305 LEU A CA 1
ATOM 2390 C C . LEU A 1 305 ? -4.676 8.460 24.073 1.00 83.94 305 LEU A C 1
ATOM 2392 O O . LEU A 1 305 ? -4.286 9.622 23.957 1.00 83.94 305 LEU A O 1
ATOM 2396 N N . ASP A 1 306 ? -5.904 8.168 24.505 1.00 83.31 306 ASP A N 1
ATOM 2397 C CA . ASP A 1 306 ? -6.866 9.199 24.902 1.00 83.31 306 ASP A CA 1
ATOM 2398 C C . ASP A 1 306 ? -6.362 9.992 26.118 1.00 83.31 306 ASP A C 1
ATOM 2400 O O . ASP A 1 306 ? -6.404 11.225 26.106 1.00 83.31 306 ASP A O 1
ATOM 2404 N N . ASN A 1 307 ? -5.783 9.315 27.116 1.00 83.88 307 ASN A N 1
ATOM 2405 C CA . ASN A 1 307 ? -5.157 9.973 28.264 1.00 83.88 307 ASN A CA 1
ATOM 2406 C C . ASN A 1 307 ? -3.995 10.879 27.823 1.00 83.88 307 ASN A C 1
ATOM 2408 O O . ASN A 1 307 ? -3.941 12.049 28.209 1.00 83.88 307 ASN A O 1
ATOM 2412 N N . SER A 1 308 ? -3.099 10.391 26.961 1.00 79.69 308 SER A N 1
ATOM 2413 C CA . SER A 1 308 ? -1.996 11.192 26.419 1.00 79.69 308 SER A CA 1
ATOM 2414 C C . SER A 1 308 ? -2.492 12.415 25.647 1.00 79.69 308 SER A C 1
ATOM 2416 O O . SER A 1 308 ? -1.938 13.499 25.817 1.00 79.69 308 SER A O 1
ATOM 2418 N N . MET A 1 309 ? -3.563 12.283 24.859 1.00 78.19 309 MET A N 1
ATOM 2419 C CA . MET A 1 309 ? -4.162 13.411 24.138 1.00 78.19 309 MET A CA 1
ATOM 2420 C C . MET A 1 309 ? -4.777 14.451 25.083 1.00 78.19 309 MET A C 1
ATOM 2422 O O . MET A 1 309 ? -4.630 15.648 24.842 1.00 78.19 309 MET A O 1
ATOM 2426 N N . THR A 1 310 ? -5.424 14.024 26.173 1.00 80.19 310 THR A N 1
ATOM 2427 C CA . THR A 1 310 ? -5.951 14.966 27.178 1.00 80.19 310 THR A CA 1
ATOM 2428 C C . THR A 1 310 ? -4.844 15.719 27.916 1.00 80.19 310 THR A C 1
ATOM 2430 O O . THR A 1 310 ? -5.003 16.906 28.196 1.00 80.19 310 THR A O 1
ATOM 2433 N N . CYS A 1 311 ? -3.705 15.069 28.175 1.00 75.00 311 CYS A N 1
ATOM 2434 C CA . CYS A 1 311 ? -2.558 15.676 28.852 1.00 75.00 311 CYS A CA 1
ATOM 2435 C C . CYS A 1 311 ? -1.725 16.597 27.944 1.00 75.00 311 CYS A C 1
ATOM 2437 O O . CYS A 1 311 ? -1.192 17.595 28.421 1.00 75.00 311 CYS A O 1
ATOM 2439 N N . ALA A 1 312 ? -1.591 16.276 26.652 1.00 67.00 312 ALA A N 1
ATOM 2440 C CA . ALA A 1 312 ? -0.737 17.020 25.720 1.00 67.00 312 ALA A CA 1
ATOM 2441 C C . ALA A 1 312 ? -1.347 18.354 25.231 1.00 67.00 312 ALA A C 1
ATOM 2443 O O . ALA A 1 312 ? -0.620 19.241 24.772 1.00 67.00 312 ALA A O 1
ATOM 2444 N N . GLY A 1 313 ? -2.671 18.526 25.328 1.00 61.62 313 GLY A N 1
ATOM 2445 C CA . GLY A 1 313 ? -3.374 19.666 24.725 1.00 61.62 313 GLY A CA 1
ATOM 2446 C C . GLY A 1 313 ? -3.287 19.682 23.186 1.00 61.62 313 GLY A C 1
ATOM 2447 O O . GLY A 1 313 ? -2.690 18.804 22.569 1.00 61.62 313 GLY A O 1
ATOM 2448 N N . ASN A 1 314 ? -3.881 20.691 22.533 1.00 60.88 314 ASN A N 1
ATOM 2449 C CA . ASN A 1 314 ? -3.935 20.829 21.060 1.00 60.88 314 ASN A CA 1
ATOM 2450 C C . ASN A 1 314 ? -2.581 21.222 20.411 1.00 60.88 314 ASN A C 1
ATOM 2452 O O . ASN A 1 314 ? -2.539 22.069 19.524 1.00 60.88 314 ASN A O 1
ATOM 2456 N N . THR A 1 315 ? -1.459 20.660 20.859 1.00 63.19 315 THR A N 1
ATOM 2457 C CA . THR A 1 315 ? -0.103 21.017 20.394 1.00 63.19 315 THR A CA 1
ATOM 2458 C C . THR A 1 315 ? 0.421 20.146 19.245 1.00 63.19 315 THR A C 1
ATOM 2460 O O . THR A 1 315 ? 1.517 20.394 18.745 1.00 63.19 315 THR A O 1
ATOM 2463 N N . LEU A 1 316 ? -0.345 19.150 18.790 1.00 66.88 316 LEU A N 1
ATOM 2464 C CA . LEU A 1 316 ? 0.067 18.228 17.727 1.00 66.88 316 LEU A CA 1
ATOM 2465 C C . LEU A 1 316 ? -0.020 18.858 16.330 1.00 66.88 316 LEU A C 1
ATOM 2467 O O . LEU A 1 316 ? -0.983 19.554 15.998 1.00 66.88 316 LEU A O 1
ATOM 2471 N N . ILE A 1 317 ? 0.964 18.548 15.482 1.00 69.88 317 ILE A N 1
ATOM 2472 C CA . ILE A 1 317 ? 0.986 18.961 14.075 1.00 69.88 317 ILE A CA 1
ATOM 2473 C C . ILE A 1 317 ? -0.190 18.293 13.336 1.00 69.88 317 ILE A C 1
ATOM 2475 O O . ILE A 1 317 ? -0.605 17.180 13.659 1.00 69.88 317 ILE A O 1
ATOM 2479 N N . LEU A 1 318 ? -0.742 18.954 12.311 1.00 67.81 318 LEU A N 1
ATOM 2480 C CA . LEU A 1 318 ? -1.866 18.438 11.508 1.00 67.81 318 LEU A CA 1
ATOM 2481 C C . LEU A 1 318 ? -1.620 17.016 10.962 1.00 67.81 318 LEU A C 1
ATOM 2483 O O . LEU A 1 318 ? -2.534 16.188 10.937 1.00 67.81 318 LEU A O 1
ATOM 2487 N N . ARG A 1 319 ? -0.377 16.727 10.552 1.00 69.19 319 ARG A N 1
ATOM 2488 C CA . ARG A 1 319 ? 0.049 15.400 10.094 1.00 69.19 319 ARG A CA 1
ATOM 2489 C C . ARG A 1 319 ? -0.160 14.349 11.183 1.00 69.19 319 ARG A C 1
ATOM 2491 O O . ARG A 1 319 ? -0.838 13.357 10.933 1.00 69.19 319 ARG A O 1
ATOM 2498 N N . ASP A 1 320 ? 0.323 14.613 12.392 1.00 77.56 320 ASP A N 1
ATOM 2499 C CA . ASP A 1 320 ? 0.206 13.695 13.529 1.00 77.56 320 ASP A CA 1
ATOM 2500 C C . ASP A 1 320 ? -1.260 13.465 13.905 1.00 77.56 320 ASP A C 1
ATOM 2502 O O . ASP A 1 320 ? -1.669 12.329 14.131 1.00 77.56 320 ASP A O 1
ATOM 2506 N N . ASN A 1 321 ? -2.095 14.509 13.857 1.00 81.69 321 ASN A N 1
ATOM 2507 C CA . ASN A 1 321 ? -3.540 14.374 14.072 1.00 81.69 321 ASN A CA 1
ATOM 2508 C C . ASN A 1 321 ? -4.212 13.460 13.036 1.00 81.69 321 ASN A C 1
ATOM 2510 O O . ASN A 1 321 ? -5.103 12.675 13.373 1.00 81.69 321 ASN A O 1
ATOM 2514 N N . THR A 1 322 ? -3.778 13.528 11.777 1.00 84.69 322 THR A N 1
ATOM 2515 C CA . THR A 1 322 ? -4.314 12.673 10.713 1.00 84.69 322 THR A CA 1
ATOM 2516 C C . THR A 1 322 ? -3.888 11.219 10.919 1.00 84.69 322 THR A C 1
ATOM 2518 O O . THR A 1 322 ? -4.734 10.325 10.883 1.00 84.69 322 THR A O 1
ATOM 2521 N N . ILE A 1 323 ? -2.609 10.981 11.233 1.00 86.62 323 ILE A N 1
ATOM 2522 C CA . ILE A 1 323 ? -2.072 9.647 11.556 1.00 86.62 323 ILE A CA 1
ATOM 2523 C C . ILE A 1 323 ? -2.826 9.038 12.739 1.00 86.62 323 ILE A C 1
ATOM 2525 O O . ILE A 1 323 ? -3.286 7.900 12.668 1.00 86.62 323 ILE A O 1
ATOM 2529 N N . LEU A 1 324 ? -3.014 9.809 13.809 1.00 87.69 324 LEU A N 1
ATOM 2530 C CA . LEU A 1 324 ? -3.760 9.382 14.989 1.00 87.69 324 LEU A CA 1
ATOM 2531 C C . LEU A 1 324 ? -5.209 9.026 14.661 1.00 87.69 324 LEU A C 1
ATOM 2533 O O . LEU A 1 324 ? -5.714 8.011 15.133 1.00 87.69 324 LEU A O 1
ATOM 2537 N N . THR A 1 325 ? -5.871 9.822 13.823 1.00 89.81 325 THR A N 1
ATOM 2538 C CA . THR A 1 325 ? -7.248 9.550 13.391 1.00 89.81 325 THR A CA 1
ATOM 2539 C C . THR A 1 325 ? -7.333 8.238 12.606 1.00 89.81 325 THR A C 1
ATOM 2541 O O . THR A 1 325 ? -8.245 7.443 12.837 1.00 89.81 325 THR A O 1
ATOM 2544 N N . VAL A 1 326 ? -6.358 7.967 11.731 1.00 90.19 326 VAL A N 1
ATOM 2545 C CA . VAL A 1 326 ? -6.250 6.705 10.978 1.00 90.19 326 VAL A CA 1
ATOM 2546 C C . VAL A 1 326 ? -6.007 5.524 11.913 1.00 90.19 326 VAL A C 1
ATOM 2548 O O . VAL A 1 326 ? -6.681 4.504 11.786 1.00 90.19 326 VAL A O 1
ATOM 2551 N N . LEU A 1 327 ? -5.091 5.659 12.875 1.00 91.06 327 LEU A N 1
ATOM 2552 C CA . LEU A 1 327 ? -4.809 4.612 13.857 1.00 91.06 327 LEU A CA 1
ATOM 2553 C C . LEU A 1 327 ? -6.042 4.304 14.724 1.00 91.06 327 LEU A C 1
ATOM 2555 O O . LEU A 1 327 ? -6.384 3.137 14.906 1.00 91.06 327 LEU A O 1
ATOM 2559 N N . LYS A 1 328 ? -6.760 5.328 15.207 1.00 91.88 328 LYS A N 1
ATOM 2560 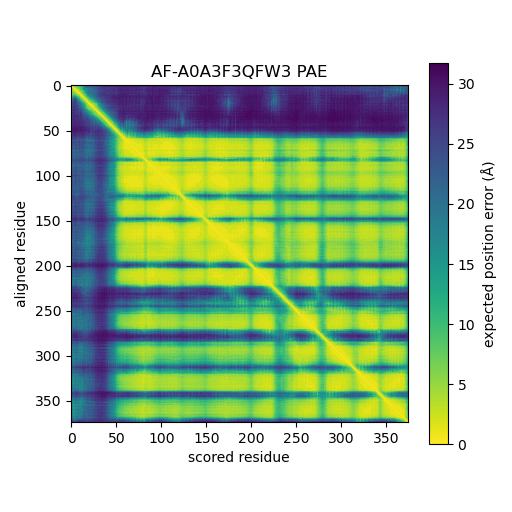C CA . LYS A 1 328 ? -8.014 5.145 15.960 1.00 91.88 328 LYS A CA 1
ATOM 2561 C C . LYS A 1 328 ? -9.083 4.454 15.115 1.00 91.88 328 LYS A C 1
ATOM 2563 O O . LYS A 1 328 ? -9.734 3.533 15.599 1.00 91.88 328 LYS A O 1
ATOM 2568 N N . LEU A 1 329 ? -9.235 4.857 13.851 1.00 93.50 329 LEU A N 1
ATOM 2569 C CA . LEU A 1 329 ? -10.191 4.239 12.932 1.00 93.50 329 LEU A CA 1
ATOM 2570 C C . LEU A 1 329 ? -9.888 2.749 12.761 1.00 93.50 329 LEU A C 1
ATOM 2572 O O . LEU A 1 329 ? -10.774 1.915 12.926 1.00 93.50 329 LEU A O 1
ATOM 2576 N N . TRP A 1 330 ? -8.634 2.412 12.467 1.00 92.00 330 TRP A N 1
ATOM 2577 C CA . TRP A 1 330 ? -8.222 1.024 12.295 1.00 92.00 330 TRP A CA 1
ATOM 2578 C C . TRP A 1 330 ? -8.347 0.207 13.579 1.00 92.00 330 TRP A C 1
ATOM 2580 O O . TRP A 1 330 ? -8.784 -0.937 13.507 1.00 92.00 330 TRP A O 1
ATOM 2590 N N . SER A 1 331 ? -8.049 0.785 14.744 1.00 93.62 331 SER A N 1
ATOM 2591 C CA . SER A 1 331 ? -8.268 0.134 16.042 1.00 93.62 331 SER A CA 1
ATOM 2592 C C . SER A 1 331 ? -9.736 -0.251 16.248 1.00 93.62 331 SER A C 1
ATOM 2594 O O . SER A 1 331 ? -10.019 -1.398 16.590 1.00 93.62 331 SER A O 1
ATOM 2596 N N . GLU A 1 332 ? -10.679 0.652 15.949 1.00 94.12 332 GLU A N 1
ATOM 2597 C CA . GLU A 1 332 ? -12.119 0.365 16.034 1.00 94.12 332 GLU A CA 1
ATOM 2598 C C . GLU A 1 332 ? -12.537 -0.765 15.086 1.00 94.12 332 GLU A C 1
ATOM 2600 O O . GLU A 1 332 ? -13.215 -1.704 15.501 1.00 94.12 332 GLU A O 1
ATOM 2605 N N . ILE A 1 333 ? -12.102 -0.713 13.822 1.00 92.12 333 ILE A N 1
ATOM 2606 C CA . ILE A 1 333 ? -12.431 -1.744 12.828 1.00 92.12 333 ILE A CA 1
ATOM 2607 C C . ILE A 1 333 ? -11.862 -3.103 13.241 1.00 92.12 333 ILE A C 1
ATOM 2609 O O . ILE A 1 333 ? -12.584 -4.098 13.246 1.00 92.12 333 ILE A O 1
ATOM 2613 N N . ILE A 1 334 ? -10.589 -3.155 13.634 1.00 92.12 334 ILE A N 1
ATOM 2614 C CA . ILE A 1 334 ? -9.930 -4.397 14.047 1.00 92.12 334 ILE A CA 1
ATOM 2615 C C . ILE A 1 334 ? -10.588 -4.961 15.305 1.00 92.12 334 ILE A C 1
ATOM 2617 O O . ILE A 1 334 ? -10.795 -6.170 15.384 1.00 92.12 334 ILE A O 1
ATOM 2621 N N . TYR A 1 335 ? -10.959 -4.109 16.264 1.00 93.12 335 TYR A N 1
ATOM 2622 C CA . TYR A 1 335 ? -11.661 -4.528 17.472 1.00 93.12 335 TYR A CA 1
ATOM 2623 C C . TYR A 1 335 ? -13.004 -5.188 17.143 1.00 93.12 335 TYR A C 1
ATOM 2625 O O . TYR A 1 335 ? -13.272 -6.291 17.620 1.00 93.12 335 TYR A O 1
ATOM 2633 N N . ILE A 1 336 ? -13.819 -4.554 16.288 1.00 91.44 336 ILE A N 1
ATOM 2634 C CA . ILE A 1 336 ? -15.101 -5.115 15.841 1.00 91.44 336 ILE A CA 1
ATOM 2635 C C . ILE A 1 336 ? -14.866 -6.471 15.177 1.00 91.44 336 ILE A C 1
ATOM 2637 O O . ILE A 1 336 ? -15.487 -7.453 15.580 1.00 91.44 336 ILE A O 1
ATOM 2641 N N . MET A 1 337 ? -13.955 -6.549 14.203 1.00 88.06 337 MET A N 1
ATOM 2642 C CA . MET A 1 337 ? -13.690 -7.784 13.458 1.00 88.06 337 MET A CA 1
ATOM 2643 C C . MET A 1 337 ? -13.185 -8.910 14.372 1.00 88.06 337 MET A C 1
ATOM 2645 O O . MET A 1 337 ? -13.694 -10.025 14.315 1.00 88.06 337 MET A O 1
ATOM 2649 N N . ALA A 1 338 ? -12.252 -8.615 15.284 1.00 88.50 338 ALA A N 1
ATOM 2650 C CA . ALA A 1 338 ? -11.732 -9.596 16.236 1.00 88.50 338 ALA A CA 1
ATOM 2651 C C . ALA A 1 338 ? -12.804 -10.096 17.224 1.00 88.50 338 ALA A C 1
ATOM 2653 O O . ALA A 1 338 ? -12.803 -11.273 17.595 1.00 88.50 338 ALA A O 1
ATOM 2654 N N . ALA A 1 339 ? -13.705 -9.213 17.669 1.00 88.25 339 ALA A N 1
ATOM 2655 C CA . ALA A 1 339 ? -14.762 -9.540 18.625 1.00 88.25 339 ALA A CA 1
ATOM 2656 C C . ALA A 1 339 ? -15.954 -10.265 17.980 1.00 88.25 339 ALA A C 1
ATOM 2658 O O . ALA A 1 339 ? -16.624 -11.064 18.633 1.00 88.25 339 ALA A O 1
ATOM 2659 N N . THR A 1 340 ? -16.201 -10.013 16.695 1.00 81.81 340 THR A N 1
ATOM 2660 C CA . THR A 1 340 ? -17.315 -10.578 15.922 1.00 81.81 340 THR A CA 1
ATOM 2661 C C . THR A 1 340 ? -16.873 -11.710 14.999 1.00 81.81 340 THR A C 1
ATOM 2663 O O . THR A 1 340 ? -17.528 -11.986 14.006 1.00 81.81 340 THR A O 1
ATOM 2666 N N . GLU A 1 341 ? -15.782 -12.410 15.298 1.00 71.19 341 GLU A N 1
ATOM 2667 C CA . GLU A 1 341 ? -15.270 -13.480 14.434 1.00 71.19 341 GLU A CA 1
ATOM 2668 C C . GLU A 1 341 ? -16.342 -14.560 14.143 1.00 71.19 341 GLU A C 1
ATOM 2670 O O . GLU A 1 341 ? -17.022 -15.056 15.047 1.00 71.19 341 GLU A O 1
ATOM 2675 N N . ALA A 1 342 ? -16.532 -14.936 12.866 1.00 57.09 342 ALA A N 1
ATOM 2676 C CA . ALA A 1 342 ? -17.560 -15.878 12.354 1.00 57.09 342 ALA A CA 1
ATOM 2677 C C . ALA A 1 342 ? -17.632 -17.233 13.082 1.00 57.09 342 ALA A C 1
ATOM 2679 O O . ALA A 1 342 ? -18.676 -17.881 13.119 1.00 57.09 342 ALA A O 1
ATOM 2680 N N . ARG A 1 343 ? -16.531 -17.643 13.707 1.00 57.28 343 ARG A N 1
ATOM 2681 C CA . ARG A 1 343 ? -16.353 -18.952 14.350 1.00 57.28 343 ARG A CA 1
ATOM 2682 C C . ARG A 1 343 ? -17.097 -19.125 15.667 1.00 57.28 343 ARG A C 1
ATOM 2684 O O . ARG A 1 343 ? -17.204 -20.245 16.147 1.00 57.28 343 ARG A O 1
ATOM 2691 N N . LEU A 1 344 ? -17.599 -18.041 16.253 1.00 53.25 344 LEU A N 1
ATOM 2692 C CA . LEU A 1 344 ? -18.300 -18.083 17.538 1.00 53.25 344 LEU A CA 1
ATOM 2693 C C . LEU A 1 344 ? -19.735 -18.615 17.439 1.00 53.25 344 LEU A C 1
ATOM 2695 O O . LEU A 1 344 ? -20.354 -18.855 18.471 1.00 53.25 344 LEU A O 1
ATOM 2699 N N . GLY A 1 345 ? -20.250 -18.820 16.222 1.00 52.66 345 GLY A N 1
ATOM 2700 C CA . GLY A 1 345 ? -21.668 -19.073 16.010 1.00 52.66 345 GLY A CA 1
ATOM 2701 C C . GLY A 1 345 ? -22.466 -17.804 16.307 1.00 52.66 345 GLY A C 1
ATOM 2702 O O . GLY A 1 345 ? -22.386 -17.212 17.379 1.00 52.66 345 GLY A O 1
ATOM 2703 N N . GLY A 1 346 ? -23.216 -17.323 15.328 1.00 58.53 346 GLY A N 1
ATOM 2704 C CA . GLY A 1 346 ? -24.008 -16.121 15.523 1.00 58.53 346 GLY A CA 1
ATOM 2705 C C . GLY A 1 346 ? -24.592 -15.627 14.220 1.00 58.53 346 GLY A C 1
ATOM 2706 O O . GLY A 1 346 ? -23.933 -15.658 13.185 1.00 58.53 346 GLY A O 1
ATOM 2707 N N . SER A 1 347 ? -25.838 -15.175 14.300 1.00 72.00 347 SER A N 1
ATOM 2708 C CA . SER A 1 347 ? -26.465 -14.378 13.253 1.00 72.00 347 SER A CA 1
ATOM 2709 C C . SER A 1 347 ? -25.671 -13.082 13.034 1.00 72.00 347 SER A C 1
ATOM 2711 O O . SER A 1 347 ? -24.941 -12.628 13.923 1.00 72.00 347 SER A O 1
ATOM 2713 N N . GLU A 1 348 ? -25.847 -12.450 11.873 1.00 76.69 348 GLU A N 1
ATOM 2714 C CA . GLU A 1 348 ? -25.321 -11.110 11.572 1.00 76.69 348 GLU A CA 1
ATOM 2715 C C . GLU A 1 348 ? -25.680 -10.076 12.660 1.00 76.69 348 GLU A C 1
ATOM 2717 O O . GLU A 1 348 ? -24.949 -9.113 12.872 1.00 76.69 348 GLU A O 1
ATOM 2722 N N . THR A 1 349 ? -26.721 -10.328 13.458 1.00 82.38 349 THR A N 1
ATOM 2723 C CA . THR A 1 349 ? -27.119 -9.511 14.620 1.00 82.38 349 THR A CA 1
ATOM 2724 C C . THR A 1 349 ? -26.034 -9.355 15.692 1.00 82.38 349 THR A C 1
ATOM 2726 O O . THR A 1 349 ? -26.119 -8.481 16.547 1.00 82.38 349 THR A O 1
ATOM 2729 N N . ARG A 1 350 ? -24.972 -10.168 15.690 1.00 82.25 350 ARG A N 1
ATOM 2730 C CA . ARG A 1 350 ? -23.830 -9.988 16.609 1.00 82.25 350 ARG A CA 1
ATOM 2731 C C . ARG A 1 350 ? -23.106 -8.648 16.435 1.00 82.25 350 ARG A C 1
ATOM 2733 O O . ARG A 1 350 ? -22.481 -8.172 17.379 1.00 82.25 350 ARG A O 1
ATOM 2740 N N . PHE A 1 351 ? -23.181 -8.050 15.244 1.00 87.06 351 PHE A N 1
ATOM 2741 C CA . PHE A 1 351 ? -22.603 -6.734 14.979 1.00 87.06 351 PHE A CA 1
ATOM 2742 C C . PHE A 1 351 ? -23.377 -5.613 15.694 1.00 87.06 351 PHE A C 1
ATOM 2744 O O . PHE A 1 351 ? -22.795 -4.561 15.965 1.00 87.06 351 PHE A O 1
ATOM 2751 N N . ASP A 1 352 ? -24.638 -5.849 16.081 1.00 88.12 352 ASP A N 1
ATOM 2752 C CA . ASP A 1 352 ? -25.496 -4.854 16.739 1.00 88.12 352 ASP A CA 1
ATOM 2753 C C . ASP A 1 352 ? -24.918 -4.394 18.085 1.00 88.12 352 ASP A C 1
ATOM 2755 O O . ASP A 1 352 ? -25.021 -3.220 18.445 1.00 88.12 352 ASP A O 1
ATOM 2759 N N . ALA A 1 353 ? -24.222 -5.289 18.798 1.00 89.75 353 ALA A N 1
ATOM 2760 C CA . ALA A 1 353 ? -23.549 -4.976 20.061 1.00 89.75 353 ALA A CA 1
ATOM 2761 C C . ALA A 1 353 ? -22.436 -3.918 19.916 1.00 89.75 353 ALA A C 1
ATOM 2763 O O . ALA A 1 353 ? -22.052 -3.285 20.898 1.00 89.75 353 ALA A O 1
ATOM 2764 N N . PHE A 1 354 ? -21.940 -3.690 18.696 1.00 92.81 354 PHE A N 1
ATOM 2765 C CA . PHE A 1 354 ? -20.829 -2.784 18.399 1.00 92.81 354 PHE A CA 1
ATOM 2766 C C . PHE A 1 354 ? -21.280 -1.500 17.691 1.00 92.81 354 PHE A C 1
ATOM 2768 O O . PHE A 1 354 ? -20.466 -0.794 17.093 1.00 92.81 354 PHE A O 1
ATOM 2775 N N . HIS A 1 355 ? -22.570 -1.150 17.774 1.00 91.44 355 HIS A N 1
ATOM 2776 C CA . HIS A 1 355 ? -23.120 0.056 17.147 1.00 91.44 355 HIS A CA 1
ATOM 2777 C C . HIS A 1 355 ? -22.348 1.339 17.517 1.00 91.44 355 HIS A C 1
ATOM 2779 O O . HIS A 1 355 ? -22.106 2.192 16.663 1.00 91.44 355 HIS A O 1
ATOM 2785 N N . LEU A 1 356 ? -21.900 1.460 18.773 1.00 93.50 356 LEU A N 1
ATOM 2786 C CA . LEU A 1 356 ? -21.096 2.598 19.232 1.00 93.50 356 LEU A CA 1
ATOM 2787 C C . LEU A 1 356 ? -19.721 2.653 18.553 1.00 93.50 356 LEU A C 1
ATOM 2789 O O . LEU A 1 356 ? -19.306 3.725 18.114 1.00 93.50 356 LEU A O 1
ATOM 2793 N N . ASN A 1 357 ? -19.036 1.513 18.425 1.00 93.94 357 ASN A N 1
ATOM 2794 C CA . ASN A 1 357 ? -17.753 1.415 17.726 1.00 93.94 357 ASN A CA 1
ATOM 2795 C C . ASN A 1 357 ? -17.903 1.802 16.248 1.00 93.94 357 ASN A C 1
ATOM 2797 O O . ASN A 1 357 ? -17.129 2.615 15.746 1.00 93.94 357 ASN A O 1
ATOM 2801 N N . PHE A 1 358 ? -18.953 1.321 15.571 1.00 94.19 358 PHE A N 1
ATOM 2802 C CA . PHE A 1 358 ? -19.270 1.750 14.204 1.00 94.19 358 PHE A CA 1
ATOM 2803 C C . PHE A 1 358 ? -19.530 3.257 14.119 1.00 94.19 358 PHE A C 1
ATOM 2805 O O . PHE A 1 358 ? -19.019 3.920 13.216 1.00 94.19 358 PHE A O 1
ATOM 2812 N N . GLY A 1 359 ? -20.277 3.822 15.072 1.00 95.19 359 GLY A N 1
ATOM 2813 C CA . GLY A 1 359 ? -20.504 5.264 15.161 1.00 95.19 359 GLY A CA 1
ATOM 2814 C C . GLY A 1 359 ? -19.197 6.059 15.264 1.00 95.19 359 GLY A C 1
ATOM 2815 O O . GLY A 1 359 ? -19.015 7.036 14.531 1.00 95.19 359 GLY A O 1
ATOM 2816 N N . ARG A 1 360 ? -18.259 5.609 16.110 1.00 94.69 360 ARG A N 1
ATOM 2817 C CA . ARG A 1 360 ? -16.919 6.208 16.246 1.00 94.69 360 ARG A CA 1
ATOM 2818 C C . ARG A 1 360 ? -16.096 6.067 14.968 1.00 94.69 360 ARG A C 1
ATOM 2820 O O . ARG A 1 360 ? -15.563 7.067 14.491 1.00 94.69 360 ARG A O 1
ATOM 2827 N N . ALA A 1 361 ? -16.061 4.881 14.364 1.00 94.06 361 ALA A N 1
ATOM 2828 C CA . ALA A 1 361 ? -15.371 4.645 13.097 1.00 94.06 361 ALA A CA 1
ATOM 2829 C C . ALA A 1 361 ? -15.894 5.572 11.982 1.00 94.06 361 ALA A C 1
ATOM 2831 O O . ALA A 1 361 ? -15.115 6.223 11.287 1.00 94.06 361 ALA A O 1
ATOM 2832 N N . VAL A 1 362 ? -17.216 5.725 11.856 1.00 94.69 362 VAL A N 1
ATOM 2833 C CA . VAL A 1 362 ? -17.828 6.637 10.876 1.00 94.69 362 VAL A CA 1
ATOM 2834 C C . VAL A 1 362 ? -17.470 8.099 11.160 1.00 94.69 362 VAL A C 1
ATOM 2836 O O . VAL A 1 362 ? -17.229 8.860 10.221 1.00 94.69 362 VAL A O 1
ATOM 2839 N N . ALA A 1 363 ? -17.430 8.517 12.427 1.00 94.25 363 ALA A N 1
ATOM 2840 C CA . ALA A 1 363 ? -17.024 9.872 12.795 1.00 94.25 363 ALA A CA 1
ATOM 2841 C C . ALA A 1 363 ? -15.556 10.150 12.427 1.00 94.25 363 ALA A C 1
ATOM 2843 O O . ALA A 1 363 ? -15.268 11.172 11.805 1.00 94.25 363 ALA A O 1
ATOM 2844 N N . LEU A 1 364 ? -14.649 9.216 12.727 1.00 93.44 364 LEU A N 1
ATOM 2845 C CA . LEU A 1 364 ? -13.228 9.311 12.376 1.00 93.44 364 LEU A CA 1
ATOM 2846 C C . LEU A 1 364 ? -13.024 9.349 10.854 1.00 93.44 364 LEU A C 1
ATOM 2848 O O . LEU A 1 364 ? -12.294 10.198 10.348 1.00 93.44 364 LEU A O 1
ATOM 2852 N N . ALA A 1 365 ? -13.732 8.501 10.103 1.00 91.62 365 ALA A N 1
ATOM 2853 C CA . ALA A 1 365 ? -13.677 8.504 8.642 1.00 91.62 365 ALA A CA 1
ATOM 2854 C C . ALA A 1 365 ? -14.151 9.839 8.038 1.00 91.62 365 ALA A C 1
ATOM 2856 O O . ALA A 1 365 ? -13.560 10.327 7.076 1.00 91.62 365 ALA A O 1
ATOM 2857 N N . LYS A 1 366 ? -15.184 10.472 8.616 1.00 91.00 366 LYS A N 1
ATOM 2858 C CA . LYS A 1 366 ? -15.629 11.811 8.194 1.00 91.00 366 LYS A CA 1
ATOM 2859 C C . LYS A 1 366 ? -14.545 12.866 8.404 1.00 91.00 366 LYS A C 1
ATOM 2861 O O . LYS A 1 366 ? -14.378 13.705 7.527 1.00 91.00 366 LYS A O 1
ATOM 2866 N N . ILE A 1 367 ? -13.815 12.818 9.520 1.00 89.88 367 ILE A N 1
ATOM 2867 C CA . ILE A 1 367 ? -12.697 13.739 9.776 1.00 89.88 367 ILE A CA 1
ATOM 2868 C C . ILE A 1 367 ? -11.648 13.593 8.668 1.00 89.88 367 ILE A C 1
ATOM 2870 O O . ILE A 1 367 ? -11.303 14.584 8.035 1.00 89.88 367 ILE A O 1
ATOM 2874 N N . LEU A 1 368 ? -11.230 12.365 8.346 1.00 87.81 368 LEU A N 1
ATOM 2875 C CA . LEU A 1 368 ? -10.218 12.111 7.310 1.00 87.81 368 LEU A CA 1
ATOM 2876 C C . LEU A 1 368 ? -10.618 12.625 5.921 1.00 87.81 368 LEU A C 1
ATOM 2878 O O . LEU A 1 368 ? -9.788 13.200 5.218 1.00 87.81 368 LEU A O 1
ATOM 2882 N N . LEU A 1 369 ? -11.889 12.456 5.546 1.00 84.50 369 LEU A N 1
ATOM 2883 C CA . LEU A 1 369 ? -12.421 12.947 4.270 1.00 84.50 369 LEU A CA 1
ATOM 2884 C C . LEU A 1 369 ? -12.490 14.477 4.190 1.00 84.50 369 LEU A C 1
ATOM 2886 O O . LEU A 1 369 ? -12.483 15.027 3.096 1.00 84.50 369 LEU A O 1
ATOM 2890 N N . LEU A 1 370 ? -12.599 15.163 5.330 1.00 81.25 370 LEU A N 1
ATOM 2891 C CA . LEU A 1 370 ? -12.629 16.626 5.399 1.00 81.25 370 LEU A CA 1
ATOM 2892 C C . LEU A 1 370 ? -11.228 17.231 5.556 1.00 81.25 370 LEU A C 1
ATOM 2894 O O . LEU A 1 370 ? -11.025 18.396 5.228 1.00 81.25 370 LEU A O 1
ATOM 2898 N N . SER A 1 371 ? -10.269 16.458 6.069 1.00 68.81 371 SER A N 1
ATOM 2899 C CA . SER A 1 371 ? -8.878 16.880 6.265 1.00 68.81 371 SER A CA 1
ATOM 2900 C C . SER A 1 371 ? -8.000 16.727 5.019 1.00 68.81 371 SER A C 1
ATOM 2902 O O . SER A 1 371 ? -6.859 17.184 5.037 1.00 68.81 371 SER A O 1
ATOM 2904 N N . THR A 1 372 ? -8.488 16.099 3.946 1.00 57.03 372 THR A N 1
ATOM 2905 C CA . THR A 1 372 ? -7.752 16.000 2.677 1.00 57.03 372 THR A CA 1
ATOM 2906 C C . THR A 1 372 ? -7.919 17.310 1.892 1.00 57.03 372 THR A C 1
ATOM 2908 O O . THR A 1 372 ? -9.053 17.656 1.558 1.00 57.03 372 THR A O 1
ATOM 2911 N N . PRO A 1 373 ? -6.846 18.080 1.618 1.00 43.09 373 PRO A N 1
ATOM 2912 C CA . PRO A 1 373 ? -6.957 19.262 0.769 1.00 43.09 373 PRO A CA 1
ATOM 2913 C C . PRO A 1 373 ? -7.354 18.846 -0.656 1.00 43.09 373 PRO A C 1
ATOM 2915 O O . PRO A 1 373 ? -6.892 17.816 -1.148 1.00 43.09 373 PRO A O 1
ATOM 2918 N N . ALA A 1 374 ? -8.254 19.631 -1.256 1.00 33.28 374 ALA A N 1
ATOM 2919 C CA . ALA A 1 374 ? -8.787 19.437 -2.605 1.00 33.28 374 ALA A CA 1
ATOM 2920 C C . ALA A 1 374 ? -7.749 19.676 -3.707 1.00 33.28 374 ALA A C 1
ATOM 2922 O O . ALA A 1 374 ? -6.862 20.539 -3.500 1.00 33.28 374 ALA A O 1
#

Sequence (374 aa):
MCSSTGRICDGYQQTIDRRTRASRLRLASTSPSSTSSSSSTVSVPSLVSDLILHTNEIDLTRQERWYLDFFRRNTSFQCSGYFDDDFWLRLVHQVTEAEPAVRHAAIALSALHCNFERTSTGQGAIDSRLPLQQCVKAISSLRHQLAGGGVLSRSNMQITLVTCVLFVSFMFLQGDTHSAYCHLRGGLKLLKEWRTTDMPGYSTTGSVLMKVFAHLQLQWSTFADEVFIEEVDSNRFDVPYMEINDLSLEEPTDSLEKAGSLLVSLGRLVLTPRPSGTSSPGYCTVLDSRRMAILNKLQHWTTELDNSMTCAGNTLILRDNTILTVLKLWSEIIYIMAATEARLGGSETRFDAFHLNFGRAVALAKILLLSTPA

InterPro domains:
  IPR021858 Fungal transcription factor [PF11951] (68-251)

Radius of gyration: 23.31 Å; Cα contacts (8 Å, |Δi|>4): 278; chains: 1; bounding box: 55×57×60 Å

Organism: NCBI:txid1341132

Solvent-accessible surface area (backbone atoms only — not comparable to full-atom values): 22368 Å² total; per-residue (Å²): 115,48,79,90,74,80,48,83,64,89,67,94,66,82,87,71,69,77,78,51,62,78,56,57,73,72,74,77,80,87,79,92,77,92,75,94,73,84,84,79,76,82,70,77,81,88,68,90,65,90,66,80,71,54,86,79,51,69,90,50,52,75,68,52,50,51,27,41,50,44,17,73,74,45,43,31,56,62,71,29,59,77,51,93,35,59,38,45,78,43,52,52,55,60,44,33,62,74,33,68,25,34,32,27,27,44,26,14,35,21,40,47,50,52,41,50,53,27,62,75,72,73,48,82,87,74,70,77,59,60,25,55,54,24,43,52,50,11,53,50,43,45,49,62,73,62,64,76,83,63,83,79,48,69,67,56,50,50,52,50,43,54,36,30,54,38,48,26,54,37,23,54,76,70,65,40,61,66,62,20,46,55,38,48,42,54,36,38,51,52,51,52,52,49,57,74,72,48,67,98,62,92,50,68,66,55,56,38,52,53,52,54,52,51,50,52,49,35,53,47,41,76,67,61,56,73,80,70,62,77,82,61,62,99,69,67,79,71,49,63,67,80,77,83,84,76,79,69,73,84,58,82,74,88,44,72,67,54,46,50,54,50,49,46,56,49,39,39,65,60,42,56,81,79,64,88,88,58,94,67,72,70,70,64,46,52,56,71,75,40,40,68,59,52,51,51,42,52,51,50,51,51,53,53,50,53,51,51,51,70,73,60,52,95,74,69,54,72,68,57,54,52,36,51,41,51,51,53,30,50,49,41,53,43,45,51,42,59,74,59,46,80,86,72,68,75,65,80,68,64,58,62,83,43,50,67,49,53,53,50,32,53,52,38,51,52,52,57,69,67,69,55,83,130

Mean predicted aligned error: 12.69 Å

Foldseek 3Di:
DPVPPPDDDPPDDDDDDPPVPVVVVVPPDDDDDDDDDDDPDPDDPPDPDPPPPDPQCPPPDPLLVVLLVLLLPPVLVVLCPLPPQCLSNPVLVVCLSPALLSVLLSSLLSLLVVLVVCVVVVHDDRDPVSSVVSNVRSVVRLCVVVVPPDDQDPSNLLSLLSSLLSVLSSCVSVLNLPVNLVSLLVSQVSLVVSVVPDDPDDPVSNVSSVQSSLVSLLVSLVSDDLVVVPPDDPCSVPRPPPALPDQPLVDDPPDLNSLVSNLSSLSSLLSPHDDDPDCPPRSVVCLVVCLVSLLVSLVVVVVVVVVVDVVVDPPDDLSVVLSVLVSLLSSLVSNLSSQPPVVVDDDPCVSVVSVVSVVSNVVSVVVNVVSDDD